Protein AF-A0A538DGT1-F1 (afdb_monomer)

Radius of gyration: 29.78 Å; Cα contacts (8 Å, |Δi|>4): 1020; chains: 1; bounding box: 68×43×92 Å

Structure (mmCIF, N/CA/C/O backbone):
data_AF-A0A538DGT1-F1
#
_entry.id   AF-A0A538DGT1-F1
#
loop_
_atom_site.group_PDB
_atom_site.id
_atom_site.type_symbol
_atom_site.label_atom_id
_atom_site.label_alt_id
_atom_site.label_comp_id
_atom_site.label_asym_id
_atom_site.label_entity_id
_atom_site.label_seq_id
_atom_site.pdbx_PDB_ins_code
_atom_site.Cartn_x
_atom_site.Cartn_y
_atom_site.Cartn_z
_atom_site.occupancy
_atom_site.B_iso_or_equiv
_atom_site.auth_seq_id
_atom_site.auth_comp_id
_atom_site.auth_asym_id
_atom_site.auth_atom_id
_atom_site.pdbx_PDB_model_num
ATOM 1 N N . MET A 1 1 ? -13.060 14.034 -18.751 1.00 43.31 1 MET A N 1
ATOM 2 C CA . MET A 1 1 ? -13.656 12.685 -18.772 1.00 43.31 1 MET A CA 1
ATOM 3 C C . MET A 1 1 ? -12.863 11.899 -17.756 1.00 43.31 1 MET A C 1
ATOM 5 O O . MET A 1 1 ? -11.666 11.778 -17.980 1.00 43.31 1 MET A O 1
ATOM 9 N N . ASP A 1 2 ? -13.470 11.508 -16.633 1.00 58.97 2 ASP A N 1
ATOM 10 C CA . ASP A 1 2 ? -12.784 10.666 -15.642 1.00 58.97 2 ASP A CA 1
ATOM 11 C C . ASP A 1 2 ? -12.317 9.388 -16.326 1.00 58.97 2 ASP A C 1
ATOM 13 O O . ASP A 1 2 ? -13.085 8.726 -17.035 1.00 58.97 2 ASP A O 1
ATOM 17 N N . VAL A 1 3 ? -11.033 9.080 -16.175 1.00 76.44 3 VAL A N 1
ATOM 18 C CA . VAL A 1 3 ? -10.448 7.878 -16.754 1.00 76.44 3 VAL A CA 1
ATOM 19 C C . VAL A 1 3 ? -10.839 6.716 -15.850 1.00 76.44 3 VAL A C 1
ATOM 21 O O . VAL A 1 3 ? -10.369 6.597 -14.722 1.00 76.44 3 VAL A O 1
ATOM 24 N N . SER A 1 4 ? -11.715 5.836 -16.333 1.00 91.38 4 SER A N 1
ATOM 25 C CA . SER A 1 4 ? -12.043 4.603 -15.616 1.00 91.38 4 SER A CA 1
ATOM 26 C C . SER A 1 4 ? -10.816 3.687 -15.568 1.00 91.38 4 SER A C 1
ATOM 28 O O . SER A 1 4 ? -10.462 3.081 -16.577 1.00 91.38 4 SER A O 1
ATOM 30 N N . LEU A 1 5 ? -10.206 3.544 -14.390 1.00 94.06 5 LEU A N 1
ATOM 31 C CA . LEU A 1 5 ? -9.077 2.645 -14.155 1.00 94.06 5 LEU A CA 1
ATOM 32 C C . LEU A 1 5 ? -9.527 1.211 -13.845 1.00 94.06 5 LEU A C 1
ATOM 34 O O . LEU A 1 5 ? -10.559 0.979 -13.204 1.00 94.06 5 LEU A O 1
ATOM 38 N N . ARG A 1 6 ? -8.695 0.237 -14.225 1.00 95.06 6 ARG A N 1
ATOM 39 C CA . ARG A 1 6 ? -8.823 -1.166 -13.811 1.00 95.06 6 ARG A CA 1
ATOM 40 C C . ARG A 1 6 ? -7.828 -1.468 -12.686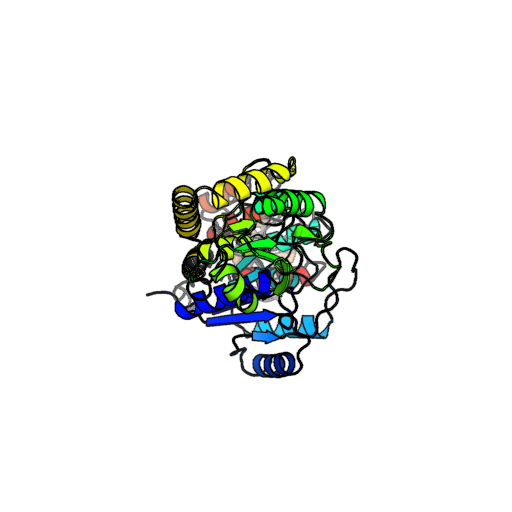 1.00 95.06 6 ARG A C 1
ATOM 42 O O . ARG A 1 6 ? -6.620 -1.566 -12.897 1.00 95.06 6 ARG A O 1
ATOM 49 N N . ILE A 1 7 ? -8.330 -1.598 -11.461 1.00 97.25 7 ILE A N 1
ATOM 50 C CA . ILE A 1 7 ? -7.549 -1.591 -10.218 1.00 97.25 7 ILE A CA 1
ATOM 51 C C . ILE A 1 7 ? -7.570 -2.975 -9.558 1.00 97.25 7 ILE A C 1
ATOM 53 O O . ILE A 1 7 ? -8.619 -3.585 -9.345 1.00 97.25 7 ILE A O 1
ATOM 57 N N . CYS A 1 8 ? -6.395 -3.455 -9.163 1.00 97.88 8 CYS A N 1
ATOM 58 C CA . CYS A 1 8 ? -6.210 -4.683 -8.403 1.00 97.88 8 CYS A CA 1
ATOM 59 C C . CYS A 1 8 ? -5.718 -4.369 -6.987 1.00 97.88 8 CYS A C 1
ATOM 61 O O . CYS A 1 8 ? -4.557 -4.010 -6.796 1.00 97.88 8 CYS A O 1
ATOM 63 N N . LEU A 1 9 ? -6.560 -4.568 -5.974 1.00 98.69 9 LEU A N 1
ATOM 64 C CA . LEU A 1 9 ? -6.157 -4.477 -4.568 1.00 98.69 9 LEU A CA 1
ATOM 65 C C . LEU A 1 9 ? -5.702 -5.850 -4.068 1.00 98.69 9 LEU A C 1
ATOM 67 O O . LEU A 1 9 ? -6.364 -6.853 -4.319 1.00 98.69 9 LEU A O 1
ATOM 71 N N . VAL A 1 10 ? -4.592 -5.921 -3.336 1.00 98.06 10 VAL A N 1
ATOM 72 C CA . VAL A 1 10 ? -4.022 -7.190 -2.862 1.00 98.06 10 VAL A CA 1
ATOM 73 C C . VAL A 1 10 ? -3.788 -7.146 -1.362 1.00 98.06 10 VAL A C 1
ATOM 75 O O . VAL A 1 10 ? -2.981 -6.358 -0.876 1.00 98.06 10 VAL A O 1
ATOM 78 N N . THR A 1 11 ? -4.458 -8.029 -0.624 1.00 95.69 11 THR A N 1
ATOM 79 C CA . THR A 1 11 ? -4.285 -8.158 0.829 1.00 95.69 11 THR A CA 1
ATOM 80 C C . THR A 1 11 ? -3.546 -9.447 1.194 1.00 95.69 11 THR A C 1
ATOM 82 O O . THR A 1 11 ? -3.770 -10.495 0.576 1.00 95.69 11 THR A O 1
ATOM 85 N N . PRO A 1 12 ? -2.685 -9.432 2.228 1.00 92.50 12 PRO A N 1
ATOM 86 C CA . PRO A 1 12 ? -1.975 -10.620 2.666 1.00 92.50 12 PRO A CA 1
ATOM 87 C C . PRO A 1 12 ? -2.791 -11.443 3.672 1.00 92.50 12 PRO A C 1
ATOM 89 O O . PRO A 1 12 ? -2.392 -12.554 4.025 1.00 92.50 12 PRO A O 1
ATOM 92 N N . PHE A 1 13 ? -3.919 -10.916 4.158 1.00 92.19 13 PHE A N 1
ATOM 93 C CA . PHE A 1 13 ? -4.686 -11.505 5.251 1.00 92.19 13 PHE A CA 1
ATOM 94 C C . PHE A 1 13 ? -5.867 -12.328 4.747 1.00 92.19 13 PHE A C 1
ATOM 96 O O . PHE A 1 13 ? -6.536 -11.971 3.782 1.00 92.19 13 PHE A O 1
ATOM 103 N N . LEU A 1 14 ? -6.168 -13.425 5.449 1.00 91.44 14 LEU A N 1
ATOM 104 C CA . LEU A 1 14 ? -7.293 -14.309 5.135 1.00 91.44 14 LEU A CA 1
ATOM 105 C C . LEU A 1 14 ? -8.615 -13.542 5.045 1.00 91.44 14 LEU A C 1
ATOM 107 O O . LEU A 1 14 ? -9.162 -13.159 6.075 1.00 91.44 14 LEU A O 1
ATOM 111 N N . TRP A 1 15 ? -9.191 -13.443 3.847 1.00 94.12 15 TRP A N 1
ATOM 112 C CA . TRP A 1 15 ? -10.488 -12.794 3.624 1.00 94.12 15 TRP A CA 1
ATOM 113 C C . TRP A 1 15 ? -11.617 -13.459 4.419 1.00 94.12 15 TRP A C 1
ATOM 115 O O . TRP A 1 15 ? -12.537 -12.823 4.924 1.00 94.12 15 TRP A O 1
ATOM 125 N N . SER A 1 16 ? -11.501 -14.774 4.610 1.00 90.62 16 SER A N 1
ATOM 126 C CA . SER A 1 16 ? -12.432 -15.564 5.420 1.00 90.62 16 SER A CA 1
ATOM 127 C C . SER A 1 16 ? -12.497 -15.204 6.913 1.00 90.62 16 SER A C 1
ATOM 129 O O . SER A 1 16 ? -13.401 -15.692 7.601 1.00 90.62 16 SER A O 1
ATOM 131 N N . GLN A 1 17 ? -11.559 -14.408 7.440 1.00 90.25 17 GLN A N 1
ATOM 132 C CA . GLN A 1 17 ? -11.501 -14.019 8.852 1.00 90.25 17 GLN A CA 1
ATOM 133 C C . GLN A 1 17 ? -11.524 -12.489 8.995 1.00 90.25 17 GLN A C 1
ATOM 135 O O . GLN A 1 17 ? -10.899 -11.804 8.189 1.00 90.25 17 GLN A O 1
ATOM 140 N N . PRO A 1 18 ? -12.187 -11.945 10.036 1.00 90.69 18 PRO A N 1
ATOM 141 C CA . PRO A 1 18 ? -12.122 -10.517 10.326 1.00 90.69 18 PRO A CA 1
ATOM 142 C C . PRO A 1 18 ? -10.682 -10.056 10.553 1.00 90.69 18 PRO A C 1
ATOM 144 O O . PRO A 1 18 ? -9.942 -10.686 11.320 1.00 90.69 18 PRO A O 1
ATOM 147 N N . HIS A 1 19 ? -10.307 -8.973 9.880 1.00 92.19 19 HIS A N 1
ATOM 148 C CA . HIS A 1 19 ? -8.996 -8.350 9.966 1.00 92.19 19 HIS A CA 1
ATOM 149 C C . HIS A 1 19 ? -9.130 -6.871 9.587 1.00 92.19 19 HIS A C 1
ATOM 151 O O . HIS A 1 19 ? -9.742 -6.565 8.568 1.00 92.19 19 HIS A O 1
ATOM 157 N N . ASP A 1 20 ? -8.531 -5.978 10.367 1.00 91.81 20 ASP A N 1
ATOM 158 C CA . ASP A 1 20 ? -8.597 -4.518 10.198 1.00 91.81 20 ASP A CA 1
ATOM 159 C C . ASP A 1 20 ? -8.202 -4.058 8.785 1.00 91.81 20 ASP A C 1
ATOM 161 O O . ASP A 1 20 ? -8.940 -3.321 8.139 1.00 91.81 20 ASP A O 1
ATOM 165 N N . VAL A 1 21 ? -7.093 -4.578 8.255 1.00 94.69 21 VAL A N 1
ATOM 166 C CA . VAL A 1 21 ? -6.652 -4.273 6.882 1.00 94.69 21 VAL A CA 1
ATOM 167 C C . VAL A 1 21 ? -7.637 -4.795 5.829 1.00 94.69 21 VAL A C 1
ATOM 169 O O . VAL A 1 21 ? -7.829 -4.139 4.814 1.00 94.69 21 VAL A O 1
ATOM 172 N N . ASN A 1 22 ? -8.313 -5.929 6.053 1.00 95.88 22 ASN A N 1
ATOM 173 C CA . ASN A 1 22 ? -9.323 -6.413 5.101 1.00 95.88 22 ASN A CA 1
ATOM 174 C C . ASN A 1 22 ? -10.575 -5.532 5.115 1.00 95.88 22 ASN A C 1
ATOM 176 O O . ASN A 1 22 ? -11.169 -5.323 4.063 1.00 95.88 22 ASN A O 1
ATOM 180 N N . GLU A 1 23 ? -10.960 -5.002 6.279 1.00 96.06 23 GLU A N 1
ATOM 181 C CA . GLU A 1 23 ? -12.048 -4.022 6.380 1.00 96.06 23 GLU A CA 1
ATOM 182 C C . GLU A 1 23 ? -11.698 -2.736 5.621 1.00 96.06 23 GLU A C 1
ATOM 184 O O . GLU A 1 23 ? -12.528 -2.224 4.875 1.00 96.06 23 GLU A O 1
ATOM 189 N N . HIS A 1 24 ? -10.452 -2.265 5.740 1.00 97.62 24 HIS A N 1
ATOM 190 C CA . HIS A 1 24 ? -9.967 -1.127 4.965 1.00 97.62 24 HIS A CA 1
ATOM 191 C C . HIS A 1 24 ? -9.991 -1.399 3.453 1.00 97.62 24 HIS A C 1
ATOM 193 O O . HIS A 1 24 ? -10.546 -0.613 2.695 1.00 97.62 24 HIS A O 1
ATOM 199 N N . VAL A 1 25 ? -9.423 -2.528 3.017 1.00 98.38 25 VAL A N 1
ATOM 200 C CA . VAL A 1 25 ? -9.375 -2.920 1.598 1.00 98.38 25 VAL A CA 1
ATOM 201 C C . VAL A 1 25 ? -10.778 -3.054 1.011 1.00 98.38 25 VAL A C 1
ATOM 203 O O . VAL A 1 25 ? -10.996 -2.627 -0.117 1.00 98.38 25 VAL A O 1
ATOM 206 N N . ALA A 1 26 ? -11.728 -3.622 1.759 1.00 97.94 26 ALA A N 1
ATOM 207 C CA . ALA A 1 26 ? -13.115 -3.727 1.319 1.00 97.94 26 ALA A CA 1
ATOM 208 C C . ALA A 1 26 ? -13.752 -2.344 1.121 1.00 97.94 26 ALA A C 1
ATOM 210 O O . ALA A 1 26 ? -14.277 -2.079 0.045 1.00 97.94 26 ALA A O 1
ATOM 211 N N . GLY A 1 27 ? -13.639 -1.449 2.108 1.00 97.81 27 GLY A N 1
ATOM 212 C CA . GLY A 1 27 ? -14.226 -0.112 2.002 1.00 97.81 27 GLY A CA 1
ATOM 213 C C . GLY A 1 27 ? -13.582 0.752 0.913 1.00 97.81 27 GLY A C 1
ATOM 214 O O . GLY A 1 27 ? -14.288 1.449 0.196 1.00 97.81 27 GLY A O 1
ATOM 215 N N . VAL A 1 28 ? -12.262 0.652 0.716 1.00 98.31 28 VAL A N 1
ATOM 216 C CA . VAL A 1 28 ? -11.573 1.304 -0.412 1.00 98.31 28 VAL A CA 1
ATOM 217 C C . VAL A 1 28 ? -12.035 0.732 -1.752 1.00 98.31 28 VAL A C 1
ATOM 219 O O . VAL A 1 28 ? -12.249 1.489 -2.694 1.00 98.31 28 VAL A O 1
ATOM 222 N N . ALA A 1 29 ? -12.201 -0.591 -1.854 1.00 98.50 29 ALA A N 1
ATOM 223 C CA . ALA A 1 29 ? -12.682 -1.213 -3.083 1.00 98.50 29 ALA A CA 1
ATOM 224 C C . ALA A 1 29 ? -14.080 -0.717 -3.459 1.00 98.50 29 ALA A C 1
ATOM 226 O O . ALA A 1 29 ? -14.329 -0.447 -4.630 1.00 98.50 29 ALA A O 1
ATOM 227 N N . ASP A 1 30 ? -14.974 -0.603 -2.478 1.00 98.06 30 ASP A N 1
ATOM 228 C CA . ASP A 1 30 ? -16.339 -0.133 -2.698 1.00 98.06 30 ASP A CA 1
ATOM 229 C C . ASP A 1 30 ? -16.355 1.358 -3.066 1.00 98.06 30 ASP A C 1
ATOM 231 O O . ASP A 1 30 ? -16.943 1.712 -4.085 1.00 98.06 30 ASP A O 1
ATOM 235 N N . ALA A 1 31 ? -15.596 2.201 -2.358 1.00 98.00 31 ALA A N 1
ATOM 236 C CA . ALA A 1 31 ? -15.478 3.623 -2.683 1.00 98.00 31 ALA A CA 1
ATOM 237 C C . ALA A 1 31 ? -14.932 3.869 -4.100 1.00 98.00 31 ALA A C 1
ATOM 239 O O . ALA A 1 31 ? -15.475 4.679 -4.842 1.00 98.00 31 ALA A O 1
ATOM 240 N N . LEU A 1 32 ? -13.890 3.147 -4.523 1.00 98.06 32 LEU A N 1
ATOM 241 C CA . LEU A 1 32 ? -13.343 3.275 -5.881 1.00 98.06 32 LEU A CA 1
ATOM 242 C C . LEU A 1 32 ? -14.328 2.780 -6.960 1.00 98.06 32 LEU A C 1
ATOM 244 O O . LEU A 1 32 ? -14.366 3.337 -8.055 1.00 98.06 32 LEU A O 1
ATOM 248 N N . ARG A 1 33 ? -15.152 1.762 -6.667 1.00 97.25 33 ARG A N 1
ATOM 249 C CA . ARG A 1 33 ? -16.219 1.309 -7.583 1.00 97.25 33 ARG A CA 1
ATOM 250 C C . ARG A 1 33 ? -17.335 2.337 -7.715 1.00 97.25 33 ARG A C 1
ATOM 252 O O . ARG A 1 33 ? -17.825 2.549 -8.818 1.00 97.25 33 ARG A O 1
ATOM 259 N N . GLU A 1 34 ? -17.723 2.983 -6.618 1.00 96.62 34 GLU A N 1
ATOM 260 C CA . GLU A 1 34 ? -18.712 4.071 -6.626 1.00 96.62 34 GLU A CA 1
ATOM 261 C C . GLU A 1 34 ? -18.249 5.266 -7.470 1.00 96.62 34 GLU A C 1
ATOM 263 O O . GLU A 1 34 ? -19.076 5.962 -8.057 1.00 96.62 34 GLU A O 1
ATOM 268 N N . ARG A 1 35 ? -16.931 5.453 -7.603 1.00 95.56 35 ARG A N 1
ATOM 269 C CA . ARG A 1 35 ? -16.307 6.443 -8.497 1.00 95.56 35 ARG A CA 1
ATOM 270 C C . ARG A 1 35 ? -16.189 5.987 -9.957 1.00 95.56 35 ARG A C 1
ATOM 272 O O . ARG A 1 35 ? -15.685 6.719 -10.797 1.00 95.56 35 ARG A O 1
ATOM 279 N N . GLY A 1 36 ? -16.689 4.797 -10.291 1.00 96.00 36 GLY A N 1
ATOM 280 C CA . GLY A 1 36 ? -16.755 4.295 -11.665 1.00 96.00 36 GLY A CA 1
ATOM 281 C C . GLY A 1 36 ? -15.557 3.455 -12.108 1.00 96.00 36 GLY A C 1
ATOM 282 O O . GLY A 1 36 ? -15.483 3.089 -13.279 1.00 96.00 36 GLY A O 1
ATOM 283 N N . HIS A 1 37 ? -14.635 3.108 -11.208 1.00 96.19 37 HIS A N 1
ATOM 284 C CA . HIS A 1 37 ? -13.513 2.228 -11.535 1.00 96.19 37 HIS A CA 1
ATOM 285 C C . HIS A 1 37 ? -13.880 0.742 -11.458 1.00 96.19 37 HIS A C 1
ATOM 287 O O . HIS A 1 37 ? -14.714 0.305 -10.661 1.00 96.19 37 HIS A O 1
ATOM 293 N N . SER A 1 38 ? -13.172 -0.079 -12.232 1.00 95.75 38 SER A N 1
ATOM 294 C CA . SER A 1 38 ? -13.260 -1.536 -12.129 1.00 95.75 38 SER A CA 1
ATOM 295 C C . SER A 1 38 ? -12.269 -2.036 -11.082 1.00 95.75 38 SER A C 1
ATOM 297 O O . SER A 1 38 ? -11.061 -1.933 -11.279 1.00 95.75 38 SER A O 1
ATOM 299 N N . VAL A 1 39 ? -12.753 -2.580 -9.961 1.00 97.19 39 VAL A N 1
ATOM 300 C CA . VAL A 1 39 ? -11.889 -2.989 -8.838 1.00 97.19 39 VAL A CA 1
ATOM 301 C C . VAL A 1 39 ? -12.023 -4.474 -8.527 1.00 97.19 39 VAL A C 1
ATOM 303 O O . VAL A 1 39 ? -13.112 -4.955 -8.200 1.00 97.19 39 VAL A O 1
ATOM 306 N N . SER A 1 40 ? -10.895 -5.182 -8.530 1.00 96.88 40 SER A N 1
ATOM 307 C CA . SER A 1 40 ? -10.773 -6.584 -8.113 1.00 96.88 40 SER A CA 1
ATOM 308 C C . SER A 1 40 ? -9.905 -6.709 -6.863 1.00 96.88 40 SER A C 1
ATOM 310 O O . SER A 1 40 ? -8.838 -6.104 -6.784 1.00 96.88 40 SER A O 1
ATOM 312 N N . VAL A 1 41 ? -10.324 -7.528 -5.894 1.00 98.12 41 VAL A N 1
ATOM 313 C CA . VAL A 1 41 ? -9.524 -7.823 -4.695 1.00 98.12 41 VAL A CA 1
ATOM 314 C C . VAL A 1 41 ? -8.914 -9.219 -4.794 1.00 98.12 41 VAL A C 1
ATOM 316 O O . VAL A 1 41 ? -9.636 -10.215 -4.839 1.00 98.12 41 VAL A O 1
ATOM 319 N N . LEU A 1 42 ? -7.586 -9.314 -4.767 1.00 97.25 42 LEU A N 1
ATOM 320 C CA . LEU A 1 42 ? -6.858 -10.574 -4.641 1.00 97.25 42 LEU A CA 1
ATOM 321 C C . LEU A 1 42 ? -6.542 -10.840 -3.169 1.00 97.25 42 LEU A C 1
ATOM 323 O O . LEU A 1 42 ? -5.894 -10.037 -2.494 1.00 97.25 42 LEU A O 1
ATOM 327 N N . ALA A 1 43 ? -6.976 -11.992 -2.666 1.00 95.50 43 ALA A N 1
ATOM 328 C CA . ALA A 1 43 ? -6.792 -12.342 -1.262 1.00 95.50 43 ALA A CA 1
ATOM 329 C C . ALA A 1 43 ? -6.617 -13.854 -1.066 1.00 95.50 43 ALA A C 1
ATOM 331 O O . ALA A 1 43 ? -7.079 -14.656 -1.885 1.00 95.50 43 ALA A O 1
ATOM 332 N N . PRO A 1 44 ? -6.001 -14.290 0.043 1.00 93.50 44 PRO A N 1
ATOM 333 C CA . PRO A 1 44 ? -6.101 -15.673 0.468 1.00 93.50 44 PRO A CA 1
ATOM 334 C C . PRO A 1 44 ? -7.443 -15.911 1.181 1.00 93.50 44 PRO A C 1
ATOM 336 O O . PRO A 1 44 ? -7.954 -15.042 1.889 1.00 93.50 44 PRO A O 1
ATOM 339 N N . SER A 1 45 ? -8.016 -17.109 1.063 1.00 92.56 45 SER A N 1
ATOM 340 C CA . SER A 1 45 ? -9.224 -17.493 1.809 1.00 92.56 45 SER A CA 1
ATOM 341 C C . SER A 1 45 ? -9.268 -18.993 2.082 1.00 92.56 45 SER A C 1
ATOM 343 O O . SER A 1 45 ? -8.828 -19.795 1.267 1.00 92.56 45 SER A O 1
ATOM 345 N N . ASN A 1 46 ? -9.848 -19.379 3.221 1.00 90.62 46 ASN A N 1
ATOM 346 C CA . ASN A 1 46 ? -10.102 -20.781 3.562 1.00 90.62 46 ASN A CA 1
ATOM 347 C C . ASN A 1 46 ? -11.586 -21.166 3.407 1.00 90.62 46 ASN A C 1
ATOM 349 O O . ASN A 1 46 ? -11.958 -22.298 3.710 1.00 90.62 46 ASN A O 1
ATOM 353 N N . ARG A 1 47 ? -12.458 -20.247 2.964 1.00 92.50 47 ARG A N 1
ATOM 354 C CA . ARG A 1 47 ? -13.866 -20.565 2.679 1.00 92.50 47 ARG A CA 1
ATOM 355 C C . ARG A 1 47 ? -13.964 -21.245 1.317 1.00 92.50 47 ARG A C 1
ATOM 357 O O . ARG A 1 47 ? -13.509 -20.703 0.313 1.00 92.50 47 ARG A O 1
ATOM 364 N N . ALA A 1 48 ? -14.600 -22.416 1.273 1.00 92.38 48 ALA A N 1
ATOM 365 C CA . ALA A 1 48 ? -14.756 -23.187 0.039 1.00 92.38 48 ALA A CA 1
ATOM 366 C C . ALA A 1 48 ? -15.498 -22.405 -1.062 1.00 92.38 48 ALA A C 1
ATOM 368 O O . ALA A 1 48 ? -15.121 -22.499 -2.229 1.00 92.38 48 ALA A O 1
ATOM 369 N N . ALA A 1 49 ? -16.503 -21.604 -0.684 1.00 93.56 49 ALA A N 1
ATOM 370 C 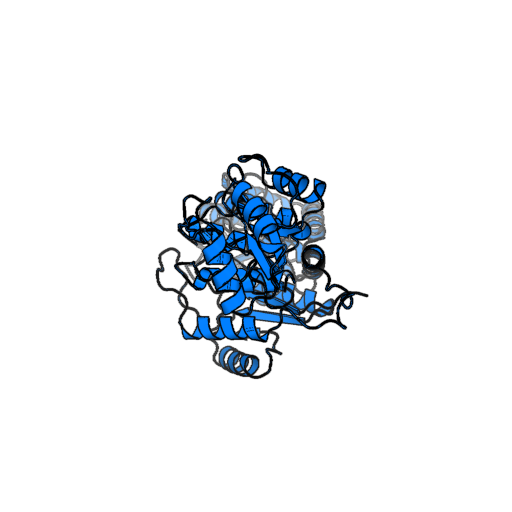CA . ALA A 1 49 ? -17.245 -20.744 -1.604 1.00 93.56 49 ALA A CA 1
ATOM 371 C C . ALA A 1 49 ? -16.338 -19.691 -2.264 1.00 93.56 49 ALA A C 1
ATOM 373 O O . ALA A 1 49 ? -16.307 -19.615 -3.491 1.00 93.56 49 ALA A O 1
ATOM 374 N N . ASP A 1 50 ? -15.541 -18.962 -1.472 1.00 93.88 50 ASP A N 1
ATOM 375 C CA . ASP A 1 50 ? -14.583 -17.967 -1.973 1.00 93.88 50 ASP A CA 1
ATOM 376 C C . ASP A 1 50 ? -13.585 -18.612 -2.945 1.00 93.88 50 ASP A C 1
ATOM 378 O O . ASP A 1 50 ? -13.345 -18.096 -4.032 1.00 93.88 50 ASP A O 1
ATOM 382 N N . LEU A 1 51 ? -13.036 -19.779 -2.587 1.00 92.88 51 LEU A N 1
ATOM 383 C CA . LEU A 1 51 ? -12.078 -20.509 -3.424 1.00 92.88 51 LEU A CA 1
ATOM 384 C C . LEU A 1 51 ? -12.696 -21.002 -4.738 1.00 92.88 51 LEU A C 1
ATOM 386 O O . LEU A 1 51 ? -12.038 -20.989 -5.777 1.00 92.88 51 LEU A O 1
ATOM 390 N N . ALA A 1 52 ? -13.948 -21.460 -4.707 1.00 92.25 52 ALA A N 1
ATOM 391 C CA . ALA A 1 52 ? -14.664 -21.869 -5.910 1.00 92.25 52 ALA A CA 1
ATOM 392 C C . ALA A 1 52 ? -14.968 -20.670 -6.820 1.00 92.25 52 ALA A C 1
ATOM 394 O O . ALA A 1 52 ? -14.782 -20.776 -8.031 1.00 92.25 52 ALA A O 1
ATOM 395 N N . ALA A 1 53 ? -15.384 -19.538 -6.243 1.00 92.56 53 ALA A N 1
ATOM 396 C CA . ALA A 1 53 ? -15.609 -18.294 -6.974 1.00 92.56 53 ALA A CA 1
ATOM 397 C C . ALA A 1 53 ? -14.311 -17.756 -7.593 1.00 92.56 53 ALA A C 1
ATOM 399 O O . ALA A 1 53 ? -14.289 -17.472 -8.785 1.00 92.56 53 ALA A O 1
ATOM 400 N N . GLY A 1 54 ? -13.210 -17.730 -6.834 1.00 93.31 54 GLY A N 1
ATOM 401 C CA . GLY A 1 54 ? -11.900 -17.301 -7.328 1.00 93.31 54 GLY A CA 1
ATOM 402 C C . GLY A 1 54 ? -11.397 -18.147 -8.500 1.00 93.31 54 GLY A C 1
ATOM 403 O O . GLY A 1 54 ? -10.921 -17.603 -9.491 1.00 93.31 54 GLY A O 1
ATOM 404 N N . ARG A 1 55 ? -11.572 -19.477 -8.450 1.00 92.00 55 ARG A N 1
ATOM 405 C CA . ARG A 1 55 ? -11.221 -20.359 -9.581 1.00 92.00 55 ARG A CA 1
ATOM 406 C C . ARG A 1 55 ? -12.044 -20.093 -10.841 1.00 92.00 55 ARG A C 1
ATOM 408 O O . ARG A 1 55 ? -11.501 -20.267 -11.927 1.00 92.00 55 ARG A O 1
ATOM 415 N N . ARG A 1 56 ? -13.324 -19.727 -10.708 1.00 91.81 56 ARG A N 1
ATOM 416 C CA . ARG A 1 56 ? -14.162 -19.334 -11.853 1.00 91.81 56 ARG A CA 1
ATOM 417 C C . ARG A 1 56 ? -13.707 -17.993 -12.416 1.00 91.81 56 ARG A C 1
ATOM 419 O O . ARG A 1 56 ? -13.361 -17.932 -13.584 1.00 91.81 56 ARG A O 1
ATOM 426 N N . ALA A 1 57 ? -13.538 -16.985 -11.561 1.00 92.50 57 ALA A N 1
ATOM 427 C CA . ALA A 1 57 ? -13.063 -15.665 -11.974 1.00 92.50 57 ALA A CA 1
ATOM 428 C C . ALA A 1 57 ? -11.723 -15.723 -12.732 1.00 92.50 57 ALA A C 1
ATOM 430 O O . ALA A 1 57 ? -11.548 -15.046 -13.735 1.00 92.50 57 ALA A O 1
ATOM 431 N N . LEU A 1 58 ? -10.791 -16.587 -12.314 1.00 90.06 58 LEU A N 1
ATOM 432 C CA . LEU A 1 58 ? -9.517 -16.804 -13.015 1.00 90.06 58 LEU A CA 1
ATOM 433 C C . LEU A 1 58 ? -9.661 -17.351 -14.451 1.00 90.06 58 LEU A C 1
ATOM 435 O O . LEU A 1 58 ? -8.758 -17.172 -15.273 1.00 90.06 58 LEU A O 1
ATOM 439 N N . ARG A 1 59 ? -10.769 -18.036 -14.749 1.00 86.88 59 ARG A N 1
ATOM 440 C CA . ARG A 1 59 ? -11.110 -18.533 -16.090 1.00 86.88 59 ARG A CA 1
ATOM 441 C C . ARG A 1 59 ? -11.897 -17.495 -16.889 1.00 86.88 59 ARG A C 1
ATOM 443 O O . ARG A 1 59 ? -11.658 -17.377 -18.085 1.00 86.88 59 ARG A O 1
ATOM 450 N N . ASP A 1 60 ? -12.721 -16.708 -16.205 1.00 84.69 60 ASP A N 1
ATOM 451 C CA . ASP A 1 60 ? -13.711 -15.799 -16.788 1.00 84.69 60 ASP A CA 1
ATOM 452 C C . ASP A 1 60 ? -13.229 -14.331 -16.762 1.00 84.69 60 ASP A C 1
ATOM 454 O O . ASP A 1 60 ? -13.939 -13.431 -16.325 1.00 84.69 60 ASP A O 1
ATOM 458 N N . GLY A 1 61 ? -11.974 -14.073 -17.150 1.00 77.75 61 GLY A N 1
ATOM 459 C CA . GLY A 1 61 ? -11.469 -12.698 -17.335 1.00 77.75 61 GLY A CA 1
ATOM 460 C C . GLY A 1 61 ? -11.321 -11.838 -16.065 1.00 77.75 61 GLY A C 1
ATOM 461 O O . GLY A 1 61 ? -11.125 -10.629 -16.166 1.00 77.75 61 GLY A O 1
ATOM 462 N N . LEU A 1 62 ? -11.363 -12.447 -14.873 1.00 84.31 62 LEU A N 1
ATOM 463 C CA . LEU A 1 62 ? -11.265 -11.788 -13.560 1.00 84.31 62 LEU A CA 1
ATOM 464 C C . LEU A 1 62 ? -12.424 -10.836 -13.229 1.00 84.31 62 LEU A C 1
ATOM 466 O O . LEU A 1 62 ? -12.257 -9.926 -12.420 1.00 84.31 62 LEU A O 1
ATOM 470 N N . GLU A 1 63 ? -13.614 -11.064 -13.784 1.00 79.06 63 GLU A N 1
ATOM 471 C CA . GLU A 1 63 ? -14.812 -10.276 -13.466 1.00 79.06 63 GLU A CA 1
ATOM 472 C C . GLU A 1 63 ? -15.435 -10.689 -12.122 1.00 79.06 63 GLU A C 1
ATOM 474 O O . GLU A 1 63 ? -16.522 -11.261 -12.045 1.00 79.06 63 GLU A O 1
ATOM 479 N N . ALA A 1 64 ? -14.725 -10.439 -11.021 1.00 88.25 64 ALA A N 1
ATOM 480 C CA . ALA A 1 64 ? -15.254 -10.670 -9.683 1.00 88.25 64 ALA A CA 1
ATOM 481 C C . ALA A 1 64 ? -14.708 -9.657 -8.669 1.00 88.25 64 ALA A C 1
ATOM 483 O O . ALA A 1 64 ? -13.511 -9.366 -8.667 1.00 88.25 64 ALA A O 1
ATOM 484 N N . PRO A 1 65 ? -15.541 -9.189 -7.718 1.00 91.62 65 PRO A N 1
ATOM 485 C CA . PRO A 1 65 ? -15.095 -8.239 -6.702 1.00 91.62 65 PRO A CA 1
ATOM 486 C C . PRO A 1 65 ? -14.029 -8.828 -5.766 1.00 91.62 65 PRO A C 1
ATOM 488 O O . PRO A 1 65 ? -13.188 -8.092 -5.252 1.00 91.62 65 PRO A O 1
ATOM 491 N N . LEU A 1 66 ? -14.050 -10.150 -5.561 1.00 95.81 66 LEU A N 1
ATOM 492 C CA . LEU A 1 66 ? -13.076 -10.909 -4.780 1.00 95.81 66 LEU A CA 1
ATOM 493 C C . LEU A 1 66 ? -12.618 -12.137 -5.566 1.00 95.81 66 LEU A C 1
ATOM 495 O O . LEU A 1 66 ? -13.429 -12.970 -5.970 1.00 95.81 66 LEU A O 1
ATOM 499 N N . ILE A 1 67 ? -11.305 -12.306 -5.672 1.00 96.00 67 ILE A N 1
ATOM 500 C CA . ILE A 1 67 ? -10.664 -13.442 -6.325 1.00 96.00 67 ILE A CA 1
ATOM 501 C C . ILE A 1 67 ? -9.761 -14.115 -5.294 1.00 96.00 67 ILE A C 1
ATOM 503 O O . ILE A 1 67 ? -8.628 -13.701 -5.033 1.00 96.00 67 ILE A O 1
ATOM 507 N N . ALA A 1 68 ? -10.283 -15.171 -4.670 1.00 95.12 68 ALA A N 1
ATOM 508 C CA . ALA A 1 68 ? -9.514 -15.948 -3.711 1.00 95.12 68 ALA A CA 1
ATOM 509 C C . ALA A 1 68 ? -8.499 -16.843 -4.436 1.00 95.12 68 ALA A C 1
ATOM 511 O O . ALA A 1 68 ? -8.873 -17.780 -5.144 1.00 95.12 68 ALA A O 1
ATOM 512 N N . LEU A 1 69 ? -7.207 -16.581 -4.232 1.00 92.44 69 LEU A N 1
ATOM 513 C CA . LEU A 1 69 ? -6.127 -17.256 -4.969 1.00 92.44 69 LEU A CA 1
ATOM 514 C C . LEU A 1 69 ? -5.711 -18.602 -4.361 1.00 92.44 69 LEU A C 1
ATOM 516 O O . LEU A 1 69 ? -4.991 -19.381 -4.989 1.00 92.44 69 LEU A O 1
ATOM 520 N N . GLY A 1 70 ? -6.172 -18.891 -3.146 1.00 86.75 70 GLY A N 1
ATOM 521 C CA . GLY A 1 70 ? -5.940 -20.149 -2.450 1.00 86.75 70 GLY A CA 1
ATOM 522 C C . GLY A 1 70 ? -5.976 -19.998 -0.929 1.00 86.75 70 GLY A C 1
ATOM 523 O O . GLY A 1 70 ? -6.227 -18.899 -0.420 1.00 86.75 70 GLY A O 1
ATOM 524 N N . PRO A 1 71 ? -5.746 -21.100 -0.196 1.00 77.25 71 PRO A N 1
ATOM 525 C CA . PRO A 1 71 ? -5.688 -21.071 1.259 1.00 77.25 71 PRO A CA 1
ATOM 526 C C . PRO A 1 71 ? -4.488 -20.249 1.735 1.00 77.25 71 PRO A C 1
ATOM 528 O O . PRO A 1 71 ? -3.438 -20.229 1.087 1.00 77.25 71 PRO A O 1
ATOM 531 N N . ALA A 1 72 ? -4.616 -19.591 2.890 1.00 65.00 72 ALA A N 1
ATOM 532 C CA . ALA A 1 72 ? -3.447 -18.954 3.492 1.00 65.00 72 ALA A CA 1
ATOM 533 C C . ALA A 1 72 ? -2.527 -19.999 4.117 1.00 65.00 72 ALA A C 1
ATOM 535 O O . ALA A 1 72 ? -2.971 -20.878 4.859 1.00 65.00 72 ALA A O 1
ATOM 536 N N . VAL A 1 73 ? -1.228 -19.820 3.906 1.00 59.72 73 VAL A N 1
ATOM 537 C CA . VAL A 1 73 ? -0.203 -20.404 4.774 1.00 59.72 73 VAL A CA 1
ATOM 538 C C . VAL A 1 73 ? -0.036 -19.468 5.974 1.00 59.72 73 VAL A C 1
ATOM 540 O O . VAL A 1 73 ? -0.077 -18.251 5.784 1.00 59.72 73 VAL A O 1
ATOM 543 N N . PRO A 1 74 ? 0.126 -19.976 7.210 1.00 54.69 74 PRO A N 1
ATOM 544 C CA . PRO A 1 74 ? 0.369 -19.129 8.372 1.00 54.69 74 PRO A CA 1
ATOM 545 C C . PRO A 1 74 ? 1.582 -18.214 8.147 1.00 54.69 74 PRO A C 1
ATOM 547 O O . PRO A 1 74 ? 2.729 -18.662 8.132 1.00 54.69 74 PRO A O 1
ATOM 550 N N . ILE A 1 75 ? 1.323 -16.917 7.980 1.00 56.56 75 ILE A N 1
ATOM 551 C CA . ILE A 1 75 ? 2.360 -15.892 7.887 1.00 56.56 75 ILE A CA 1
ATOM 552 C C . ILE A 1 75 ? 2.836 -15.630 9.316 1.00 56.56 75 ILE A C 1
ATOM 554 O O . ILE A 1 75 ? 2.148 -14.986 10.105 1.00 56.56 75 ILE A O 1
ATOM 558 N N . SER A 1 76 ? 3.998 -16.165 9.684 1.00 53.91 76 SER A N 1
ATOM 559 C CA . SER A 1 76 ? 4.675 -15.793 10.929 1.00 53.91 76 SER A CA 1
ATOM 560 C C . SER A 1 76 ? 5.980 -15.078 10.602 1.00 53.91 76 SER A C 1
ATOM 562 O O . SER A 1 76 ? 6.617 -15.389 9.597 1.00 53.91 76 SER A O 1
ATOM 564 N N . ARG A 1 77 ? 6.426 -14.166 11.481 1.00 48.12 77 ARG A N 1
ATOM 565 C CA . ARG A 1 77 ? 7.744 -13.502 11.367 1.00 48.12 77 ARG A CA 1
ATOM 566 C C . ARG A 1 77 ? 8.915 -14.505 11.304 1.00 48.12 77 ARG A C 1
ATOM 568 O O . ARG A 1 77 ? 10.011 -14.130 10.913 1.00 48.12 77 ARG A O 1
ATOM 575 N N . ARG A 1 78 ? 8.689 -15.768 11.698 1.00 44.88 78 ARG A N 1
ATOM 576 C CA . ARG A 1 78 ? 9.667 -16.872 11.674 1.00 44.88 78 ARG A CA 1
ATOM 577 C C . ARG A 1 78 ? 9.436 -17.866 10.532 1.00 44.88 78 ARG A C 1
ATOM 579 O O . ARG A 1 78 ? 10.232 -18.788 10.368 1.00 44.88 78 ARG A O 1
ATOM 586 N N . SER A 1 79 ? 8.349 -17.728 9.773 1.00 49.28 79 SER A N 1
ATOM 587 C CA . SER A 1 79 ? 8.018 -18.663 8.705 1.00 49.28 79 SER A CA 1
ATOM 588 C C . SER A 1 79 ? 8.961 -18.439 7.531 1.00 49.28 79 SER A C 1
ATOM 590 O O . SER A 1 79 ? 8.984 -17.366 6.932 1.00 49.28 79 SER A O 1
ATOM 592 N N . ARG A 1 80 ? 9.742 -19.470 7.205 1.00 50.25 80 ARG A N 1
ATOM 593 C CA . ARG A 1 80 ? 10.522 -19.552 5.961 1.00 50.25 80 ARG A CA 1
ATOM 594 C C . ARG A 1 80 ? 9.712 -20.170 4.815 1.00 50.25 80 ARG A C 1
ATOM 596 O O . ARG A 1 80 ? 10.232 -20.316 3.715 1.00 50.25 80 ARG A O 1
ATOM 603 N N . ILE A 1 81 ? 8.461 -20.565 5.075 1.00 54.34 81 ILE A N 1
ATOM 604 C CA . ILE A 1 81 ? 7.602 -21.220 4.090 1.00 54.34 81 ILE A CA 1
ATOM 605 C C . ILE A 1 81 ? 7.005 -20.131 3.201 1.00 54.34 81 ILE A C 1
ATOM 607 O O . ILE A 1 81 ? 6.206 -19.312 3.655 1.00 54.34 81 ILE A O 1
ATOM 611 N N . GLY A 1 82 ? 7.438 -20.112 1.941 1.00 63.44 82 GLY A N 1
ATOM 612 C CA . GLY A 1 82 ? 6.873 -19.244 0.915 1.00 63.44 82 GLY A CA 1
ATOM 613 C C . GLY A 1 82 ? 5.424 -19.604 0.586 1.00 63.44 82 GLY A C 1
ATOM 614 O O . GLY A 1 82 ? 4.894 -20.632 1.010 1.00 63.44 82 GLY A O 1
ATOM 615 N N . LEU A 1 83 ? 4.772 -18.751 -0.202 1.00 75.62 83 LEU A N 1
ATOM 616 C CA . LEU A 1 83 ? 3.423 -19.033 -0.683 1.00 75.62 83 LEU A CA 1
ATOM 617 C C . LEU A 1 83 ? 3.381 -20.343 -1.493 1.00 75.62 83 LEU A C 1
ATOM 619 O O . LEU A 1 83 ? 4.315 -20.599 -2.262 1.00 75.62 83 LEU A O 1
ATOM 623 N N . PRO A 1 84 ? 2.305 -21.148 -1.376 1.00 82.88 84 PRO A N 1
ATOM 624 C CA . PRO A 1 84 ? 2.169 -22.391 -2.127 1.00 82.88 84 PRO A CA 1
ATOM 625 C C . PRO A 1 84 ? 2.297 -22.144 -3.630 1.00 82.88 84 PRO A C 1
ATOM 627 O O . PRO A 1 84 ? 1.810 -21.133 -4.138 1.00 82.88 84 PRO A O 1
ATOM 630 N N . VAL A 1 85 ? 2.896 -23.089 -4.359 1.00 83.88 85 VAL A N 1
ATOM 631 C CA . VAL A 1 85 ? 3.129 -22.958 -5.810 1.00 83.88 85 VAL A CA 1
ATOM 632 C C . VAL A 1 85 ? 1.829 -22.671 -6.565 1.00 83.88 85 VAL A C 1
ATOM 634 O O . VAL A 1 85 ? 1.799 -21.764 -7.389 1.00 83.88 85 VAL A O 1
ATOM 637 N N . GLY A 1 86 ? 0.733 -23.354 -6.219 1.00 85.50 86 GLY A N 1
ATOM 638 C CA . GLY A 1 86 ? -0.579 -23.097 -6.825 1.00 85.50 86 GLY A CA 1
ATOM 639 C C . GLY A 1 86 ? -1.101 -21.676 -6.581 1.00 85.50 86 GLY A C 1
ATOM 640 O O . GLY A 1 86 ? -1.661 -21.066 -7.484 1.00 85.50 86 GLY A O 1
ATOM 641 N N . VAL A 1 87 ? -0.851 -21.103 -5.397 1.00 88.62 87 VAL A N 1
ATOM 642 C CA . VAL A 1 87 ? -1.218 -19.710 -5.085 1.00 88.62 87 VAL A CA 1
ATOM 643 C C . VAL A 1 87 ? -0.388 -18.735 -5.919 1.00 88.62 87 VAL A C 1
ATOM 645 O O . VAL A 1 87 ? -0.927 -17.770 -6.453 1.00 88.62 87 VAL A O 1
ATOM 648 N N . ARG A 1 88 ? 0.914 -19.005 -6.079 1.00 89.19 88 ARG A N 1
ATOM 649 C CA . ARG A 1 88 ? 1.803 -18.205 -6.935 1.00 89.19 88 ARG A CA 1
ATOM 650 C C . ARG A 1 88 ? 1.393 -18.270 -8.407 1.00 89.19 88 ARG A C 1
ATOM 652 O O . ARG A 1 88 ? 1.383 -17.239 -9.069 1.00 89.19 88 ARG A O 1
ATOM 659 N N . ALA A 1 89 ? 1.029 -19.453 -8.900 1.00 89.00 89 ALA A N 1
ATOM 660 C CA . ALA A 1 89 ? 0.551 -19.640 -10.267 1.00 89.00 89 ALA A CA 1
ATOM 661 C C . ALA A 1 89 ? -0.760 -18.876 -10.509 1.00 89.00 89 ALA A C 1
ATOM 663 O O . ALA A 1 89 ? -0.872 -18.138 -11.484 1.00 89.00 89 ALA A O 1
ATOM 664 N N . ASN A 1 90 ? -1.714 -18.971 -9.576 1.00 93.00 90 ASN A N 1
ATOM 665 C CA . ASN A 1 90 ? -2.965 -18.218 -9.642 1.00 93.00 90 ASN A CA 1
ATOM 666 C C . ASN A 1 90 ? -2.729 -16.703 -9.606 1.00 93.00 90 ASN A C 1
ATOM 668 O O . ASN A 1 90 ? -3.357 -15.981 -10.373 1.00 93.00 90 ASN A O 1
ATOM 672 N N . LEU A 1 91 ? -1.808 -16.220 -8.763 1.00 93.69 91 LEU A N 1
ATOM 673 C CA . LEU A 1 91 ? -1.426 -14.806 -8.730 1.00 93.69 91 LEU A CA 1
ATOM 674 C C . LEU A 1 91 ? -0.833 -14.356 -10.069 1.00 93.69 91 LEU A C 1
ATOM 676 O O . LEU A 1 91 ? -1.254 -13.342 -10.612 1.00 93.69 91 LEU A O 1
ATOM 680 N N . SER A 1 92 ? 0.117 -15.115 -10.617 1.00 91.12 92 SER A N 1
ATOM 681 C CA . SER A 1 92 ? 0.740 -14.795 -11.904 1.00 91.12 92 SER A CA 1
ATOM 682 C C . SER A 1 92 ? -0.285 -14.769 -13.040 1.00 91.12 92 SER A C 1
ATOM 684 O O . SER A 1 92 ? -0.262 -13.851 -13.857 1.00 91.12 92 SER A O 1
ATOM 686 N N . MET A 1 93 ? -1.227 -15.716 -13.054 1.00 90.69 93 MET A N 1
ATOM 687 C CA . MET A 1 93 ? -2.328 -15.739 -14.016 1.00 90.69 93 MET A CA 1
ATOM 688 C C . MET A 1 93 ? -3.268 -14.539 -13.843 1.00 90.69 93 MET A C 1
ATOM 690 O O . MET A 1 93 ? -3.633 -13.922 -14.839 1.00 90.69 93 MET A O 1
ATOM 694 N N . ALA A 1 94 ? -3.621 -14.177 -12.60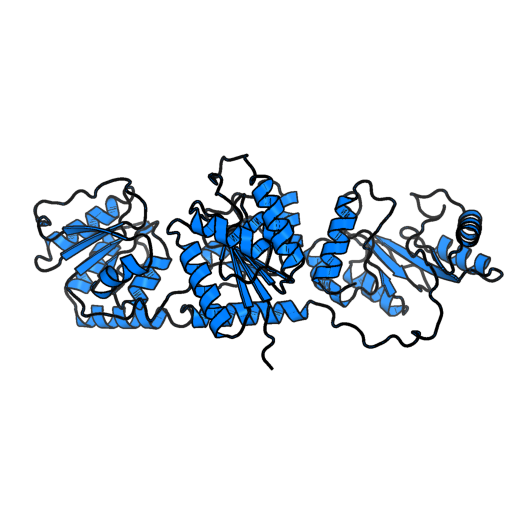5 1.00 93.69 94 ALA A N 1
ATOM 695 C CA . ALA A 1 94 ? -4.454 -13.009 -12.324 1.00 93.69 94 ALA A CA 1
ATOM 696 C C . ALA A 1 94 ? -3.778 -11.712 -12.796 1.00 93.69 94 ALA A C 1
ATOM 698 O O . ALA A 1 94 ? -4.371 -10.931 -13.528 1.00 93.69 94 ALA A O 1
ATOM 699 N N . LEU A 1 95 ? -2.509 -11.497 -12.449 1.00 92.56 95 LEU A N 1
ATOM 700 C CA . LEU A 1 95 ? -1.776 -10.298 -12.870 1.00 92.56 95 LEU A CA 1
ATOM 701 C C . LEU A 1 95 ? -1.526 -10.261 -14.382 1.00 92.56 95 LEU A C 1
ATOM 703 O O . LEU A 1 95 ? -1.498 -9.186 -14.970 1.00 92.56 95 LEU A O 1
ATOM 707 N N . GLY A 1 96 ? -1.329 -11.423 -15.010 1.00 88.12 96 GLY A N 1
ATOM 708 C CA . GLY A 1 96 ? -1.072 -11.529 -16.444 1.00 88.12 96 GLY A CA 1
ATOM 709 C C . GLY A 1 96 ? -2.312 -11.322 -17.314 1.00 88.12 96 GLY A C 1
ATOM 710 O O . GLY A 1 96 ? -2.180 -10.763 -18.395 1.00 88.12 96 GLY A O 1
ATOM 711 N N . ARG A 1 97 ? -3.490 -11.766 -16.856 1.00 87.56 97 ARG A N 1
ATOM 712 C CA . ARG A 1 97 ? -4.765 -11.655 -17.593 1.00 87.56 97 ARG A CA 1
ATOM 713 C C . ARG A 1 97 ? -5.602 -10.444 -17.204 1.00 87.56 97 ARG A C 1
ATOM 715 O O . ARG A 1 97 ? -6.558 -10.128 -17.893 1.00 87.56 97 ARG A O 1
ATOM 722 N N . GLY A 1 98 ? -5.305 -9.829 -16.064 1.00 86.69 98 GLY A N 1
ATOM 723 C CA . GLY A 1 98 ? -6.172 -8.808 -15.494 1.00 86.69 98 GLY A CA 1
ATOM 724 C C . GLY A 1 98 ? -6.083 -7.442 -16.139 1.00 86.69 98 GLY A C 1
ATOM 725 O O . GLY A 1 98 ? -6.966 -6.641 -15.855 1.00 86.69 98 GLY A O 1
ATOM 726 N N . GLU A 1 99 ? -5.061 -7.191 -16.967 1.00 88.56 99 GLU A N 1
ATOM 727 C CA . GLU A 1 99 ? -4.851 -5.913 -17.671 1.00 88.56 99 GLU A CA 1
ATOM 728 C C . GLU A 1 99 ? -5.043 -4.706 -16.742 1.00 88.56 99 GLU A C 1
ATOM 730 O O . GLU A 1 99 ? -5.721 -3.736 -17.057 1.00 88.56 99 GLU A O 1
ATOM 735 N N . PHE A 1 100 ? -4.495 -4.814 -15.530 1.00 93.31 100 PHE A N 1
ATOM 736 C CA . PHE A 1 100 ? -4.665 -3.792 -14.509 1.00 93.31 100 PHE A CA 1
ATOM 737 C C . PHE A 1 100 ? -3.838 -2.548 -14.844 1.00 93.31 100 PHE A C 1
ATOM 739 O O . PHE A 1 100 ? -2.661 -2.643 -15.203 1.00 93.31 100 PHE A O 1
ATOM 746 N N . ASP A 1 101 ? -4.425 -1.377 -14.626 1.00 93.88 101 ASP A N 1
ATOM 747 C CA . ASP A 1 101 ? -3.712 -0.103 -14.627 1.00 93.88 101 ASP A CA 1
ATOM 748 C C . ASP A 1 101 ? -2.889 0.060 -13.357 1.00 93.88 101 ASP A C 1
ATOM 750 O O . ASP A 1 101 ? -1.734 0.490 -13.410 1.00 93.88 101 ASP A O 1
ATOM 754 N N . VAL A 1 102 ? -3.471 -0.360 -12.227 1.00 96.56 102 VAL A N 1
ATOM 755 C CA . VAL A 1 102 ? -2.868 -0.256 -10.899 1.00 96.56 102 VAL A CA 1
ATOM 756 C C . VAL A 1 102 ? -2.968 -1.576 -10.136 1.00 96.56 102 VAL A C 1
ATOM 758 O O . VAL A 1 102 ? -4.033 -2.184 -10.048 1.00 96.56 102 VAL A O 1
ATOM 761 N N . VAL A 1 103 ? -1.863 -1.993 -9.515 1.00 98.06 103 VAL A N 1
ATOM 762 C CA . VAL A 1 103 ? -1.806 -3.066 -8.513 1.00 98.06 103 VAL A CA 1
ATOM 763 C C . VAL A 1 103 ? -1.397 -2.470 -7.166 1.00 98.06 103 VAL A C 1
ATOM 765 O O . VAL A 1 103 ? -0.254 -2.067 -6.966 1.00 98.06 103 VAL A O 1
ATOM 768 N N . HIS A 1 104 ? -2.322 -2.440 -6.214 1.00 98.69 104 HIS A N 1
ATOM 769 C CA . HIS A 1 104 ? -2.108 -1.886 -4.882 1.00 98.69 104 HIS A CA 1
ATOM 770 C C . HIS A 1 104 ? -1.962 -3.005 -3.844 1.00 98.69 104 HIS A C 1
ATOM 772 O O . HIS A 1 104 ? -2.927 -3.684 -3.491 1.00 98.69 104 HIS A O 1
ATOM 778 N N . GLY A 1 105 ? -0.744 -3.206 -3.345 1.00 98.25 105 GLY A N 1
ATOM 779 C CA . GLY A 1 105 ? -0.419 -4.189 -2.317 1.00 98.25 105 GLY A CA 1
ATOM 780 C C . GLY A 1 105 ? -0.464 -3.600 -0.908 1.00 98.25 105 GLY A C 1
ATOM 781 O O . GLY A 1 105 ? 0.229 -2.633 -0.602 1.00 98.25 105 GLY A O 1
ATOM 782 N N . PHE A 1 106 ? -1.224 -4.235 -0.021 1.00 98.06 106 PHE A N 1
ATOM 783 C CA . PHE A 1 106 ? -1.352 -3.845 1.383 1.00 98.06 106 PHE A CA 1
ATOM 784 C C . PHE A 1 106 ? -0.406 -4.690 2.241 1.00 98.06 106 PHE A C 1
ATOM 786 O O . PHE A 1 106 ? -0.346 -5.905 2.078 1.00 98.06 106 PHE A O 1
ATOM 793 N N . GLU A 1 107 ? 0.331 -4.081 3.167 1.00 95.06 107 GLU A N 1
ATOM 794 C CA . GLU A 1 107 ? 1.258 -4.762 4.084 1.00 95.06 107 GLU A CA 1
ATOM 795 C C . GLU A 1 107 ? 2.312 -5.661 3.382 1.00 95.06 107 GLU A C 1
ATOM 797 O O . GLU A 1 107 ? 2.490 -6.831 3.748 1.00 95.06 107 GLU A O 1
ATOM 802 N N . PRO A 1 108 ? 3.065 -5.150 2.379 1.00 94.94 108 PRO A N 1
ATOM 803 C CA . PRO A 1 108 ? 4.101 -5.932 1.695 1.00 94.94 108 PRO A CA 1
ATOM 804 C C . PRO A 1 108 ? 5.350 -6.177 2.559 1.00 94.94 108 PRO A C 1
ATOM 806 O O . PRO A 1 108 ? 6.230 -6.939 2.162 1.00 94.94 108 PRO A O 1
ATOM 809 N N . GLY A 1 109 ? 5.391 -5.602 3.769 1.00 92.00 109 GLY A N 1
ATOM 810 C CA . GLY A 1 109 ? 6.370 -5.880 4.823 1.00 92.00 109 GLY A CA 1
ATOM 811 C C . GLY A 1 109 ? 6.305 -7.306 5.407 1.00 92.00 109 GLY A C 1
ATOM 812 O O . GLY A 1 109 ? 7.043 -7.650 6.339 1.00 92.00 109 GLY A O 1
ATOM 813 N N . LEU A 1 110 ? 5.421 -8.151 4.863 1.00 89.44 110 LEU A N 1
ATOM 814 C CA . LEU A 1 110 ? 5.194 -9.549 5.219 1.00 89.44 110 LEU A CA 1
ATOM 815 C C . LEU A 1 110 ? 5.492 -10.487 4.031 1.00 89.44 110 LEU A C 1
ATOM 817 O O . LEU A 1 110 ? 5.194 -10.126 2.889 1.00 89.44 110 LEU A O 1
ATOM 821 N N . PRO A 1 111 ? 5.976 -11.727 4.269 1.00 86.31 111 PRO A N 1
ATOM 822 C CA . PRO A 1 111 ? 6.158 -12.733 3.218 1.00 86.31 111 PRO A CA 1
ATOM 823 C C . PRO A 1 111 ? 4.793 -13.222 2.718 1.00 86.31 111 PRO A C 1
ATOM 825 O O . PRO A 1 111 ? 4.224 -14.176 3.247 1.00 86.31 111 PRO A O 1
ATOM 828 N N . SER A 1 112 ? 4.227 -12.517 1.742 1.00 87.56 112 SER A N 1
ATOM 829 C CA . SER A 1 112 ? 2.788 -12.556 1.482 1.00 87.56 112 SER A CA 1
ATOM 830 C C . SER A 1 112 ? 2.410 -12.351 0.014 1.00 87.56 112 SER A C 1
ATOM 832 O O . SER A 1 112 ? 3.268 -12.130 -0.844 1.00 87.56 112 SER A O 1
ATOM 834 N N . LEU A 1 113 ? 1.101 -12.433 -0.268 1.00 91.19 113 LEU A N 1
ATOM 835 C CA . LEU A 1 113 ? 0.538 -12.188 -1.598 1.00 91.19 113 LEU A CA 1
ATOM 836 C C . LEU A 1 113 ? 0.832 -10.767 -2.071 1.00 91.19 113 LEU A C 1
ATOM 838 O O . LEU A 1 113 ? 1.239 -10.604 -3.213 1.00 91.19 113 LEU A O 1
ATOM 842 N N . SER A 1 114 ? 0.718 -9.773 -1.190 1.00 94.19 114 SER A N 1
ATOM 843 C CA . SER A 1 114 ? 0.996 -8.372 -1.512 1.00 94.19 114 SER A CA 1
ATOM 844 C C . SER A 1 114 ? 2.438 -8.160 -1.958 1.00 94.19 114 SER A C 1
ATOM 846 O O . SER A 1 114 ? 2.673 -7.524 -2.979 1.00 94.19 114 SER A O 1
ATOM 848 N N . TYR A 1 115 ? 3.406 -8.753 -1.249 1.00 93.25 115 TYR A N 1
ATOM 849 C CA . TYR A 1 115 ? 4.815 -8.682 -1.646 1.00 93.25 115 TYR A CA 1
ATOM 850 C C . TYR A 1 115 ? 5.045 -9.259 -3.050 1.00 93.25 115 TYR A C 1
ATOM 852 O O . TYR A 1 115 ? 5.675 -8.615 -3.889 1.00 93.25 115 TYR A O 1
ATOM 860 N N . LEU A 1 116 ? 4.535 -10.470 -3.314 1.00 91.88 116 LEU A N 1
ATOM 861 C CA . LEU A 1 116 ? 4.701 -11.097 -4.627 1.00 91.88 116 LEU A CA 1
ATOM 862 C C . LEU A 1 116 ? 3.963 -10.328 -5.720 1.00 91.88 116 LEU A C 1
ATOM 864 O O . LEU A 1 116 ? 4.489 -10.207 -6.821 1.00 91.88 116 LEU A O 1
ATOM 868 N N . ALA A 1 117 ? 2.781 -9.793 -5.417 1.00 94.88 117 ALA A N 1
ATOM 869 C CA . ALA A 1 117 ? 1.992 -9.050 -6.381 1.00 94.88 117 ALA A CA 1
ATOM 870 C C . ALA A 1 117 ? 2.717 -7.789 -6.838 1.00 94.88 117 ALA A C 1
ATOM 872 O O . ALA A 1 117 ? 2.826 -7.572 -8.035 1.00 94.88 117 ALA A O 1
ATOM 873 N N . LEU A 1 118 ? 3.285 -7.015 -5.911 1.00 95.00 118 LEU A N 1
ATOM 874 C CA . LEU A 1 118 ? 4.060 -5.820 -6.251 1.00 95.00 118 LEU A CA 1
ATOM 875 C C . LEU A 1 118 ? 5.338 -6.153 -7.020 1.00 95.00 118 LEU A C 1
ATOM 877 O O . LEU A 1 118 ? 5.685 -5.479 -7.984 1.00 95.00 118 LEU A O 1
ATOM 881 N N . ARG A 1 119 ? 6.025 -7.230 -6.630 1.00 89.06 119 ARG A N 1
ATOM 882 C CA . ARG A 1 119 ? 7.235 -7.674 -7.328 1.00 89.06 119 ARG A CA 1
ATOM 883 C C . ARG A 1 119 ? 6.943 -8.103 -8.771 1.00 89.06 119 ARG A C 1
ATOM 885 O O . ARG A 1 119 ? 7.741 -7.813 -9.659 1.00 89.06 119 ARG A O 1
ATOM 892 N N . ASP A 1 120 ? 5.826 -8.795 -8.990 1.00 89.00 120 ASP A N 1
ATOM 893 C CA . ASP A 1 120 ? 5.504 -9.448 -10.264 1.00 89.00 120 ASP A CA 1
ATOM 894 C C . ASP A 1 120 ? 4.518 -8.628 -11.132 1.00 89.00 120 ASP A C 1
ATOM 896 O O . ASP A 1 120 ? 4.268 -8.994 -12.283 1.00 89.00 120 ASP A O 1
ATOM 900 N N . ALA A 1 121 ? 3.979 -7.515 -10.617 1.00 90.62 121 ALA A N 1
ATOM 901 C CA . ALA A 1 121 ? 3.038 -6.642 -11.317 1.00 90.62 121 ALA A CA 1
ATOM 902 C C . ALA A 1 121 ? 3.640 -6.048 -12.595 1.00 90.62 121 ALA A C 1
ATOM 904 O O . ALA A 1 121 ? 4.779 -5.578 -12.607 1.00 90.62 121 ALA A O 1
ATOM 905 N N . ARG A 1 122 ? 2.836 -6.031 -13.663 1.00 87.44 122 ARG A N 1
ATOM 906 C CA . ARG A 1 122 ? 3.099 -5.292 -14.913 1.00 87.44 122 ARG A CA 1
ATOM 907 C C . ARG A 1 122 ? 2.404 -3.926 -14.943 1.00 87.44 122 ARG A C 1
ATOM 909 O O . ARG A 1 122 ? 2.674 -3.134 -15.827 1.00 87.44 122 ARG A O 1
ATOM 916 N N . ALA A 1 123 ? 1.511 -3.680 -13.993 1.00 92.06 123 ALA A N 1
ATOM 917 C CA . ALA A 1 123 ? 0.787 -2.431 -13.800 1.00 92.06 123 ALA A CA 1
ATOM 918 C C . ALA A 1 123 ? 1.621 -1.425 -12.993 1.00 92.06 123 ALA A C 1
ATOM 920 O O . ALA A 1 123 ? 2.604 -1.825 -12.359 1.00 92.06 123 ALA A O 1
ATOM 921 N N . LEU A 1 124 ? 1.190 -0.159 -12.939 1.00 94.62 124 LEU A N 1
ATOM 922 C CA . LEU A 1 124 ? 1.672 0.771 -11.911 1.00 94.62 124 LEU A CA 1
ATOM 923 C C . LEU A 1 124 ? 1.355 0.177 -10.537 1.00 94.62 124 LEU A C 1
ATOM 925 O O . LEU A 1 124 ? 0.338 -0.496 -10.373 1.00 94.62 124 LEU A O 1
ATOM 929 N N . SER A 1 125 ? 2.227 0.354 -9.552 1.00 96.38 125 SER A N 1
ATOM 930 C CA . SER A 1 125 ? 2.079 -0.344 -8.282 1.00 96.38 125 SER A CA 1
ATOM 931 C C . SER A 1 125 ? 2.265 0.539 -7.061 1.00 96.38 125 SER A C 1
ATOM 933 O O . SER A 1 125 ? 3.129 1.413 -7.011 1.00 96.38 125 SER A O 1
ATOM 935 N N . VAL A 1 126 ? 1.424 0.293 -6.061 1.00 98.44 126 VAL A N 1
ATOM 936 C CA . VAL A 1 126 ? 1.351 1.083 -4.830 1.00 98.44 126 VAL A CA 1
ATOM 937 C C . VAL A 1 126 ? 1.494 0.151 -3.639 1.00 98.44 126 VAL A C 1
ATOM 939 O O . VAL A 1 126 ? 0.881 -0.915 -3.611 1.00 98.44 126 VAL A O 1
ATOM 942 N N . ALA A 1 127 ? 2.294 0.537 -2.651 1.00 98.31 127 ALA A N 1
ATOM 943 C CA . ALA A 1 127 ? 2.512 -0.228 -1.430 1.00 98.31 127 ALA A CA 1
ATOM 944 C C . ALA A 1 127 ? 1.987 0.541 -0.215 1.00 98.31 127 ALA A C 1
ATOM 946 O O . ALA A 1 127 ? 2.545 1.582 0.118 1.00 98.31 127 ALA A O 1
ATOM 947 N N . SER A 1 128 ? 0.976 0.008 0.478 1.00 98.38 128 SER A N 1
ATOM 948 C CA . SER A 1 128 ? 0.455 0.608 1.717 1.00 98.38 128 SER A CA 1
ATOM 949 C C . SER A 1 128 ? 0.902 -0.133 2.974 1.00 98.38 128 SER A C 1
ATOM 951 O O . SER A 1 128 ? 0.779 -1.357 3.057 1.00 98.38 128 SER A O 1
ATOM 953 N N . PHE A 1 129 ? 1.342 0.605 3.992 1.00 97.69 129 PHE A N 1
ATOM 954 C CA . PHE A 1 129 ? 1.746 0.086 5.303 1.00 97.69 129 PHE A CA 1
ATOM 955 C C . PHE A 1 129 ? 0.811 0.603 6.406 1.00 97.69 129 PHE A C 1
ATOM 957 O O . PHE A 1 129 ? 0.540 1.799 6.470 1.00 97.69 129 PHE A O 1
ATOM 964 N N . PHE A 1 130 ? 0.341 -0.284 7.293 1.00 95.25 130 PHE A N 1
ATOM 965 C CA . PHE A 1 130 ? -0.611 0.042 8.371 1.00 95.25 130 PHE A CA 1
ATOM 966 C C . PHE A 1 130 ? -0.052 -0.201 9.775 1.00 95.25 130 PHE A C 1
ATOM 968 O O . PHE A 1 130 ? -0.712 0.104 10.765 1.00 95.25 130 PHE A O 1
ATOM 975 N N . SER A 1 131 ? 1.125 -0.820 9.895 1.00 92.62 131 SER A N 1
ATOM 976 C CA . SER A 1 131 ? 1.700 -1.160 11.193 1.00 92.62 131 SER A CA 1
ATOM 977 C C . SER A 1 131 ? 3.215 -0.977 11.216 1.00 92.62 131 SER A C 1
ATOM 979 O O . SER A 1 131 ? 3.908 -1.583 10.391 1.00 92.62 131 SER A O 1
ATOM 981 N N . PRO A 1 132 ? 3.758 -0.265 12.225 1.00 92.56 132 PRO A N 1
ATOM 982 C CA . PRO A 1 132 ? 5.202 -0.128 12.405 1.00 92.56 132 PRO A CA 1
ATOM 983 C C . PRO A 1 132 ? 5.877 -1.462 12.759 1.00 92.56 132 PRO A C 1
ATOM 985 O O . PRO A 1 132 ? 7.092 -1.599 12.660 1.00 92.56 132 PRO A O 1
ATOM 988 N N . GLU A 1 133 ? 5.113 -2.489 13.143 1.00 89.69 133 GLU A N 1
ATOM 989 C CA . GLU A 1 133 ? 5.681 -3.779 13.525 1.00 89.69 133 GLU A CA 1
ATOM 990 C C . GLU A 1 133 ? 5.680 -4.835 12.405 1.00 89.69 133 GLU A C 1
ATOM 992 O O . GLU A 1 133 ? 6.260 -5.919 12.560 1.00 89.69 133 GLU A O 1
ATOM 997 N N . ARG A 1 134 ? 4.977 -4.595 11.293 1.00 90.50 134 ARG A N 1
ATOM 998 C CA . ARG A 1 134 ? 4.799 -5.572 10.198 1.00 90.50 134 ARG A CA 1
ATOM 999 C C . ARG A 1 134 ? 5.744 -5.303 9.025 1.00 90.50 134 ARG A C 1
ATOM 1001 O O . ARG A 1 134 ? 5.381 -5.470 7.872 1.00 90.50 134 ARG A O 1
ATOM 1008 N N . LEU A 1 135 ? 6.990 -4.942 9.336 1.00 92.31 135 LEU A N 1
ATOM 1009 C CA . LEU A 1 135 ? 7.986 -4.486 8.355 1.00 92.31 135 LEU A CA 1
ATOM 1010 C C . LEU A 1 135 ? 9.145 -5.473 8.131 1.00 92.31 135 LEU A C 1
ATOM 1012 O O . LEU A 1 135 ? 10.073 -5.200 7.378 1.00 92.31 135 LEU A O 1
ATOM 1016 N N . GLY A 1 136 ? 9.141 -6.633 8.794 1.00 86.06 136 GLY A N 1
ATOM 1017 C CA . GLY A 1 136 ? 10.301 -7.536 8.844 1.00 86.06 136 GLY A CA 1
ATOM 1018 C C . GLY A 1 136 ? 10.743 -8.138 7.500 1.00 86.06 136 GLY A C 1
ATOM 1019 O O . GLY A 1 136 ? 11.898 -8.550 7.369 1.00 86.06 136 GLY A O 1
ATOM 1020 N N . TYR A 1 137 ? 9.880 -8.173 6.487 1.00 86.50 137 TYR A N 1
ATOM 1021 C CA . TYR A 1 137 ? 10.122 -8.833 5.203 1.00 86.50 137 TYR A CA 1
ATOM 1022 C C . TYR A 1 137 ? 10.082 -7.835 4.034 1.00 86.50 137 TYR A C 1
ATOM 1024 O O . TYR A 1 137 ? 9.264 -6.937 4.092 1.00 86.50 137 TYR A O 1
ATOM 1032 N N . PRO A 1 138 ? 10.882 -7.996 2.963 1.00 87.44 138 PRO A N 1
ATOM 1033 C CA . PRO A 1 138 ? 11.886 -9.036 2.786 1.00 87.44 138 PRO A CA 1
ATOM 1034 C C . PRO A 1 138 ? 13.151 -8.807 3.632 1.00 87.44 138 PRO A C 1
ATOM 1036 O O . PRO A 1 138 ? 13.573 -7.665 3.848 1.00 87.44 138 PRO A O 1
ATOM 1039 N N . PRO A 1 139 ? 13.769 -9.889 4.149 1.00 85.81 139 PRO A N 1
ATOM 1040 C CA . PRO A 1 139 ? 14.890 -9.803 5.077 1.00 85.81 139 PRO A CA 1
ATOM 1041 C C . PRO A 1 139 ? 16.164 -9.265 4.421 1.00 85.81 139 PRO A C 1
ATOM 1043 O O . PRO A 1 139 ? 16.890 -8.506 5.066 1.00 85.81 139 PRO A O 1
ATOM 1046 N N . SER A 1 140 ? 16.427 -9.592 3.150 1.00 88.19 140 SER A N 1
ATOM 1047 C CA . SER A 1 140 ? 17.648 -9.164 2.460 1.00 88.19 140 SER A CA 1
ATOM 1048 C C . SER A 1 140 ? 17.512 -7.766 1.854 1.00 88.19 140 SER A C 1
ATOM 1050 O O . SER A 1 140 ? 16.432 -7.367 1.416 1.00 88.19 140 SER A O 1
ATOM 1052 N N . LYS A 1 141 ? 18.618 -7.008 1.838 1.00 86.06 141 LYS A N 1
ATOM 1053 C CA . LYS A 1 141 ? 18.670 -5.661 1.243 1.00 86.06 141 LYS A CA 1
ATOM 1054 C C . LYS A 1 141 ? 18.319 -5.702 -0.247 1.00 86.06 141 LYS A C 1
ATOM 1056 O O . LYS A 1 141 ? 17.395 -5.011 -0.652 1.00 86.06 141 LYS A O 1
ATOM 1061 N N . ALA A 1 142 ? 18.927 -6.623 -0.993 1.00 83.75 142 ALA A N 1
ATOM 1062 C CA . ALA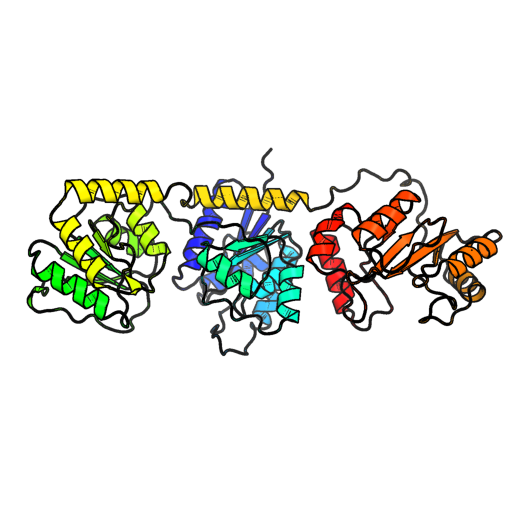 A 1 142 ? 18.663 -6.819 -2.419 1.00 83.75 142 ALA A CA 1
ATOM 1063 C C . ALA A 1 142 ? 17.180 -7.103 -2.735 1.00 83.75 142 ALA A C 1
ATOM 1065 O O . ALA A 1 142 ? 16.635 -6.599 -3.712 1.00 83.75 142 ALA A O 1
ATOM 1066 N N . GLN A 1 143 ? 16.479 -7.879 -1.897 1.00 87.06 143 GLN A N 1
ATOM 1067 C CA . GLN A 1 143 ? 15.044 -8.119 -2.093 1.00 87.06 143 GLN A CA 1
ATOM 1068 C C . GLN A 1 143 ? 14.194 -6.874 -1.809 1.00 87.06 143 GLN A C 1
ATOM 1070 O O . GLN A 1 143 ? 13.150 -6.712 -2.442 1.00 87.06 143 GLN A O 1
ATOM 1075 N N . ARG A 1 144 ? 14.607 -6.020 -0.862 1.00 89.25 144 ARG A N 1
ATOM 1076 C CA . ARG A 1 144 ? 13.931 -4.741 -0.587 1.00 89.25 144 ARG A CA 1
ATOM 1077 C C . ARG A 1 144 ? 14.145 -3.759 -1.725 1.00 89.25 144 ARG A C 1
ATOM 1079 O O . ARG A 1 144 ? 13.177 -3.176 -2.189 1.00 89.25 144 ARG A O 1
ATOM 1086 N N . GLU A 1 145 ? 15.374 -3.645 -2.215 1.00 85.25 145 GLU A N 1
ATOM 1087 C CA . GLU A 1 145 ? 15.704 -2.831 -3.388 1.00 85.25 145 GLU A CA 1
ATOM 1088 C C . GLU A 1 145 ? 14.913 -3.299 -4.611 1.00 85.25 145 GLU A C 1
ATOM 1090 O O . GLU A 1 145 ? 14.331 -2.472 -5.301 1.00 85.25 145 GLU A O 1
ATOM 1095 N N . LYS A 1 146 ? 14.769 -4.617 -4.821 1.00 83.94 146 LYS A N 1
ATOM 1096 C CA . LYS A 1 146 ? 13.918 -5.155 -5.892 1.00 83.94 146 LYS A CA 1
ATOM 1097 C C . LYS A 1 146 ? 12.444 -4.785 -5.727 1.00 83.94 146 LYS A C 1
ATOM 1099 O O . LYS A 1 146 ? 11.790 -4.472 -6.711 1.00 83.94 146 LYS A O 1
ATOM 1104 N N . LEU A 1 147 ? 11.902 -4.829 -4.510 1.00 89.38 147 LEU A N 1
ATOM 1105 C CA . LEU A 1 147 ? 10.521 -4.400 -4.269 1.00 89.38 147 LEU A CA 1
ATOM 1106 C C . LEU A 1 147 ? 10.348 -2.903 -4.557 1.00 89.38 147 LEU A C 1
ATOM 1108 O O . LEU A 1 147 ? 9.415 -2.525 -5.260 1.00 89.38 147 LEU A O 1
ATOM 1112 N N . LEU A 1 148 ? 11.260 -2.071 -4.049 1.00 89.56 148 LEU A N 1
ATOM 1113 C CA . LEU A 1 148 ? 11.251 -0.622 -4.260 1.00 89.56 148 LEU A CA 1
ATOM 1114 C C . LEU A 1 148 ? 11.393 -0.274 -5.741 1.00 89.56 148 LEU A C 1
ATOM 1116 O O . LEU A 1 148 ? 10.653 0.565 -6.232 1.00 89.56 148 LEU A O 1
ATOM 1120 N N . ALA A 1 149 ? 12.242 -0.995 -6.476 1.00 84.31 149 ALA A N 1
ATOM 1121 C CA . ALA A 1 149 ? 12.398 -0.832 -7.919 1.00 84.31 149 ALA A CA 1
ATOM 1122 C C . ALA A 1 149 ? 11.111 -1.054 -8.713 1.00 84.31 149 ALA A C 1
ATOM 1124 O O . ALA A 1 149 ? 10.961 -0.537 -9.815 1.00 84.31 149 ALA A O 1
ATOM 1125 N N . ARG A 1 150 ? 10.190 -1.847 -8.165 1.00 86.81 150 ARG A N 1
ATOM 1126 C CA . ARG A 1 150 ? 8.905 -2.140 -8.794 1.00 86.81 150 ARG A CA 1
ATOM 1127 C C . ARG A 1 150 ? 7.785 -1.243 -8.285 1.00 86.81 150 ARG A C 1
ATOM 1129 O O . ARG A 1 150 ? 6.762 -1.192 -8.959 1.00 86.81 150 ARG A O 1
ATOM 1136 N N . THR A 1 151 ? 7.963 -0.556 -7.158 1.00 92.31 151 THR A N 1
ATOM 1137 C CA . THR A 1 151 ? 6.917 0.215 -6.472 1.00 92.31 151 THR A CA 1
ATOM 1138 C C . THR A 1 151 ? 6.938 1.675 -6.914 1.00 92.31 151 THR A C 1
ATOM 1140 O O . THR A 1 151 ? 7.957 2.338 -6.781 1.00 92.31 151 THR A O 1
ATOM 1143 N N . ASP A 1 152 ? 5.810 2.194 -7.403 1.00 93.88 152 ASP A N 1
ATOM 1144 C CA . ASP A 1 152 ? 5.705 3.576 -7.893 1.00 93.88 152 ASP A CA 1
ATOM 1145 C C . ASP A 1 152 ? 5.360 4.583 -6.799 1.00 93.88 152 ASP A C 1
ATOM 1147 O O . ASP A 1 152 ? 5.756 5.749 -6.893 1.00 93.88 152 ASP A O 1
ATOM 1151 N N . ALA A 1 153 ? 4.618 4.144 -5.782 1.00 96.31 153 ALA A N 1
ATOM 1152 C CA . ALA A 1 153 ? 4.240 4.961 -4.638 1.00 96.31 153 ALA A CA 1
ATOM 1153 C C . ALA A 1 153 ? 4.237 4.154 -3.338 1.00 96.31 153 ALA A C 1
ATOM 1155 O O . ALA A 1 153 ? 3.769 3.012 -3.286 1.00 96.31 153 ALA A O 1
ATOM 1156 N N . LEU A 1 154 ? 4.731 4.791 -2.279 1.00 98.06 154 LEU A N 1
ATOM 1157 C CA . LEU A 1 154 ? 4.684 4.291 -0.913 1.00 98.06 154 LEU A CA 1
ATOM 1158 C C . LEU A 1 154 ? 3.616 5.073 -0.146 1.00 98.06 154 LEU A C 1
ATOM 1160 O O . LEU A 1 154 ? 3.578 6.303 -0.177 1.00 98.06 154 LEU A O 1
ATOM 1164 N N . VAL A 1 155 ? 2.747 4.348 0.543 1.00 98.56 155 VAL A N 1
ATOM 1165 C CA . VAL A 1 155 ? 1.640 4.894 1.326 1.00 98.56 155 VAL A CA 1
ATOM 1166 C C . VAL A 1 155 ? 1.740 4.368 2.751 1.00 98.56 155 VAL A C 1
ATOM 1168 O O . VAL A 1 155 ? 2.065 3.202 2.981 1.00 98.56 155 VAL A O 1
ATOM 1171 N N . ALA A 1 156 ? 1.461 5.217 3.732 1.00 98.19 156 ALA A N 1
ATOM 1172 C CA . ALA A 1 156 ? 1.386 4.816 5.130 1.00 98.19 156 ALA A CA 1
ATOM 1173 C C . ALA A 1 156 ? 0.107 5.340 5.781 1.00 98.19 156 ALA A C 1
ATOM 1175 O O . ALA A 1 156 ? -0.329 6.453 5.496 1.00 98.19 156 ALA A O 1
ATOM 1176 N N . SER A 1 157 ? -0.456 4.552 6.697 1.00 95.94 157 SER A N 1
ATOM 1177 C CA . SER A 1 157 ? -1.692 4.907 7.404 1.00 95.94 157 SER A CA 1
ATOM 1178 C C . SER A 1 157 ? -1.535 6.056 8.404 1.00 95.94 157 SER A C 1
ATOM 1180 O O . SER A 1 157 ? -2.526 6.644 8.838 1.00 95.94 157 SER A O 1
ATOM 1182 N N . SER A 1 158 ? -0.298 6.346 8.818 1.00 95.12 158 SER A N 1
ATOM 1183 C CA . SER A 1 158 ? 0.031 7.396 9.778 1.00 95.12 158 SER A CA 1
ATOM 1184 C C . SER A 1 158 ? 1.494 7.845 9.648 1.00 95.12 158 SER A C 1
ATOM 1186 O O . SER A 1 158 ? 2.319 7.081 9.126 1.00 95.12 158 SER A O 1
ATOM 1188 N N . PRO A 1 159 ? 1.856 9.039 10.158 1.00 96.31 159 PRO A N 1
ATOM 1189 C CA . PRO A 1 159 ? 3.245 9.502 10.199 1.00 96.31 159 PRO A CA 1
ATOM 1190 C C . PRO A 1 159 ? 4.187 8.551 10.949 1.00 96.31 159 PRO A C 1
ATOM 1192 O O . PRO A 1 159 ? 5.319 8.333 10.521 1.00 96.31 159 PRO A O 1
ATOM 1195 N N . GLU A 1 160 ? 3.725 7.926 12.033 1.00 94.38 160 GLU A N 1
ATOM 1196 C CA . GLU A 1 160 ? 4.512 6.963 12.813 1.00 94.38 160 GLU A CA 1
ATOM 1197 C C . GLU A 1 160 ? 4.802 5.701 11.995 1.00 94.38 160 GLU A C 1
ATOM 1199 O O . GLU A 1 160 ? 5.923 5.185 11.997 1.00 94.38 160 GLU A O 1
ATOM 1204 N N . THR A 1 161 ? 3.802 5.222 11.248 1.00 96.19 161 THR A N 1
ATOM 1205 C CA . THR A 1 161 ? 3.960 4.070 10.356 1.00 96.19 161 THR A CA 1
ATOM 1206 C C . THR A 1 161 ? 4.892 4.404 9.196 1.00 96.19 161 THR A C 1
ATOM 1208 O O . THR A 1 161 ? 5.749 3.586 8.866 1.00 96.19 161 THR A O 1
ATOM 1211 N N . ALA A 1 162 ? 4.784 5.606 8.620 1.00 97.75 162 ALA A N 1
ATOM 1212 C CA . ALA A 1 162 ? 5.697 6.086 7.585 1.00 97.75 162 ALA A CA 1
ATOM 1213 C C . ALA A 1 162 ? 7.138 6.142 8.095 1.00 97.75 162 ALA A C 1
ATOM 1215 O O . ALA A 1 162 ? 8.038 5.622 7.442 1.00 97.75 162 ALA A O 1
ATOM 1216 N N . HIS A 1 163 ? 7.354 6.705 9.287 1.00 97.19 163 HIS A N 1
ATOM 1217 C CA . HIS A 1 163 ? 8.676 6.785 9.898 1.00 97.19 163 HIS A CA 1
ATOM 1218 C C . HIS A 1 163 ? 9.290 5.393 10.100 1.00 97.19 163 HIS A C 1
ATOM 1220 O O . HIS A 1 163 ? 10.425 5.151 9.692 1.00 97.19 163 HIS A O 1
ATOM 1226 N N . ALA A 1 164 ? 8.532 4.452 10.670 1.00 96.56 164 ALA A N 1
ATOM 1227 C CA . ALA A 1 164 ? 8.996 3.079 10.856 1.00 96.56 164 ALA A CA 1
ATOM 1228 C C . ALA A 1 164 ? 9.260 2.364 9.517 1.00 96.56 164 ALA A C 1
ATOM 1230 O O . ALA A 1 164 ? 10.268 1.671 9.369 1.00 96.56 164 ALA A O 1
ATOM 1231 N N . ALA A 1 165 ? 8.379 2.542 8.525 1.00 96.75 165 ALA A N 1
ATOM 1232 C CA . ALA A 1 165 ? 8.520 1.943 7.201 1.00 96.75 165 ALA A CA 1
ATOM 1233 C C . ALA A 1 165 ? 9.737 2.498 6.450 1.00 96.75 165 ALA A C 1
ATOM 1235 O O . ALA A 1 165 ? 10.518 1.710 5.914 1.00 96.75 165 ALA A O 1
ATOM 1236 N N . ALA A 1 166 ? 9.969 3.813 6.491 1.00 96.12 166 ALA A N 1
ATOM 1237 C CA . ALA A 1 166 ? 11.076 4.494 5.821 1.00 96.12 166 ALA A CA 1
ATOM 1238 C C . ALA A 1 166 ? 12.460 4.014 6.287 1.00 96.12 166 ALA A C 1
ATOM 1240 O O . ALA A 1 166 ? 13.384 3.936 5.479 1.00 96.12 166 ALA A O 1
ATOM 1241 N N . GLN A 1 167 ? 12.599 3.599 7.554 1.00 94.50 167 GLN A N 1
ATOM 1242 C CA . GLN A 1 167 ? 13.841 2.994 8.064 1.00 94.50 167 GLN A CA 1
ATOM 1243 C C . GLN A 1 167 ? 14.220 1.704 7.321 1.00 94.50 167 GLN A C 1
ATOM 1245 O O . GLN A 1 167 ? 15.387 1.310 7.287 1.00 94.50 167 GLN A O 1
ATOM 1250 N N . ARG A 1 168 ? 13.234 1.011 6.742 1.00 91.69 168 ARG A N 1
ATOM 1251 C CA . ARG A 1 168 ? 13.425 -0.280 6.077 1.00 91.69 168 ARG A CA 1
ATOM 1252 C C . ARG A 1 168 ? 13.241 -0.222 4.568 1.00 91.69 168 ARG A C 1
ATOM 1254 O O . ARG A 1 168 ? 13.940 -0.939 3.849 1.00 91.69 168 ARG A O 1
ATOM 1261 N N . PHE A 1 169 ? 12.325 0.618 4.117 1.00 93.44 169 PHE A N 1
ATOM 1262 C CA . PHE A 1 169 ? 11.953 0.865 2.734 1.00 93.44 169 PHE A CA 1
ATOM 1263 C C . PHE A 1 169 ? 12.107 2.366 2.470 1.00 93.44 169 PHE A C 1
ATOM 1265 O O . PHE A 1 169 ? 11.126 3.105 2.596 1.00 93.44 169 PHE A O 1
ATOM 1272 N N . PRO A 1 170 ? 13.335 2.833 2.178 1.00 91.56 170 PRO A N 1
ATOM 1273 C CA . PRO A 1 170 ? 13.586 4.248 1.945 1.00 91.56 170 PRO A CA 1
ATOM 1274 C C . PRO A 1 170 ? 12.763 4.768 0.765 1.00 91.56 170 PRO A C 1
ATOM 1276 O O . PRO A 1 170 ? 12.676 4.107 -0.270 1.00 91.56 170 PRO A O 1
ATOM 1279 N N . GLY A 1 171 ? 12.183 5.952 0.927 1.00 90.00 171 GLY A N 1
ATOM 1280 C CA . GLY A 1 171 ? 11.391 6.623 -0.095 1.00 90.00 171 GLY A CA 1
ATOM 1281 C C . GLY A 1 171 ? 10.456 7.662 0.512 1.00 90.00 171 GLY A C 1
ATOM 1282 O O . GLY A 1 171 ? 10.375 7.804 1.733 1.00 90.00 171 GLY A O 1
ATOM 1283 N N . GLU A 1 172 ? 9.761 8.390 -0.353 1.00 93.38 172 GLU A N 1
ATOM 1284 C CA . GLU A 1 172 ? 8.750 9.367 0.046 1.00 93.38 172 GLU A CA 1
ATOM 1285 C C . GLU A 1 172 ? 7.405 8.672 0.261 1.00 93.38 172 GLU A C 1
ATOM 1287 O O . GLU A 1 172 ? 6.957 7.894 -0.583 1.00 93.38 172 GLU A O 1
ATOM 1292 N N . TYR A 1 173 ? 6.771 8.946 1.404 1.00 97.31 173 TYR A N 1
ATOM 1293 C CA . TYR A 1 173 ? 5.498 8.343 1.789 1.00 97.31 173 TYR A CA 1
ATOM 1294 C C . TYR A 1 173 ? 4.374 9.366 1.707 1.00 97.31 173 TYR A C 1
ATOM 1296 O O . TYR A 1 173 ? 4.445 10.420 2.340 1.00 97.31 173 TYR A O 1
ATOM 1304 N N . ARG A 1 174 ? 3.293 9.006 1.012 1.00 97.88 174 ARG A N 1
ATOM 1305 C CA . ARG A 1 174 ? 2.008 9.698 1.145 1.00 97.88 174 ARG A CA 1
ATOM 1306 C C . ARG A 1 174 ? 1.279 9.156 2.374 1.00 97.88 174 ARG A C 1
ATOM 1308 O O . ARG A 1 174 ? 1.177 7.940 2.551 1.00 97.88 174 ARG A O 1
ATOM 1315 N N . ILE A 1 175 ? 0.788 10.045 3.232 1.00 97.88 175 ILE A N 1
ATOM 1316 C CA . ILE A 1 175 ? -0.014 9.652 4.394 1.00 97.88 175 ILE A CA 1
ATOM 1317 C C . ILE A 1 175 ? -1.474 9.593 3.969 1.00 97.88 175 ILE A C 1
ATOM 1319 O O . ILE A 1 175 ? -2.071 10.637 3.746 1.00 97.88 175 ILE A O 1
ATOM 1323 N N . VAL A 1 176 ? -2.031 8.386 3.897 1.00 96.88 176 VAL A N 1
ATOM 1324 C CA . VAL A 1 176 ? -3.451 8.154 3.597 1.00 96.88 176 VAL A CA 1
ATOM 1325 C C . VAL A 1 176 ? -4.067 7.496 4.818 1.00 96.88 176 VAL A C 1
ATOM 1327 O O . VAL A 1 176 ? -3.657 6.402 5.205 1.00 96.88 176 VAL A O 1
ATOM 1330 N N . ALA A 1 177 ? -5.031 8.155 5.454 1.00 94.19 177 ALA A N 1
ATOM 1331 C CA . ALA A 1 177 ? -5.613 7.655 6.693 1.00 94.19 177 ALA A CA 1
ATOM 1332 C C . ALA A 1 177 ? -6.345 6.314 6.504 1.00 94.19 177 ALA A C 1
ATOM 1334 O O . ALA A 1 177 ? -6.828 5.957 5.428 1.00 94.19 177 ALA A O 1
ATOM 1335 N N . GLU A 1 178 ? -6.499 5.568 7.597 1.00 94.88 178 GLU A N 1
ATOM 1336 C CA . GLU A 1 178 ? -7.442 4.457 7.604 1.00 94.88 178 GLU A CA 1
ATOM 1337 C C . GLU A 1 178 ? -8.871 4.957 7.343 1.00 94.88 178 GLU A C 1
ATOM 1339 O O . GLU A 1 178 ? -9.363 5.815 8.064 1.00 94.88 178 GLU A O 1
ATOM 1344 N N . GLY A 1 179 ? -9.554 4.373 6.355 1.00 96.12 179 GLY A N 1
ATOM 1345 C CA . GLY A 1 179 ? -10.957 4.683 6.073 1.00 96.12 179 GLY A CA 1
ATOM 1346 C C . GLY A 1 179 ? -11.938 4.160 7.131 1.00 96.12 179 GLY A C 1
ATOM 1347 O O . GLY A 1 179 ? -11.738 3.060 7.664 1.00 96.12 179 GLY A O 1
ATOM 1348 N N . VAL A 1 180 ? -13.009 4.916 7.391 1.00 97.12 180 VAL A N 1
ATOM 1349 C CA . VAL A 1 180 ? -14.179 4.529 8.204 1.00 97.12 180 VAL A CA 1
ATOM 1350 C C . VAL A 1 180 ? -15.483 4.648 7.414 1.00 97.12 180 VAL A C 1
ATOM 1352 O O . VAL A 1 180 ? -15.656 5.545 6.590 1.00 97.12 180 VAL A O 1
ATOM 1355 N N . ASP A 1 181 ? -16.419 3.743 7.690 1.00 97.31 181 ASP A N 1
ATOM 1356 C CA . ASP A 1 181 ? -17.785 3.795 7.169 1.00 97.31 181 ASP A CA 1
ATOM 1357 C C . ASP A 1 181 ? -18.642 4.702 8.070 1.00 97.31 181 ASP A C 1
ATOM 1359 O O . ASP A 1 181 ? -19.075 4.309 9.157 1.00 97.31 181 ASP A O 1
ATOM 1363 N N . ALA A 1 182 ? -18.836 5.951 7.644 1.00 94.06 182 ALA A N 1
ATOM 1364 C CA . ALA A 1 182 ? -19.560 6.953 8.424 1.00 94.06 182 ALA A CA 1
ATOM 1365 C C . ALA A 1 182 ? -21.055 6.625 8.592 1.00 94.06 182 ALA A C 1
ATOM 1367 O O . ALA A 1 182 ? -21.653 7.038 9.588 1.00 94.06 182 ALA A O 1
ATOM 1368 N N . GLU A 1 183 ? -21.642 5.863 7.666 1.00 95.25 183 GLU A N 1
ATOM 1369 C CA . GLU A 1 183 ? -23.049 5.464 7.722 1.00 95.25 183 GLU A CA 1
ATOM 1370 C C . GLU A 1 183 ? -23.252 4.296 8.687 1.00 95.25 183 GLU A C 1
ATOM 1372 O O . GLU A 1 183 ? -24.137 4.338 9.548 1.00 95.25 183 GLU A O 1
ATOM 1377 N N . LEU A 1 184 ? -22.387 3.278 8.620 1.00 97.12 184 LEU A N 1
ATOM 1378 C CA . LEU A 1 184 ? -22.411 2.154 9.555 1.00 97.12 184 LEU A CA 1
ATOM 1379 C C . LEU A 1 184 ? -22.195 2.614 11.001 1.00 97.12 184 LEU A C 1
ATOM 1381 O O . LEU A 1 184 ? -22.849 2.109 11.916 1.00 97.12 184 LEU A O 1
ATOM 1385 N N . PHE A 1 185 ? -21.287 3.569 11.205 1.00 97.19 185 PHE A N 1
ATOM 1386 C CA . PHE A 1 185 ? -20.977 4.142 12.512 1.00 97.19 185 PHE A CA 1
ATOM 1387 C C . PHE A 1 185 ? -21.683 5.475 12.751 1.00 97.19 185 PHE A C 1
ATOM 1389 O O . PHE A 1 185 ? -21.183 6.302 13.503 1.00 97.19 185 PHE A O 1
ATOM 1396 N N . ARG A 1 186 ? -22.859 5.711 12.165 1.00 94.12 186 ARG A N 1
ATOM 1397 C CA . ARG A 1 186 ? -23.656 6.890 12.522 1.00 94.12 186 ARG A CA 1
ATOM 1398 C C . ARG A 1 186 ? -24.016 6.871 14.023 1.00 94.12 186 ARG A C 1
ATOM 1400 O O . ARG A 1 186 ? -24.323 5.800 14.557 1.00 94.12 186 ARG A O 1
ATOM 1407 N N . PRO A 1 187 ? -24.014 8.015 14.732 1.00 93.25 187 PRO A N 1
ATOM 1408 C CA . PRO A 1 187 ? -24.344 8.031 16.153 1.00 93.25 187 PRO A CA 1
ATOM 1409 C C . PRO A 1 187 ? -25.753 7.524 16.444 1.00 93.25 187 PRO A C 1
ATOM 1411 O O . PRO A 1 187 ? -26.709 7.873 15.751 1.00 93.25 187 PRO A O 1
ATOM 1414 N N . ALA A 1 188 ? -25.865 6.735 17.509 1.00 94.44 188 ALA A N 1
ATOM 1415 C CA . ALA A 1 188 ? -27.130 6.312 18.090 1.00 94.44 188 ALA A CA 1
ATOM 1416 C C . ALA A 1 188 ? -27.384 7.048 19.416 1.00 94.44 188 ALA A C 1
ATOM 1418 O O . ALA A 1 188 ? -26.564 7.855 19.868 1.00 94.44 188 ALA A O 1
ATOM 1419 N N . GLU A 1 189 ? -28.524 6.762 20.046 1.00 95.25 189 GLU A N 1
ATOM 1420 C CA . GLU A 1 189 ? -28.836 7.271 21.379 1.00 95.25 189 GLU A CA 1
ATOM 1421 C C . GLU A 1 189 ? -27.761 6.833 22.386 1.00 95.25 189 GLU A C 1
ATOM 1423 O O . GLU A 1 189 ? -27.463 5.646 22.547 1.00 95.25 189 GLU A O 1
ATOM 1428 N N . LYS A 1 190 ? -27.142 7.818 23.044 1.00 96.00 190 LYS A N 1
ATOM 1429 C CA . LYS A 1 190 ? -26.024 7.584 23.956 1.00 96.00 190 LYS A CA 1
ATOM 1430 C C . LYS A 1 190 ? -26.523 7.137 25.316 1.00 96.00 190 LYS A C 1
ATOM 1432 O O . LYS A 1 190 ? -27.258 7.855 25.986 1.00 96.00 190 LYS A O 1
ATOM 1437 N N . ARG A 1 191 ? -26.039 5.982 25.763 1.00 97.12 191 ARG A N 1
ATOM 1438 C CA . ARG A 1 191 ? -26.230 5.486 27.128 1.00 97.12 191 ARG A CA 1
ATOM 1439 C C . ARG A 1 191 ? -25.067 5.940 27.999 1.00 97.12 191 ARG A C 1
ATOM 1441 O O . ARG A 1 191 ? -23.991 6.252 27.491 1.00 97.12 191 ARG A O 1
ATOM 1448 N N . GLN A 1 192 ? -25.240 5.908 29.319 1.00 98.00 192 GLN A N 1
ATOM 1449 C CA . GLN A 1 192 ? -24.141 6.041 30.286 1.00 98.00 192 GLN A CA 1
ATOM 1450 C C . GLN A 1 192 ? -23.246 4.790 30.247 1.00 98.00 192 GLN A C 1
ATOM 1452 O O . GLN A 1 192 ? -23.142 4.019 31.194 1.00 98.00 192 GLN A O 1
ATOM 1457 N N . LEU A 1 193 ? -22.634 4.546 29.094 1.00 98.44 193 LEU A N 1
ATOM 1458 C CA . LEU A 1 193 ? -21.873 3.360 28.760 1.00 98.44 193 LEU A CA 1
ATOM 1459 C C . LEU A 1 193 ? -20.443 3.769 28.424 1.00 98.44 193 LEU A C 1
ATOM 1461 O O . LEU A 1 193 ? -20.200 4.555 27.503 1.00 98.44 193 LEU A O 1
ATOM 1465 N N . VAL A 1 194 ? -19.505 3.174 29.154 1.00 98.69 194 VAL A N 1
ATOM 1466 C CA . VAL A 1 194 ? -18.084 3.175 28.824 1.00 98.69 194 VAL A CA 1
ATOM 1467 C C . VAL A 1 194 ? -17.762 1.912 28.038 1.00 98.69 194 VAL A C 1
ATOM 1469 O O . VAL A 1 194 ? -18.014 0.796 28.497 1.00 98.69 194 VAL A O 1
ATOM 1472 N N . VAL A 1 195 ? -17.129 2.071 26.882 1.00 98.69 195 VAL A N 1
ATOM 1473 C CA . VAL A 1 195 ? -16.514 0.964 26.148 1.00 98.69 195 VAL A CA 1
ATOM 1474 C C . VAL A 1 195 ? -15.003 1.065 26.301 1.00 98.69 195 VAL A C 1
ATOM 1476 O O . VAL A 1 195 ? -14.404 2.049 25.890 1.00 98.69 195 VAL A O 1
ATOM 1479 N N . LEU A 1 196 ? -14.383 0.043 26.883 1.00 98.12 196 LEU A N 1
ATOM 1480 C CA . LEU A 1 196 ? -12.930 -0.097 26.957 1.00 98.12 196 LEU A CA 1
ATOM 1481 C C . LEU A 1 196 ? -12.490 -1.135 25.927 1.00 98.12 196 LEU A C 1
ATOM 1483 O O . LEU A 1 196 ? -12.870 -2.306 26.059 1.00 98.12 196 LEU A O 1
ATOM 1487 N N . GLU A 1 197 ? -11.671 -0.752 24.944 1.00 97.38 197 GLU A N 1
ATOM 1488 C CA . GLU A 1 197 ? -10.949 -1.758 24.163 1.00 97.38 197 GLU A CA 1
ATOM 1489 C C . GLU A 1 197 ? -10.006 -2.504 25.111 1.00 97.38 197 GLU A C 1
ATOM 1491 O O . GLU A 1 197 ? -9.155 -1.931 25.782 1.00 97.38 197 GLU A O 1
ATOM 1496 N N . TRP A 1 198 ? -10.213 -3.812 25.232 1.00 95.56 198 TRP A N 1
ATOM 1497 C CA . TRP A 1 198 ? -9.556 -4.616 26.245 1.00 95.56 198 TRP A CA 1
ATOM 1498 C C . TRP A 1 198 ? -8.473 -5.506 25.644 1.00 95.56 198 TRP A C 1
ATOM 1500 O O . TRP A 1 198 ? -8.717 -6.313 24.734 1.00 95.56 198 TRP A O 1
ATOM 1510 N N . ARG A 1 199 ? -7.285 -5.438 26.248 1.00 92.06 199 ARG A N 1
ATOM 1511 C CA . ARG A 1 199 ? -6.153 -6.329 25.993 1.00 92.06 199 ARG A CA 1
ATOM 1512 C C . ARG A 1 199 ? -5.779 -7.092 27.272 1.00 92.06 199 ARG A C 1
ATOM 1514 O O . ARG A 1 199 ? -5.721 -6.493 28.344 1.00 92.06 199 ARG A O 1
ATOM 1521 N N . PRO A 1 200 ? -5.478 -8.405 27.196 1.00 90.12 200 PRO A N 1
ATOM 1522 C CA . PRO A 1 200 ? -5.068 -9.185 28.369 1.00 90.12 200 PRO A CA 1
ATOM 1523 C C . PRO A 1 200 ? -3.811 -8.659 29.079 1.00 90.12 200 PRO A C 1
ATOM 1525 O O . PRO A 1 200 ? -3.677 -8.837 30.293 1.00 90.12 200 PRO A O 1
ATOM 1528 N N . ILE A 1 201 ? -2.897 -8.051 28.316 1.00 89.94 201 ILE A N 1
ATOM 1529 C CA . ILE A 1 201 ? -1.601 -7.553 28.797 1.00 89.94 201 ILE A CA 1
ATOM 1530 C C . ILE A 1 201 ? -1.710 -6.168 29.458 1.00 89.94 201 ILE A C 1
ATOM 1532 O O . ILE A 1 201 ? -0.949 -5.866 30.371 1.00 89.94 201 ILE A O 1
ATOM 1536 N N . GLU A 1 202 ? -2.733 -5.378 29.123 1.00 92.12 202 GLU A N 1
ATOM 1537 C CA . GLU A 1 202 ? -2.922 -3.997 29.600 1.00 92.12 202 GLU A CA 1
ATOM 1538 C C . GLU A 1 202 ? -3.710 -3.936 30.919 1.00 92.12 202 GLU A C 1
ATOM 1540 O O . GLU A 1 202 ? -4.709 -3.229 31.084 1.00 92.12 202 GLU A O 1
ATOM 1545 N N . ARG A 1 203 ? -3.268 -4.721 31.907 1.00 92.50 203 ARG A N 1
ATOM 1546 C CA . ARG A 1 203 ? -3.901 -4.753 33.236 1.00 92.50 203 ARG A CA 1
ATOM 1547 C C . ARG A 1 203 ? -3.914 -3.388 33.942 1.00 92.50 203 ARG A C 1
ATOM 1549 O O . ARG A 1 203 ? -4.921 -3.128 34.603 1.00 92.50 203 ARG A O 1
ATOM 1556 N N . PRO A 1 204 ? -2.864 -2.541 33.860 1.00 94.94 204 PRO A N 1
ATOM 1557 C CA . PRO A 1 204 ? -2.873 -1.220 34.490 1.00 94.94 204 PRO A CA 1
ATOM 1558 C C . PRO A 1 204 ? -4.024 -0.334 33.997 1.00 94.94 204 PRO A C 1
ATOM 1560 O O . PRO A 1 204 ? -4.825 0.111 34.819 1.00 94.94 204 PRO A O 1
ATOM 1563 N N . LEU A 1 205 ? -4.197 -0.197 32.676 1.00 96.56 205 LEU A N 1
ATOM 1564 C CA . LEU A 1 205 ? -5.286 0.580 32.073 1.00 96.56 205 LEU A CA 1
ATOM 1565 C C . LEU A 1 205 ? -6.662 0.056 32.504 1.00 96.56 205 LEU A C 1
ATOM 1567 O O . LEU A 1 205 ? -7.499 0.807 33.009 1.00 96.56 205 LEU A O 1
ATOM 1571 N N . ALA A 1 206 ? -6.881 -1.259 32.399 1.00 95.69 206 ALA A N 1
ATOM 1572 C CA . ALA A 1 206 ? -8.145 -1.863 32.814 1.00 95.69 206 ALA A CA 1
ATOM 1573 C C . ALA A 1 206 ? -8.447 -1.617 34.304 1.00 95.69 206 ALA A C 1
ATOM 1575 O O . ALA A 1 206 ? -9.591 -1.342 34.667 1.00 95.69 206 ALA A O 1
ATOM 1576 N N . ARG A 1 207 ? -7.435 -1.686 35.181 1.00 95.88 207 ARG A N 1
ATOM 1577 C CA . ARG A 1 207 ? -7.583 -1.400 36.618 1.00 95.88 207 ARG A CA 1
ATOM 1578 C C . ARG A 1 207 ? -7.885 0.073 36.884 1.00 95.88 207 ARG A C 1
ATOM 1580 O O . ARG A 1 207 ? -8.704 0.350 37.761 1.00 95.88 207 ARG A O 1
ATOM 1587 N N . ALA A 1 208 ? -7.258 0.990 36.151 1.00 96.88 208 ALA A N 1
ATOM 1588 C CA . ALA A 1 208 ? -7.501 2.423 36.273 1.00 96.88 208 ALA A CA 1
ATOM 1589 C C . ALA A 1 208 ? -8.957 2.764 35.912 1.00 96.88 208 ALA A C 1
ATOM 1591 O O . ALA A 1 208 ? -9.677 3.331 36.735 1.00 96.88 208 ALA A O 1
ATOM 1592 N N . VAL A 1 209 ? -9.437 2.296 34.754 1.00 97.56 209 VAL A N 1
ATOM 1593 C CA . VAL A 1 209 ? -10.835 2.463 34.312 1.00 97.56 209 VAL A CA 1
ATOM 1594 C C . VAL A 1 209 ? -11.818 1.862 35.320 1.00 97.56 209 VAL A C 1
ATOM 1596 O O . VAL A 1 209 ? -12.796 2.498 35.713 1.00 97.56 209 VAL A O 1
ATOM 1599 N N . GLN A 1 210 ? -11.537 0.652 35.813 1.00 96.88 210 GLN A N 1
ATOM 1600 C CA . GLN A 1 210 ? -12.353 0.021 36.852 1.00 96.88 210 GLN A CA 1
ATOM 1601 C C . GLN A 1 210 ? -12.402 0.837 38.145 1.00 96.88 210 GLN A C 1
ATOM 1603 O O . GLN A 1 210 ? -13.426 0.819 38.824 1.00 96.88 210 GLN A O 1
ATOM 1608 N N . ARG A 1 211 ? -11.300 1.484 38.542 1.00 95.94 211 ARG A N 1
ATOM 1609 C CA . ARG A 1 211 ? -11.238 2.294 39.764 1.00 95.94 211 ARG A CA 1
ATOM 1610 C C . ARG A 1 211 ? -12.126 3.529 39.636 1.00 95.94 211 ARG A C 1
ATOM 1612 O O . ARG A 1 211 ? -12.890 3.776 40.563 1.00 95.94 211 ARG A O 1
ATOM 1619 N N . ALA A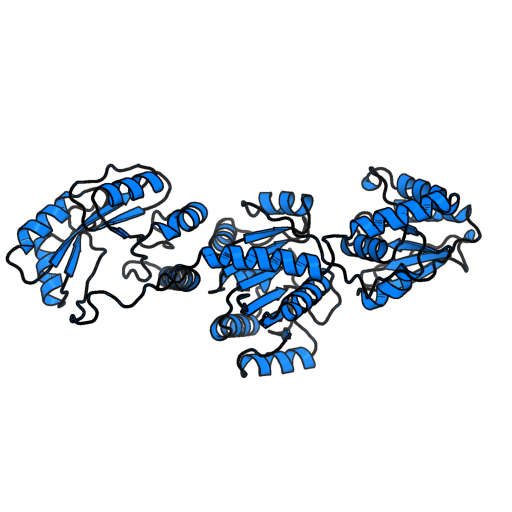 1 212 ? -12.079 4.221 38.497 1.00 96.69 212 ALA A N 1
ATOM 1620 C CA . ALA A 1 212 ? -12.950 5.362 38.221 1.00 96.69 212 ALA A CA 1
ATOM 1621 C C . ALA A 1 212 ? -14.432 4.952 38.220 1.00 96.69 212 ALA A C 1
ATOM 1623 O O . ALA A 1 212 ? -15.237 5.509 38.959 1.00 96.69 212 ALA A O 1
ATOM 1624 N N . LEU A 1 213 ? -14.784 3.877 37.507 1.00 96.75 213 LEU A N 1
ATOM 1625 C CA . LEU A 1 213 ? -16.173 3.415 37.419 1.00 96.75 213 LEU A CA 1
ATOM 1626 C C . LEU A 1 213 ? -16.779 2.949 38.747 1.00 96.75 213 LEU A C 1
ATOM 1628 O O . LEU A 1 213 ? -17.998 2.957 38.898 1.00 96.75 213 LEU A O 1
ATOM 1632 N N . ARG A 1 214 ? -15.973 2.564 39.746 1.00 95.38 214 ARG A N 1
ATOM 1633 C CA . ARG A 1 214 ? -16.497 2.265 41.094 1.00 95.38 214 ARG A CA 1
ATOM 1634 C C . ARG A 1 214 ? -17.137 3.479 41.767 1.00 95.38 214 ARG A C 1
ATOM 1636 O O . ARG A 1 214 ? -17.941 3.256 42.666 1.00 95.38 214 ARG A O 1
ATOM 1643 N N . GLN A 1 215 ? -16.771 4.692 41.353 1.00 95.06 215 GLN A N 1
ATOM 1644 C CA . GLN A 1 215 ? -17.327 5.953 41.852 1.00 95.06 215 GLN A CA 1
ATOM 1645 C C . GLN A 1 215 ? -18.493 6.472 40.993 1.00 95.06 215 GLN A C 1
ATOM 1647 O O . GLN A 1 215 ? -19.120 7.457 41.352 1.00 95.06 215 GLN A O 1
ATOM 1652 N N . LEU A 1 216 ? -18.812 5.790 39.887 1.00 95.56 216 LEU A N 1
ATOM 1653 C CA . LEU A 1 216 ? -19.863 6.160 38.937 1.00 95.56 216 LEU A CA 1
ATOM 1654 C C . LEU A 1 216 ? -20.910 5.031 38.885 1.00 95.56 216 LEU A C 1
ATOM 1656 O O . LEU A 1 216 ? -20.771 4.130 38.053 1.00 95.56 216 LEU A O 1
ATOM 1660 N N . PRO A 1 217 ? -21.887 4.978 39.811 1.00 92.75 217 PRO A N 1
ATOM 1661 C CA . PRO A 1 217 ? -22.779 3.825 39.974 1.00 92.75 217 PRO A CA 1
ATOM 1662 C C . PRO A 1 217 ? -23.717 3.592 38.783 1.00 92.75 217 PRO A C 1
ATOM 1664 O O . PRO A 1 217 ? -23.952 2.433 38.443 1.00 92.75 217 PRO A O 1
ATOM 1667 N N . ASP A 1 218 ? -24.157 4.662 38.119 1.00 94.56 218 ASP A N 1
ATOM 1668 C CA . ASP A 1 218 ? -25.123 4.608 37.010 1.00 94.56 218 ASP A CA 1
ATOM 1669 C C . ASP A 1 218 ? -24.484 4.234 35.663 1.00 94.56 218 ASP A C 1
ATOM 1671 O O . ASP A 1 218 ? -25.169 3.924 34.691 1.00 94.56 218 ASP A O 1
ATOM 1675 N N . TRP A 1 219 ? -23.149 4.205 35.610 1.00 97.81 219 TRP A N 1
ATOM 1676 C CA . TRP A 1 219 ? -22.413 3.920 34.385 1.00 97.81 219 TRP A CA 1
ATOM 1677 C C . TRP A 1 219 ? -22.177 2.421 34.175 1.00 97.81 219 TRP A C 1
ATOM 1679 O O . TRP A 1 219 ? -21.740 1.691 35.070 1.00 97.81 219 TRP A O 1
ATOM 1689 N N . GLU A 1 220 ? -22.398 1.950 32.954 1.00 98.25 220 GLU A N 1
ATOM 1690 C CA . GLU A 1 220 ? -22.088 0.591 32.516 1.00 98.25 220 GLU A CA 1
ATOM 1691 C C . GLU A 1 220 ? -20.691 0.504 31.885 1.00 98.25 220 GLU A C 1
ATOM 1693 O O . GLU A 1 220 ? -20.142 1.485 31.381 1.00 98.25 220 GLU A O 1
ATOM 1698 N N . LEU A 1 221 ? -20.117 -0.701 31.882 1.00 98.44 221 LEU A N 1
ATOM 1699 C CA . LEU A 1 221 ? -18.834 -0.993 31.245 1.00 98.44 221 LEU A CA 1
ATOM 1700 C C . LEU A 1 221 ? -18.950 -2.155 30.269 1.00 98.44 221 LEU A C 1
ATOM 1702 O O . LEU A 1 221 ? -19.352 -3.259 30.638 1.00 98.44 221 LEU A O 1
ATOM 1706 N N . VAL A 1 222 ? -18.472 -1.956 29.048 1.00 98.38 222 VAL A N 1
ATOM 1707 C CA . VAL A 1 222 ? -18.206 -3.036 28.102 1.00 98.38 222 VAL A CA 1
ATOM 1708 C C . VAL A 1 222 ? -16.703 -3.177 27.898 1.00 98.38 222 VAL A C 1
ATOM 1710 O O . VAL A 1 222 ? -16.036 -2.273 27.409 1.00 98.38 222 VAL A O 1
ATOM 1713 N N . TYR A 1 223 ? -16.174 -4.355 28.227 1.00 97.38 223 TYR A N 1
ATOM 1714 C CA . TYR A 1 223 ? -14.863 -4.792 27.756 1.00 97.38 223 TYR A CA 1
ATOM 1715 C C . TYR A 1 223 ? -15.003 -5.272 26.313 1.00 97.38 223 TYR A C 1
ATOM 1717 O O . TYR A 1 223 ? -15.505 -6.378 26.067 1.00 97.38 223 TYR A O 1
ATOM 1725 N N . LEU A 1 224 ? -14.571 -4.443 25.369 1.00 97.00 224 LEU A N 1
ATOM 1726 C CA . LEU A 1 224 ? -14.586 -4.738 23.946 1.00 97.00 224 LEU A CA 1
ATOM 1727 C C . LEU A 1 224 ? -13.336 -5.529 23.562 1.00 97.00 224 LEU A C 1
ATOM 1729 O O . LEU A 1 224 ? -12.211 -5.053 23.672 1.00 97.00 224 LEU A O 1
ATOM 1733 N N . ARG A 1 225 ? -13.527 -6.756 23.080 1.00 93.94 225 ARG A N 1
ATOM 1734 C CA . ARG A 1 225 ? -12.448 -7.599 22.560 1.00 93.94 225 ARG A CA 1
ATOM 1735 C C . ARG A 1 225 ? -12.494 -7.621 21.045 1.00 93.94 225 ARG A C 1
ATOM 1737 O O . ARG A 1 225 ? -13.413 -8.197 20.464 1.00 93.94 225 ARG A O 1
ATOM 1744 N N . THR A 1 226 ? -11.449 -7.081 20.439 1.00 91.56 226 THR A N 1
ATOM 1745 C CA . THR A 1 226 ? -11.278 -6.999 18.982 1.00 91.56 226 THR A CA 1
ATOM 1746 C C . THR A 1 226 ? -10.482 -8.175 18.406 1.00 91.56 226 THR A C 1
ATOM 1748 O O . THR A 1 226 ? -10.451 -8.389 17.200 1.00 91.56 226 THR A O 1
ATOM 1751 N N . LYS A 1 227 ? -9.894 -9.017 19.270 1.00 85.56 227 LYS A N 1
ATOM 1752 C CA . LYS A 1 227 ? -9.147 -10.237 18.907 1.00 85.56 227 LYS A CA 1
ATOM 1753 C C . LYS A 1 227 ? -9.839 -11.505 19.436 1.00 85.56 227 LYS A C 1
ATOM 1755 O O . LYS A 1 227 ? -10.797 -11.440 20.212 1.00 85.56 227 LYS A O 1
ATOM 1760 N N . LYS A 1 228 ? -9.372 -12.684 18.992 1.00 81.69 228 LYS A N 1
ATOM 1761 C CA . LYS A 1 228 ? -9.841 -13.995 19.496 1.00 81.69 228 LYS A CA 1
ATOM 1762 C C . LYS A 1 228 ? -9.651 -14.094 21.017 1.00 81.69 228 LYS A C 1
ATOM 1764 O O . LYS A 1 228 ? -8.840 -13.380 21.603 1.00 81.69 228 LYS A O 1
ATOM 1769 N N . LEU A 1 229 ? -10.422 -14.977 21.654 1.00 81.75 229 LEU A N 1
ATOM 1770 C CA . LEU A 1 229 ? -10.396 -15.169 23.102 1.00 81.75 229 LEU A CA 1
ATOM 1771 C C . LEU A 1 229 ? -8.986 -15.553 23.581 1.00 81.75 229 LEU A C 1
ATOM 1773 O O . LEU A 1 229 ? -8.549 -16.675 23.366 1.00 81.75 229 LEU A O 1
ATOM 1777 N N . ALA A 1 230 ? -8.316 -14.621 24.260 1.00 78.69 230 ALA A N 1
ATOM 1778 C CA . ALA A 1 230 ? -7.006 -14.826 24.888 1.00 78.69 230 ALA A CA 1
ATOM 1779 C C . ALA A 1 230 ? -7.058 -14.707 26.425 1.00 78.69 230 ALA A C 1
ATOM 1781 O O . ALA A 1 230 ? -6.044 -14.816 27.104 1.00 78.69 230 ALA A O 1
ATOM 1782 N N . GLY A 1 231 ? -8.244 -14.452 26.986 1.00 84.25 231 GLY A N 1
ATOM 1783 C CA . GLY A 1 231 ? -8.447 -14.305 28.422 1.00 84.25 231 GLY A CA 1
ATOM 1784 C C . GLY A 1 231 ? -9.792 -13.672 28.768 1.00 84.25 231 GLY A C 1
ATOM 1785 O O . GLY A 1 231 ? -10.587 -13.305 27.891 1.00 84.25 231 GLY A O 1
ATOM 1786 N N . ARG A 1 232 ? -10.045 -13.544 30.072 1.00 86.62 232 ARG A N 1
ATOM 1787 C CA . ARG A 1 232 ? -11.212 -12.848 30.622 1.00 86.62 232 ARG A CA 1
ATOM 1788 C C . ARG A 1 232 ? -10.742 -11.698 31.520 1.00 86.62 232 ARG A C 1
ATOM 1790 O O . ARG A 1 232 ? -9.833 -11.916 32.321 1.00 86.62 232 ARG A O 1
ATOM 1797 N N . PRO A 1 233 ? -11.334 -10.497 31.408 1.00 89.75 233 PRO A N 1
ATOM 1798 C CA . PRO A 1 233 ? -11.064 -9.423 32.352 1.00 89.75 233 PRO A CA 1
ATOM 1799 C C . PRO A 1 233 ? -11.532 -9.830 33.752 1.00 89.75 233 PRO A C 1
ATOM 1801 O O . PRO A 1 233 ? -12.590 -10.441 33.912 1.00 89.75 233 PRO A O 1
ATOM 1804 N N . ALA A 1 234 ? -10.761 -9.466 34.773 1.00 90.06 234 ALA A N 1
ATOM 1805 C CA . ALA A 1 234 ? -11.214 -9.577 36.153 1.00 90.06 234 ALA A CA 1
ATOM 1806 C C . ALA A 1 234 ? -12.255 -8.482 36.423 1.00 90.06 234 ALA A C 1
ATOM 1808 O O . ALA A 1 234 ? -11.942 -7.305 36.258 1.00 90.06 234 ALA A O 1
ATOM 1809 N N . VAL A 1 235 ? -13.468 -8.855 36.841 1.00 92.75 235 VAL A N 1
ATOM 1810 C CA . VAL A 1 235 ? -14.552 -7.906 37.148 1.00 92.75 235 VAL A CA 1
ATOM 1811 C C . VAL A 1 235 ? -14.668 -7.724 38.669 1.00 92.75 235 VAL A C 1
ATOM 1813 O O . VAL A 1 235 ? -15.021 -8.680 39.367 1.00 92.75 235 VAL A O 1
ATOM 1816 N N . PRO A 1 236 ? -14.381 -6.523 39.213 1.00 91.88 236 PRO A N 1
ATOM 1817 C CA . PRO A 1 236 ? -14.549 -6.223 40.634 1.00 91.88 236 PRO A CA 1
ATOM 1818 C C . PRO A 1 236 ? -15.995 -6.406 41.110 1.00 91.88 236 PRO A C 1
ATOM 1820 O O . PRO A 1 236 ? -16.930 -6.163 40.352 1.00 91.88 236 PRO A O 1
ATOM 1823 N N . ALA A 1 237 ? -16.187 -6.736 42.393 1.00 92.12 237 ALA A N 1
ATOM 1824 C CA . ALA A 1 237 ? -17.516 -6.956 42.979 1.00 92.12 237 ALA A CA 1
ATOM 1825 C C . ALA A 1 237 ? -18.488 -5.782 42.743 1.00 92.12 237 ALA A C 1
ATOM 1827 O O . ALA A 1 237 ? -19.611 -6.011 42.311 1.00 92.12 237 ALA A O 1
ATOM 1828 N N . LYS A 1 238 ? -18.024 -4.533 42.912 1.00 92.75 238 LYS A N 1
ATOM 1829 C CA . LYS A 1 238 ? -18.810 -3.301 42.679 1.00 92.75 238 LYS A CA 1
ATOM 1830 C C . LYS A 1 238 ? -19.235 -3.061 41.218 1.00 92.75 238 LYS A C 1
ATOM 1832 O O . LYS A 1 238 ? -20.046 -2.178 40.962 1.00 92.75 238 LYS A O 1
ATOM 1837 N N . LEU A 1 239 ? -18.656 -3.793 40.264 1.00 94.06 239 LEU A N 1
ATOM 1838 C CA . LEU A 1 239 ? -18.994 -3.710 38.838 1.00 94.06 239 LEU A CA 1
ATOM 1839 C C . LEU A 1 239 ? -19.789 -4.933 38.354 1.00 94.06 239 LEU A C 1
ATOM 1841 O O . LEU A 1 239 ? -20.166 -4.998 37.184 1.00 94.06 239 LEU A O 1
ATOM 1845 N N . ARG A 1 240 ? -20.058 -5.917 39.225 1.00 92.81 240 ARG A N 1
ATOM 1846 C CA . ARG A 1 240 ? -20.901 -7.067 38.870 1.00 92.81 240 ARG A CA 1
ATOM 1847 C C . ARG A 1 240 ? -22.309 -6.579 38.522 1.00 92.81 240 ARG A C 1
ATOM 1849 O O . ARG A 1 240 ? -22.824 -5.673 39.161 1.00 92.81 240 ARG A O 1
ATOM 1856 N N . GLY A 1 241 ? -22.903 -7.155 37.481 1.00 93.44 241 GLY A N 1
ATOM 1857 C CA . GLY A 1 241 ? -24.218 -6.751 36.965 1.00 93.44 241 GLY A CA 1
ATOM 1858 C C . GLY A 1 241 ? -24.185 -5.606 35.944 1.00 93.44 241 GLY A C 1
ATOM 1859 O O . GLY A 1 241 ? -25.016 -5.603 35.043 1.00 93.44 241 GLY A O 1
ATOM 1860 N N . ARG A 1 242 ? -23.186 -4.711 36.001 1.00 95.75 242 ARG A N 1
ATOM 1861 C CA . ARG A 1 242 ? -23.045 -3.557 35.083 1.00 95.75 242 ARG A CA 1
ATOM 1862 C C . ARG A 1 242 ? -21.780 -3.553 34.219 1.00 95.75 242 ARG A C 1
ATOM 1864 O O . ARG A 1 242 ? -21.591 -2.660 33.403 1.00 95.75 242 ARG A O 1
ATOM 1871 N N . ALA A 1 243 ? -20.919 -4.558 34.368 1.00 97.00 243 ALA A N 1
ATOM 1872 C CA . ALA A 1 243 ? -19.789 -4.802 33.477 1.00 97.00 243 ALA A CA 1
ATOM 1873 C C . ALA A 1 243 ? -20.019 -6.059 32.627 1.00 97.00 243 ALA A C 1
ATOM 1875 O O . ALA A 1 243 ? -20.293 -7.141 33.153 1.00 97.00 243 ALA A O 1
ATOM 1876 N N . ARG A 1 244 ? -19.871 -5.932 31.307 1.00 95.81 244 ARG A N 1
ATOM 1877 C CA . ARG A 1 244 ? -20.070 -7.005 30.325 1.00 95.81 244 ARG A CA 1
ATOM 1878 C C . ARG A 1 244 ? -18.832 -7.159 29.450 1.00 95.81 244 ARG A C 1
ATOM 1880 O O . ARG A 1 244 ? -18.084 -6.216 29.225 1.00 95.81 244 ARG A O 1
ATOM 1887 N N . VAL A 1 245 ? -18.617 -8.362 28.929 1.00 94.94 245 VAL A N 1
ATOM 1888 C CA . VAL A 1 245 ? -17.557 -8.627 27.947 1.00 94.94 245 VAL A CA 1
ATOM 1889 C C . VAL A 1 245 ? -18.212 -8.892 26.603 1.00 94.94 245 VAL A C 1
ATOM 1891 O O . VAL A 1 245 ? -19.077 -9.764 26.496 1.00 94.94 245 VAL A O 1
ATOM 1894 N N . ARG A 1 246 ? -17.797 -8.155 25.573 1.00 95.19 246 ARG A N 1
ATOM 1895 C CA . ARG A 1 246 ? -18.262 -8.339 24.196 1.00 95.19 246 ARG A CA 1
ATOM 1896 C C . ARG A 1 246 ? -17.072 -8.622 23.296 1.00 95.19 246 ARG A C 1
ATOM 1898 O O . ARG A 1 246 ? -16.017 -8.014 23.433 1.00 95.19 246 ARG A O 1
ATOM 1905 N N . THR A 1 247 ? -17.228 -9.585 22.397 1.00 93.94 247 THR A N 1
ATOM 1906 C CA . THR A 1 247 ? -16.247 -9.846 21.342 1.00 93.94 247 THR A CA 1
ATOM 1907 C C . THR A 1 247 ? -16.851 -9.385 20.033 1.00 93.94 247 THR A C 1
ATOM 1909 O O . THR A 1 247 ? -17.844 -9.960 19.602 1.00 93.94 247 THR A O 1
ATOM 1912 N N . ALA A 1 248 ? -16.238 -8.379 19.424 1.00 94.56 248 ALA A N 1
ATOM 1913 C CA . ALA A 1 248 ? -16.636 -7.826 18.140 1.00 94.56 248 ALA A CA 1
ATOM 1914 C C . ALA A 1 248 ? -15.361 -7.592 17.328 1.00 94.56 248 ALA A C 1
ATOM 1916 O O . ALA A 1 248 ? -14.504 -6.795 17.709 1.00 94.56 248 ALA A O 1
ATOM 1917 N N . ARG A 1 249 ? -15.181 -8.400 16.281 1.00 92.62 249 ARG A N 1
ATOM 1918 C CA . ARG A 1 249 ? -13.924 -8.499 15.516 1.00 92.62 249 ARG A CA 1
ATOM 1919 C C . ARG A 1 249 ? -13.999 -7.821 14.151 1.00 92.62 249 ARG A C 1
ATOM 1921 O O . ARG A 1 249 ? -12.961 -7.682 13.523 1.00 92.62 249 ARG A O 1
ATOM 1928 N N . ASP A 1 250 ? -15.191 -7.420 13.729 1.00 94.00 250 ASP A N 1
ATOM 1929 C CA . ASP A 1 250 ? -15.463 -6.677 12.497 1.00 94.00 250 ASP A CA 1
ATOM 1930 C C . ASP A 1 250 ? -16.303 -5.430 12.808 1.00 94.00 250 ASP A C 1
ATOM 1932 O O . ASP A 1 250 ? -16.926 -5.343 13.871 1.00 94.00 250 ASP A O 1
ATOM 1936 N N . GLY A 1 251 ? -16.317 -4.463 11.895 1.00 95.12 251 GLY A N 1
ATOM 1937 C CA . GLY A 1 251 ? -17.001 -3.191 12.090 1.00 95.12 251 GLY A CA 1
ATOM 1938 C C . GLY A 1 251 ? -18.498 -3.363 12.322 1.00 95.12 251 GLY A C 1
ATOM 1939 O O . GLY A 1 251 ? -19.051 -2.755 13.233 1.00 95.12 251 GLY A O 1
ATOM 1940 N N . LYS A 1 252 ? -19.143 -4.295 11.607 1.00 95.81 252 LYS A N 1
ATOM 1941 C CA . LYS A 1 252 ? -20.579 -4.595 11.760 1.00 95.81 252 LYS A CA 1
ATOM 1942 C C . LYS A 1 252 ? -20.942 -5.032 13.181 1.00 95.81 252 LYS A C 1
ATOM 1944 O O . LYS A 1 252 ? -21.979 -4.629 13.698 1.00 95.81 252 LYS A O 1
ATOM 1949 N N . SER A 1 253 ? -20.095 -5.830 13.834 1.00 96.25 253 SER A N 1
ATOM 1950 C CA . SER A 1 253 ? -20.304 -6.224 15.234 1.00 96.25 253 SER A CA 1
ATOM 1951 C C . SER A 1 253 ? -19.898 -5.143 16.242 1.00 96.25 253 SER A C 1
ATOM 1953 O O . SER A 1 253 ? -20.401 -5.157 17.368 1.00 96.25 253 SER A O 1
ATOM 1955 N N . ARG A 1 254 ? -19.006 -4.212 15.873 1.00 97.62 254 ARG A N 1
ATOM 1956 C CA . ARG A 1 254 ? -18.582 -3.086 16.726 1.00 97.62 254 ARG A CA 1
ATOM 1957 C C . ARG A 1 254 ? -19.581 -1.927 16.703 1.00 97.62 254 ARG A C 1
ATOM 1959 O O . ARG A 1 254 ? -19.829 -1.348 17.756 1.00 97.62 254 ARG A O 1
ATOM 1966 N N . ALA A 1 255 ? -20.192 -1.643 15.555 1.00 97.75 255 ALA A N 1
ATOM 1967 C CA . ALA A 1 255 ? -21.109 -0.526 15.331 1.00 97.75 255 ALA A CA 1
ATOM 1968 C C . ALA A 1 255 ? -22.214 -0.373 16.392 1.00 97.75 255 ALA A C 1
ATOM 1970 O O . ALA A 1 255 ? -22.272 0.692 17.001 1.00 97.75 255 ALA A O 1
ATOM 1971 N N . PRO A 1 256 ? -23.026 -1.398 16.729 1.00 97.25 256 PRO A N 1
ATOM 1972 C CA . PRO A 1 256 ? -24.058 -1.238 17.758 1.00 97.25 256 PRO A CA 1
ATOM 1973 C C . PRO A 1 256 ? -23.477 -0.963 19.156 1.00 97.25 256 PRO A C 1
ATOM 1975 O O . PRO A 1 256 ? -24.077 -0.244 19.946 1.00 97.25 256 PRO A O 1
ATOM 1978 N N . ILE A 1 257 ? -22.287 -1.492 19.467 1.00 97.75 257 ILE A N 1
ATOM 1979 C CA . ILE A 1 257 ? -21.630 -1.285 20.767 1.00 97.75 257 ILE A CA 1
ATOM 1980 C C . ILE A 1 257 ? -21.106 0.152 20.878 1.00 97.75 257 ILE A C 1
ATOM 1982 O O . ILE A 1 257 ? -21.280 0.792 21.912 1.00 97.75 257 ILE A O 1
ATOM 1986 N N . LEU A 1 258 ? -20.448 0.647 19.827 1.00 98.19 258 LEU A N 1
ATOM 1987 C CA . LEU A 1 258 ? -19.875 1.996 19.790 1.00 98.19 258 LEU A CA 1
ATOM 1988 C C . LEU A 1 258 ? -20.955 3.073 19.605 1.00 98.19 258 LEU A C 1
ATOM 1990 O O . LEU A 1 258 ? -20.846 4.156 20.179 1.00 98.19 258 LEU A O 1
ATOM 1994 N N . GLY A 1 259 ? -22.026 2.758 18.874 1.00 96.94 259 GLY A N 1
ATOM 1995 C CA . GLY A 1 259 ? -23.182 3.629 18.668 1.00 96.94 259 GLY A CA 1
ATOM 1996 C C . GLY A 1 259 ? -23.833 4.057 19.982 1.00 96.94 259 GLY A C 1
ATOM 1997 O O . GLY A 1 259 ? -24.086 5.244 20.166 1.00 96.94 259 GLY A O 1
ATOM 1998 N N . GLU A 1 260 ? -24.011 3.129 20.927 1.00 97.06 260 GLU A N 1
ATOM 1999 C CA . GLU A 1 260 ? -24.590 3.403 22.254 1.00 97.06 260 GLU A CA 1
ATOM 2000 C C . GLU A 1 260 ? -23.586 4.000 23.260 1.00 97.06 260 GLU A C 1
ATOM 2002 O O . GLU A 1 260 ? -23.984 4.541 24.294 1.00 97.06 260 GLU A O 1
ATOM 2007 N N . ALA A 1 261 ? -22.280 3.898 22.995 1.00 98.19 261 ALA A N 1
ATOM 2008 C CA . ALA A 1 261 ? -21.239 4.315 23.927 1.00 98.19 261 ALA A CA 1
ATOM 2009 C C . ALA A 1 261 ? -21.134 5.842 24.025 1.00 98.19 261 ALA A C 1
ATOM 2011 O O . ALA A 1 261 ? -20.923 6.525 23.019 1.00 98.19 261 ALA A O 1
ATOM 2012 N N . ALA A 1 262 ? -21.215 6.377 25.245 1.00 98.19 262 ALA A N 1
ATOM 2013 C CA . ALA A 1 262 ? -20.939 7.789 25.504 1.00 98.19 262 ALA A CA 1
ATOM 2014 C C . ALA A 1 262 ? -19.433 8.070 25.619 1.00 98.19 262 ALA A C 1
ATOM 2016 O O . ALA A 1 262 ? -18.983 9.147 25.231 1.00 98.19 262 ALA A O 1
ATOM 2017 N N . ILE A 1 263 ? -18.657 7.115 26.144 1.00 98.62 263 ILE A N 1
ATOM 2018 C CA . ILE A 1 263 ? -17.205 7.237 26.319 1.00 98.62 263 ILE A CA 1
ATOM 2019 C C . ILE A 1 263 ? -16.529 5.983 25.766 1.00 98.62 263 ILE A C 1
ATOM 2021 O O . ILE A 1 263 ? -16.907 4.861 26.113 1.00 98.62 263 ILE A O 1
ATOM 2025 N N . PHE A 1 264 ? -15.498 6.173 24.950 1.00 98.50 264 PHE A N 1
ATOM 2026 C CA . PHE A 1 264 ? -14.619 5.106 24.489 1.00 98.50 264 PHE A CA 1
ATOM 2027 C C . PHE A 1 264 ? -13.214 5.294 25.062 1.00 98.50 264 PHE A C 1
ATOM 2029 O O . PHE A 1 264 ? -12.640 6.378 24.987 1.00 98.50 264 PHE A O 1
ATOM 2036 N N . VAL A 1 265 ? -12.658 4.228 25.632 1.00 98.38 265 VAL A N 1
ATOM 2037 C CA . VAL A 1 265 ? -11.281 4.169 26.124 1.00 98.38 265 VAL A CA 1
ATOM 2038 C C . VAL A 1 265 ? -10.507 3.218 25.205 1.00 98.38 265 VAL A C 1
ATOM 2040 O O . VAL A 1 265 ? -10.776 2.009 25.243 1.00 98.38 265 VAL A O 1
ATOM 2043 N N . PRO A 1 266 ? -9.586 3.717 24.363 1.00 97.31 266 PRO A N 1
ATOM 2044 C CA . PRO A 1 266 ? -8.769 2.856 23.518 1.00 97.31 266 PRO A CA 1
ATOM 2045 C C . PRO A 1 266 ? -7.789 2.034 24.353 1.00 97.31 266 PRO A C 1
ATOM 2047 O O . PRO A 1 266 ? -7.388 2.433 25.446 1.00 97.31 266 PRO A O 1
ATOM 2050 N N . ALA A 1 267 ? -7.400 0.882 23.816 1.00 94.94 267 ALA A N 1
ATOM 2051 C CA . ALA A 1 267 ? -6.273 0.119 24.333 1.00 94.94 267 ALA A CA 1
ATOM 2052 C C . ALA A 1 267 ? -4.959 0.818 23.955 1.00 94.94 267 ALA A C 1
ATOM 2054 O O . ALA A 1 267 ? -4.892 1.488 22.924 1.00 94.94 267 ALA A O 1
ATOM 2055 N N . LEU A 1 268 ? -3.919 0.619 24.763 1.00 92.06 268 LEU A N 1
ATOM 2056 C CA . LEU A 1 268 ? -2.580 1.164 24.518 1.00 92.06 268 LEU A CA 1
ATOM 2057 C C . LEU A 1 268 ? -1.999 0.631 23.201 1.00 92.06 268 LEU A C 1
ATOM 2059 O O . LEU A 1 268 ? -1.580 1.410 22.353 1.00 92.06 268 LEU A O 1
ATOM 2063 N N . ASP A 1 269 ? -2.092 -0.685 22.998 1.00 87.19 269 ASP A N 1
ATOM 2064 C CA . ASP A 1 269 ? -1.757 -1.387 21.754 1.00 87.19 269 ASP A CA 1
ATOM 2065 C C . ASP A 1 269 ? -3.058 -1.845 21.058 1.00 87.19 269 ASP A C 1
ATOM 2067 O O . ASP A 1 269 ? -3.287 -3.017 20.685 1.00 87.19 269 ASP A O 1
ATOM 2071 N N . GLY A 1 270 ? -4.000 -0.903 20.996 1.00 86.31 270 GLY A N 1
ATOM 2072 C CA . GLY A 1 270 ? -5.301 -1.030 20.353 1.00 86.31 270 GLY A CA 1
ATOM 2073 C C . GLY A 1 270 ? -5.223 -1.094 18.834 1.00 86.31 270 GLY A C 1
ATOM 2074 O O . GLY A 1 270 ? -4.159 -1.006 18.229 1.00 86.31 270 GLY A O 1
ATOM 2075 N N . LEU A 1 271 ? -6.373 -1.310 18.200 1.00 88.81 271 LEU A N 1
ATOM 2076 C CA . LEU A 1 271 ? -6.477 -1.109 16.754 1.00 88.81 271 LEU A CA 1
ATOM 2077 C C . LEU A 1 271 ? -6.826 0.361 16.507 1.00 88.81 271 LEU A C 1
ATOM 2079 O O . LEU A 1 271 ? -7.894 0.798 16.936 1.00 88.81 271 LEU A O 1
ATOM 2083 N N . SER A 1 272 ? -5.984 1.097 15.778 1.00 88.75 272 SER A N 1
ATOM 2084 C CA . SER A 1 272 ? -6.211 2.516 15.451 1.00 88.75 272 SER A CA 1
ATOM 2085 C C . SER A 1 272 ? -7.597 2.763 14.841 1.00 88.75 272 SER A C 1
ATOM 2087 O O . SER A 1 272 ? -8.303 3.690 15.242 1.00 88.75 272 SER A O 1
ATOM 2089 N N . ARG A 1 273 ? -8.044 1.853 13.963 1.00 93.25 273 ARG A N 1
ATOM 2090 C CA . ARG A 1 273 ? -9.404 1.796 13.403 1.00 93.25 273 ARG A CA 1
ATOM 2091 C C . ARG A 1 273 ? -10.524 1.951 14.430 1.00 93.25 273 ARG A C 1
ATOM 2093 O O . ARG A 1 273 ? -11.501 2.632 14.159 1.00 93.25 273 ARG A O 1
ATOM 2100 N N . VAL A 1 274 ? -10.418 1.321 15.597 1.00 95.62 274 VAL A N 1
ATOM 2101 C CA . VAL A 1 274 ? -11.532 1.266 16.559 1.00 95.62 274 VAL A CA 1
ATOM 2102 C C . VAL A 1 274 ? -11.749 2.630 17.211 1.00 95.62 274 VAL A C 1
ATOM 2104 O O . VAL A 1 274 ? -12.889 3.011 17.463 1.00 95.62 274 VAL A O 1
ATOM 2107 N N . SER A 1 275 ? -10.680 3.404 17.416 1.00 95.44 275 SER A N 1
ATOM 2108 C CA . SER A 1 275 ? -10.783 4.803 17.845 1.00 95.44 275 SER A CA 1
ATOM 2109 C C . SER A 1 275 ? -11.474 5.666 16.790 1.00 95.44 275 SER A C 1
ATOM 2111 O O . SER A 1 275 ? -12.306 6.501 17.136 1.00 95.44 275 SER A O 1
ATOM 2113 N N . LEU A 1 276 ? -11.175 5.438 15.507 1.00 95.75 276 LEU A N 1
ATOM 2114 C CA . LEU A 1 276 ? -11.819 6.145 14.399 1.00 95.75 276 LEU A CA 1
ATOM 2115 C C . LEU A 1 276 ? -13.313 5.800 14.291 1.00 95.75 276 LEU A C 1
ATOM 2117 O O . LEU A 1 276 ? -14.146 6.685 14.132 1.00 95.75 276 LEU A O 1
ATOM 2121 N N . GLU A 1 277 ? -13.664 4.526 14.446 1.00 97.94 277 GLU A N 1
ATOM 2122 C CA . GLU A 1 277 ? -15.052 4.055 14.488 1.00 97.94 277 GLU A CA 1
ATOM 2123 C C . GLU A 1 277 ? -15.821 4.607 15.693 1.00 97.94 277 GLU A C 1
ATOM 2125 O O . GLU A 1 277 ? -16.977 5.004 15.566 1.00 97.94 277 GLU A O 1
ATOM 2130 N N . ALA A 1 278 ? -15.184 4.670 16.866 1.00 98.06 278 ALA A N 1
ATOM 2131 C CA . ALA A 1 278 ? -15.776 5.263 18.060 1.00 98.06 278 ALA A CA 1
ATOM 2132 C C . ALA A 1 278 ? -16.016 6.770 17.881 1.00 98.06 278 ALA A C 1
ATOM 2134 O O . ALA A 1 278 ? -17.059 7.278 18.294 1.00 98.06 278 ALA A O 1
ATOM 2135 N N . ALA A 1 279 ? -15.085 7.469 17.225 1.00 97.19 279 ALA A N 1
ATOM 2136 C CA . ALA A 1 279 ? -15.226 8.876 16.875 1.00 97.19 279 ALA A CA 1
ATOM 2137 C C . ALA A 1 279 ? -16.358 9.103 15.857 1.00 97.19 279 ALA A C 1
ATOM 2139 O O . ALA A 1 279 ? -17.192 9.983 16.064 1.00 97.19 279 ALA A O 1
ATOM 2140 N N . ALA A 1 280 ? -16.453 8.269 14.813 1.00 97.50 280 ALA A N 1
ATOM 2141 C CA . ALA A 1 280 ? -17.555 8.301 13.847 1.00 97.50 280 ALA A CA 1
ATOM 2142 C C . ALA A 1 280 ? -18.913 8.077 14.538 1.00 97.50 280 ALA A C 1
ATOM 2144 O O . ALA A 1 280 ? -19.852 8.849 14.328 1.00 97.50 280 ALA A O 1
ATOM 2145 N N . ALA A 1 281 ? -18.958 7.114 15.466 1.00 97.81 281 ALA A N 1
ATOM 2146 C CA . ALA A 1 281 ? -20.110 6.826 16.316 1.00 97.81 281 ALA A CA 1
ATOM 2147 C C . ALA A 1 281 ? -20.436 7.937 17.319 1.00 97.81 281 ALA A C 1
ATOM 2149 O O . ALA A 1 281 ? -21.469 7.857 17.981 1.00 97.81 281 ALA A O 1
ATOM 2150 N N . GLY A 1 282 ? -19.608 8.975 17.456 1.00 96.81 282 GLY A N 1
ATOM 2151 C CA . GLY A 1 282 ? -19.830 10.083 18.384 1.00 96.81 282 GLY A CA 1
ATOM 2152 C C . GLY A 1 282 ? -19.606 9.704 19.850 1.00 96.81 282 GLY A C 1
ATOM 2153 O O . GLY A 1 282 ? -20.291 10.223 20.733 1.00 96.81 282 GLY A O 1
ATOM 2154 N N . ALA A 1 283 ? -18.704 8.771 20.145 1.00 97.56 283 ALA A N 1
ATOM 2155 C CA . ALA A 1 283 ? -18.231 8.552 21.510 1.00 97.56 283 ALA A CA 1
ATOM 2156 C C . ALA A 1 283 ? -17.127 9.566 21.854 1.00 97.56 283 ALA A C 1
ATOM 2158 O O . ALA A 1 283 ? -16.271 9.864 21.023 1.00 97.56 283 ALA A O 1
ATOM 2159 N N . ALA A 1 284 ? -17.105 10.067 23.091 1.00 97.62 284 ALA A N 1
ATOM 2160 C CA . ALA A 1 284 ? -15.978 10.864 23.570 1.00 97.62 284 ALA A CA 1
ATOM 2161 C C . ALA A 1 284 ? -14.763 9.953 23.821 1.00 97.62 284 ALA A C 1
ATOM 2163 O O . ALA A 1 284 ? -14.869 8.962 24.550 1.00 97.62 284 ALA A O 1
ATOM 2164 N N . ILE A 1 285 ? -13.612 10.281 23.228 1.00 97.75 285 ILE A N 1
ATOM 2165 C CA . ILE A 1 285 ? -12.403 9.451 23.300 1.00 97.75 285 ILE A CA 1
ATOM 2166 C C . ILE A 1 285 ? -11.569 9.822 24.535 1.00 97.75 285 ILE A C 1
ATOM 2168 O O . ILE A 1 285 ? -10.998 10.907 24.622 1.00 97.75 285 ILE A O 1
ATOM 2172 N N . ALA A 1 286 ? -11.465 8.911 25.500 1.00 97.38 286 ALA A N 1
ATOM 2173 C CA . ALA A 1 286 ? -10.698 9.093 26.733 1.00 97.38 286 ALA A CA 1
ATOM 2174 C C . ALA A 1 286 ? -9.244 8.619 26.566 1.00 97.38 286 ALA A C 1
ATOM 2176 O O . ALA A 1 286 ? -8.830 7.619 27.152 1.00 97.38 286 ALA A O 1
ATOM 2177 N N . SER A 1 287 ? -8.476 9.351 25.754 1.00 95.88 287 SER A N 1
ATOM 2178 C CA . SER A 1 287 ? -7.059 9.073 25.473 1.00 95.88 287 SER A CA 1
ATOM 2179 C C . SER A 1 287 ? -6.208 10.350 25.467 1.00 95.88 287 SER A C 1
ATOM 2181 O O . SER A 1 287 ? -5.716 10.750 24.411 1.00 95.88 287 SER A O 1
ATOM 2183 N N . PRO A 1 288 ? -6.060 11.042 26.612 1.00 95.62 288 PRO A N 1
ATOM 2184 C CA . PRO A 1 288 ? -5.197 12.221 26.688 1.00 95.62 288 PRO A CA 1
ATOM 2185 C C . PRO A 1 288 ? -3.718 11.888 26.383 1.00 95.62 288 PRO A C 1
ATOM 2187 O O . PRO A 1 288 ? -3.315 10.725 26.467 1.00 95.62 288 PRO A O 1
ATOM 2190 N N . PRO A 1 289 ? -2.879 12.889 26.058 1.00 94.50 289 PRO A N 1
ATOM 2191 C CA . PRO A 1 289 ? -1.434 12.693 25.928 1.00 94.50 289 PRO A CA 1
ATOM 2192 C C . PRO A 1 289 ? -0.818 12.075 27.196 1.00 94.50 289 PRO A C 1
ATOM 2194 O O . PRO A 1 289 ? -1.233 12.408 28.305 1.00 94.50 289 PRO A O 1
ATOM 2197 N N . GLY A 1 290 ? 0.170 11.189 27.037 1.00 93.75 290 GLY A N 1
ATOM 2198 C CA . GLY A 1 290 ? 0.879 10.543 28.154 1.00 93.75 290 GLY A CA 1
ATOM 2199 C C . GLY A 1 290 ? 0.227 9.266 28.708 1.00 93.75 290 GLY A C 1
ATOM 2200 O O . GLY A 1 290 ? 0.677 8.726 29.716 1.00 93.75 290 GLY A O 1
ATOM 2201 N N . VAL A 1 291 ? -0.859 8.772 28.098 1.00 93.69 291 VAL A N 1
ATOM 2202 C CA . VAL A 1 291 ? -1.582 7.570 28.573 1.00 93.69 291 VAL A CA 1
ATOM 2203 C C . VAL A 1 291 ? -0.751 6.285 28.477 1.00 93.69 291 VAL A C 1
ATOM 2205 O O . VAL A 1 291 ? -0.993 5.355 29.248 1.00 93.69 291 VAL A O 1
ATOM 2208 N N . GLN A 1 292 ? 0.232 6.235 27.573 1.00 90.62 292 GLN A N 1
ATOM 2209 C CA . GLN A 1 292 ? 1.165 5.109 27.457 1.00 90.62 292 GLN A CA 1
ATOM 2210 C C . GLN A 1 292 ? 2.045 4.984 28.709 1.00 90.62 292 GLN A C 1
ATOM 2212 O O . GLN A 1 292 ? 2.233 3.891 29.240 1.00 90.62 292 GLN A O 1
ATOM 2217 N N . GLU A 1 293 ? 2.531 6.112 29.222 1.00 94.75 293 GLU A N 1
ATOM 2218 C CA . GLU A 1 293 ? 3.371 6.194 30.413 1.00 94.75 293 GLU A CA 1
ATOM 2219 C C . GLU A 1 293 ? 2.542 6.141 31.703 1.00 94.75 293 GLU A C 1
ATOM 2221 O O . GLU A 1 293 ? 2.947 5.512 32.682 1.00 94.75 293 GLU A O 1
ATOM 2226 N N . GLN A 1 294 ? 1.366 6.780 31.704 1.00 95.94 294 GLN A N 1
ATOM 2227 C CA . GLN A 1 294 ? 0.482 6.895 32.863 1.00 95.94 294 GLN A CA 1
ATOM 2228 C C . GLN A 1 294 ? -0.983 6.549 32.510 1.00 95.94 294 GLN A C 1
ATOM 2230 O O . GLN A 1 294 ? -1.808 7.438 32.266 1.00 95.94 294 GLN A O 1
ATOM 2235 N N . PRO A 1 295 ? -1.367 5.257 32.555 1.00 95.00 295 PRO A N 1
ATOM 2236 C CA . PRO A 1 295 ? -2.721 4.803 32.219 1.00 95.00 295 PRO A CA 1
ATOM 2237 C C . PRO A 1 295 ? -3.843 5.407 33.081 1.00 95.00 295 PRO A C 1
ATOM 2239 O O . PRO A 1 295 ? -5.007 5.429 32.675 1.00 95.00 295 PRO A O 1
ATOM 2242 N N . GLU A 1 296 ? -3.529 5.914 34.277 1.00 96.62 296 GLU A N 1
ATOM 2243 C CA . GLU A 1 296 ? -4.461 6.645 35.139 1.00 96.62 296 GLU A CA 1
ATOM 2244 C C . GLU A 1 296 ? -5.037 7.905 34.479 1.00 96.62 296 GLU A C 1
ATOM 2246 O O . GLU A 1 296 ? -6.160 8.291 34.811 1.00 96.62 296 GLU A O 1
ATOM 2251 N N . LEU A 1 297 ? -4.334 8.510 33.516 1.00 97.81 297 LEU A N 1
ATOM 2252 C CA . LEU A 1 297 ? -4.822 9.682 32.787 1.00 97.81 297 LEU A CA 1
ATOM 2253 C C . LEU A 1 297 ? -6.092 9.372 31.982 1.00 97.81 297 LEU A C 1
ATOM 2255 O O . LEU A 1 297 ? -7.019 10.181 31.962 1.00 97.81 297 LEU A O 1
ATOM 2259 N N . ALA A 1 298 ? -6.195 8.174 31.397 1.00 97.38 298 ALA A N 1
ATOM 2260 C CA . ALA A 1 298 ? -7.408 7.735 30.706 1.00 97.38 298 ALA A CA 1
ATOM 2261 C C . ALA A 1 298 ? -8.596 7.607 31.676 1.00 97.38 298 ALA A C 1
ATOM 2263 O O . ALA A 1 298 ? -9.724 7.976 31.351 1.00 97.38 298 ALA A O 1
ATOM 2264 N N . ALA A 1 299 ? -8.343 7.132 32.900 1.00 96.62 299 ALA A N 1
ATOM 2265 C CA . ALA A 1 299 ? -9.366 7.026 33.937 1.00 96.62 299 ALA A CA 1
ATOM 2266 C C . ALA A 1 299 ? -9.812 8.400 34.464 1.00 96.62 299 ALA A C 1
ATOM 2268 O O . ALA A 1 299 ? -11.001 8.593 34.716 1.00 96.62 299 ALA A O 1
ATOM 2269 N N . ALA A 1 300 ? -8.886 9.355 34.593 1.00 97.44 300 ALA A N 1
ATOM 2270 C CA . ALA A 1 300 ? -9.199 10.734 34.958 1.00 97.44 300 ALA A CA 1
ATOM 2271 C C . ALA A 1 300 ? -10.028 11.437 33.868 1.00 97.44 300 ALA A C 1
ATOM 2273 O O . ALA A 1 300 ? -11.031 12.079 34.180 1.00 97.44 300 ALA A O 1
ATOM 2274 N N . ALA A 1 301 ? -9.663 11.260 32.592 1.00 97.75 301 ALA A N 1
ATOM 2275 C CA . ALA A 1 301 ? -10.439 11.763 31.459 1.00 97.75 301 ALA A CA 1
ATOM 2276 C C . ALA A 1 301 ? -11.854 11.165 31.439 1.00 97.75 301 ALA A C 1
ATOM 2278 O O . ALA A 1 301 ? -12.833 11.902 31.368 1.00 97.75 301 ALA A O 1
ATOM 2279 N N . LEU A 1 302 ? -11.971 9.843 31.602 1.00 97.94 302 LEU A N 1
ATOM 2280 C CA . LEU A 1 302 ? -13.258 9.155 31.721 1.00 97.94 302 LEU A CA 1
ATOM 2281 C C . LEU A 1 302 ? -14.119 9.730 32.849 1.00 97.94 302 LEU A C 1
ATOM 2283 O O . LEU A 1 302 ? -15.292 10.009 32.615 1.00 97.94 302 LEU A O 1
ATOM 2287 N N . ALA A 1 303 ? -13.566 9.909 34.054 1.00 97.56 303 ALA A N 1
ATOM 2288 C CA . ALA A 1 303 ? -14.321 10.439 35.190 1.00 97.56 303 ALA A CA 1
ATOM 2289 C C . ALA A 1 303 ? -14.831 11.857 34.899 1.00 97.56 303 ALA A C 1
ATOM 2291 O O . ALA A 1 303 ? -16.021 12.134 35.039 1.00 97.56 303 ALA A O 1
ATOM 2292 N N . ARG A 1 304 ? -13.956 12.713 34.359 1.00 97.50 304 ARG A N 1
ATOM 2293 C CA . ARG A 1 304 ? -14.306 14.075 33.949 1.00 97.50 304 ARG A CA 1
ATOM 2294 C C . ARG A 1 304 ? -15.415 14.099 32.894 1.00 97.50 304 ARG A C 1
ATOM 2296 O O . ARG A 1 304 ? -16.314 14.931 32.976 1.00 97.50 304 ARG A O 1
ATOM 2303 N N . PHE A 1 305 ? -15.374 13.204 31.909 1.00 97.25 305 PHE A N 1
ATOM 2304 C CA . PHE A 1 305 ? -16.406 13.121 30.868 1.00 97.25 305 PHE A CA 1
ATOM 2305 C C . PHE A 1 305 ? -17.723 12.564 31.408 1.00 97.25 305 PHE A C 1
ATOM 2307 O O . PHE A 1 305 ? -18.792 12.930 30.920 1.00 97.25 305 PHE A O 1
ATOM 2314 N N . ALA A 1 306 ? -17.671 11.670 32.394 1.00 97.25 306 ALA A N 1
ATOM 2315 C CA . ALA A 1 306 ? -18.862 11.119 33.021 1.00 97.25 306 ALA A CA 1
ATOM 2316 C C . ALA A 1 306 ? -19.611 12.181 33.843 1.00 97.25 306 ALA A C 1
ATOM 2318 O O . ALA A 1 306 ? -20.834 12.267 33.743 1.00 97.25 306 ALA A O 1
ATOM 2319 N N . GLU A 1 307 ? -18.875 13.009 34.586 1.00 96.81 307 GLU A N 1
ATOM 2320 C CA . GLU A 1 307 ? -19.413 14.056 35.466 1.00 96.81 307 GLU A CA 1
ATOM 2321 C C . GLU A 1 307 ? -19.838 15.329 34.714 1.00 96.81 307 GLU A C 1
ATOM 2323 O O . GLU A 1 307 ? -20.785 15.997 35.122 1.00 96.81 307 GLU A O 1
ATOM 2328 N N . ASN A 1 308 ? -19.172 15.670 33.604 1.00 97.38 308 ASN A N 1
ATOM 2329 C CA . ASN A 1 308 ? -19.443 16.888 32.837 1.00 97.38 308 ASN A CA 1
ATOM 2330 C C . ASN A 1 308 ? -20.017 16.561 31.448 1.00 97.38 308 ASN A C 1
ATOM 2332 O O . ASN A 1 308 ? -19.286 16.392 30.468 1.00 97.38 308 ASN A O 1
ATOM 2336 N N . GLU A 1 309 ? -21.347 16.479 31.361 1.00 96.06 309 GLU A N 1
ATOM 2337 C CA . GLU A 1 309 ? -22.053 16.206 30.104 1.00 96.06 309 GLU A CA 1
ATOM 2338 C C . GLU A 1 309 ? -21.824 17.264 29.008 1.00 96.06 309 GLU A C 1
ATOM 2340 O O . GLU A 1 309 ? -21.555 16.846 27.878 1.00 96.06 309 GLU A O 1
ATOM 2345 N N . PRO A 1 310 ? -21.881 18.587 29.277 1.00 97.69 310 PRO A N 1
ATOM 2346 C CA . PRO A 1 310 ? -21.570 19.598 28.264 1.00 97.69 310 PRO A CA 1
ATOM 2347 C C . PRO A 1 310 ? -20.187 19.403 27.631 1.00 97.69 310 PRO A C 1
ATOM 2349 O O . PRO A 1 310 ? -20.069 19.371 26.407 1.00 97.69 310 PRO A O 1
ATOM 2352 N N . LEU A 1 311 ? -19.157 19.170 28.451 1.00 96.81 311 LEU A N 1
ATOM 2353 C CA . LEU A 1 311 ? -17.804 18.888 27.968 1.00 96.81 311 LEU A CA 1
ATOM 2354 C C . LEU A 1 311 ? -17.752 17.592 27.148 1.00 96.81 311 LEU A C 1
ATOM 2356 O O . LEU A 1 311 ? -17.117 17.547 26.098 1.00 96.81 311 LEU A O 1
ATOM 2360 N N . ARG A 1 312 ? -18.423 16.528 27.607 1.00 97.25 312 ARG A N 1
ATOM 2361 C CA . ARG A 1 312 ? -18.476 15.250 26.883 1.00 97.25 312 ARG A CA 1
ATOM 2362 C C . ARG A 1 312 ? -19.117 15.406 25.502 1.00 97.25 312 ARG A C 1
ATOM 2364 O O . ARG A 1 312 ? -18.615 14.815 24.549 1.00 97.25 312 ARG A O 1
ATOM 2371 N N . LYS A 1 313 ? -20.200 16.185 25.388 1.00 96.25 313 LYS A N 1
ATOM 2372 C CA . LYS A 1 313 ? -20.855 16.483 24.102 1.00 96.25 313 LYS A CA 1
ATOM 2373 C C . LYS A 1 313 ? -19.924 17.257 23.174 1.00 96.25 313 LYS A C 1
ATOM 2375 O O . LYS A 1 313 ? -19.721 16.817 22.048 1.00 96.25 3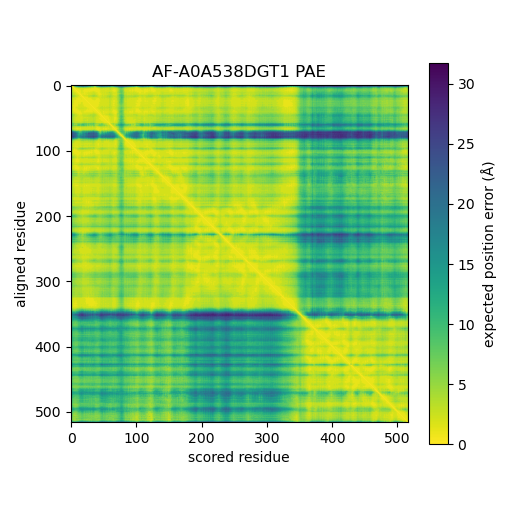13 LYS A O 1
ATOM 2380 N N . GLN A 1 314 ? -19.273 18.306 23.679 1.00 96.69 314 GLN A N 1
ATOM 2381 C CA . GLN A 1 314 ? -18.287 19.068 22.911 1.00 96.69 314 GLN A CA 1
ATOM 2382 C C . GLN A 1 314 ? -17.168 18.163 22.358 1.00 96.69 314 GLN A C 1
ATOM 2384 O O . GLN A 1 314 ? -16.883 18.181 21.163 1.00 96.69 314 GLN A O 1
ATOM 2389 N N . LEU A 1 315 ? -16.566 17.320 23.203 1.00 95.50 315 LEU A N 1
ATOM 2390 C CA . LEU A 1 315 ? -15.479 16.421 22.792 1.00 95.50 315 LEU A CA 1
ATOM 2391 C C . LEU A 1 315 ? -15.941 15.317 21.830 1.00 95.50 315 LEU A C 1
ATOM 2393 O O . LEU A 1 315 ? -15.177 14.892 20.964 1.00 95.50 315 LEU A O 1
ATOM 2397 N N . SER A 1 316 ? -17.180 14.840 21.967 1.00 95.56 316 SER A N 1
ATOM 2398 C CA . SER A 1 316 ? -17.807 13.911 21.018 1.00 95.56 316 SER A CA 1
ATOM 2399 C C . SER A 1 316 ? -17.963 14.554 19.634 1.00 95.56 316 SER A C 1
ATOM 2401 O O . SER A 1 316 ? -17.569 13.959 18.629 1.00 95.56 316 SER A O 1
ATOM 2403 N N . GLU A 1 317 ? -18.450 15.796 19.574 1.00 95.44 317 GLU A N 1
ATOM 2404 C CA . GLU A 1 317 ? -18.584 16.561 18.330 1.00 95.44 317 GLU A CA 1
ATOM 2405 C C . GLU A 1 317 ? -17.226 16.883 17.695 1.00 95.44 317 GLU A C 1
ATOM 2407 O O . GLU A 1 317 ? -17.074 16.800 16.477 1.00 95.44 317 GLU A O 1
ATOM 2412 N N . GLU A 1 318 ? -16.217 17.228 18.498 1.00 94.06 318 GLU A N 1
ATOM 2413 C CA . GLU A 1 318 ? -14.832 17.402 18.042 1.00 94.06 318 GLU A CA 1
ATOM 2414 C C . GLU A 1 318 ? -14.252 16.100 17.476 1.00 94.06 318 GLU A C 1
ATOM 2416 O O . GLU A 1 318 ? -13.715 16.101 16.368 1.00 94.06 318 GLU A O 1
ATOM 2421 N N . SER A 1 319 ? -14.426 14.979 18.183 1.00 91.62 319 SER A N 1
ATOM 2422 C CA . SER A 1 319 ? -13.966 13.659 17.727 1.00 91.62 319 SER A CA 1
ATOM 2423 C C . SER A 1 319 ? -14.611 13.288 16.392 1.00 91.62 319 SER A C 1
ATOM 2425 O O . SER A 1 319 ? -13.924 12.848 15.471 1.00 91.62 319 SER A O 1
ATOM 2427 N N . ARG A 1 320 ? -15.920 13.533 16.254 1.00 93.56 320 ARG A N 1
ATOM 2428 C CA . ARG A 1 320 ? -16.654 13.285 15.012 1.00 93.56 320 ARG A CA 1
ATOM 2429 C C . ARG A 1 320 ? -16.207 14.215 13.885 1.00 93.56 320 ARG A C 1
ATOM 2431 O O . ARG A 1 320 ? -16.002 13.755 12.773 1.00 93.56 320 ARG A O 1
ATOM 2438 N N . ARG A 1 321 ? -15.988 15.508 14.134 1.00 94.06 321 ARG A N 1
ATOM 2439 C CA . ARG A 1 321 ? -15.408 16.403 13.111 1.00 94.06 321 ARG A CA 1
ATOM 2440 C C . ARG A 1 321 ? -14.022 15.930 12.662 1.00 94.06 321 ARG A C 1
ATOM 2442 O O . ARG A 1 321 ? -13.692 16.055 11.489 1.00 94.06 321 ARG A O 1
ATOM 2449 N N . GLY A 1 322 ? -13.254 15.309 13.558 1.00 91.38 322 GLY A N 1
ATOM 2450 C CA . GLY A 1 322 ? -11.950 14.709 13.266 1.00 91.38 322 GLY A CA 1
ATOM 2451 C C . GLY A 1 322 ? -11.963 13.482 12.340 1.00 91.38 322 GLY A C 1
ATOM 2452 O O . GLY A 1 322 ? -10.876 12.996 11.999 1.00 91.38 322 GLY A O 1
ATOM 2453 N N . ILE A 1 323 ? -13.142 12.975 11.940 1.00 95.00 323 ILE A N 1
ATOM 2454 C CA . ILE A 1 323 ? -13.273 11.927 10.910 1.00 95.00 323 ILE A CA 1
ATOM 2455 C C . ILE A 1 323 ? -13.355 12.485 9.482 1.00 95.00 323 ILE A C 1
ATOM 2457 O O . ILE A 1 323 ? -13.264 11.707 8.536 1.00 95.00 323 ILE A O 1
ATOM 2461 N N . ALA A 1 324 ? -13.516 13.803 9.313 1.00 92.88 324 ALA A N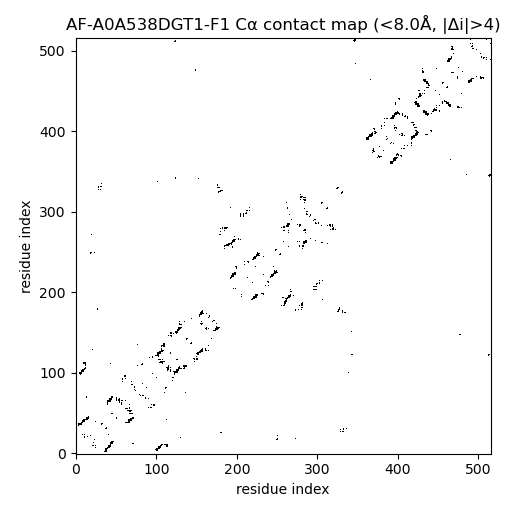 1
ATOM 2462 C CA . ALA A 1 324 ? -13.474 14.434 7.997 1.00 92.88 324 ALA A CA 1
ATOM 2463 C C . ALA A 1 324 ? -12.124 14.154 7.315 1.00 92.88 324 ALA A C 1
ATOM 2465 O O . ALA A 1 324 ? -11.074 14.249 7.957 1.00 92.88 324 ALA A O 1
ATOM 2466 N N . GLY A 1 325 ? -12.153 13.772 6.036 1.00 94.00 325 GLY A N 1
ATOM 2467 C CA . GLY A 1 325 ? -10.960 13.336 5.306 1.00 94.00 325 GLY A CA 1
ATOM 2468 C C . GLY A 1 325 ? -10.538 11.892 5.605 1.00 94.00 325 GLY A C 1
ATOM 2469 O O . GLY A 1 325 ? -9.473 11.468 5.172 1.00 94.00 325 GLY A O 1
ATOM 2470 N N . LYS A 1 326 ? -11.327 11.133 6.378 1.00 96.38 326 LYS A N 1
ATOM 2471 C CA . LYS A 1 326 ? -11.033 9.736 6.753 1.00 96.38 326 LYS A CA 1
ATOM 2472 C C . LYS A 1 326 ? -12.191 8.791 6.458 1.00 96.38 326 LYS A C 1
ATOM 2474 O O . LYS A 1 326 ? -12.140 7.625 6.848 1.00 96.38 326 LYS A O 1
ATOM 2479 N N . THR A 1 327 ? -13.258 9.255 5.813 1.00 97.50 327 THR A N 1
ATOM 2480 C CA . THR A 1 327 ? -14.306 8.342 5.342 1.00 97.50 327 THR A CA 1
ATOM 2481 C C . THR A 1 327 ? -13.781 7.508 4.175 1.00 97.50 327 THR A C 1
ATOM 2483 O O . THR A 1 327 ? -12.799 7.880 3.534 1.00 97.50 327 THR A O 1
ATOM 2486 N N . PHE A 1 328 ? -14.408 6.371 3.869 1.00 98.12 328 PHE A N 1
ATOM 2487 C CA . PHE A 1 328 ? -14.005 5.607 2.681 1.00 98.12 328 PHE A CA 1
ATOM 2488 C C . PHE A 1 328 ? -14.163 6.397 1.376 1.00 98.12 328 PHE A C 1
ATOM 2490 O O . PHE A 1 328 ? -13.348 6.207 0.480 1.00 98.12 328 PHE A O 1
ATOM 2497 N N . ALA A 1 329 ? -15.126 7.322 1.293 1.00 97.38 329 ALA A N 1
ATOM 2498 C CA . ALA A 1 329 ? -15.252 8.233 0.158 1.00 97.38 329 ALA A CA 1
ATOM 2499 C C . ALA A 1 329 ? -14.037 9.172 0.041 1.00 97.38 329 ALA A C 1
ATOM 2501 O O . ALA A 1 329 ? -13.469 9.296 -1.043 1.00 97.38 329 ALA A O 1
ATOM 2502 N N . ASP A 1 330 ? -13.596 9.766 1.158 1.00 97.50 330 ASP A N 1
ATOM 2503 C CA . ASP A 1 330 ? -12.413 10.640 1.192 1.00 97.50 330 ASP A CA 1
ATOM 2504 C C . ASP A 1 330 ? -11.139 9.870 0.815 1.00 97.50 330 ASP A C 1
ATOM 2506 O O . ASP A 1 330 ? -10.377 10.290 -0.052 1.00 97.50 330 ASP A O 1
ATOM 2510 N N . VAL A 1 331 ? -10.935 8.703 1.433 1.00 97.94 331 VAL A N 1
ATOM 2511 C CA . VAL A 1 331 ? -9.775 7.839 1.170 1.00 97.94 331 VAL A CA 1
ATOM 2512 C C . VAL A 1 331 ? -9.785 7.331 -0.274 1.00 97.94 331 VAL A C 1
ATOM 2514 O O . VAL A 1 331 ? -8.733 7.251 -0.904 1.00 97.9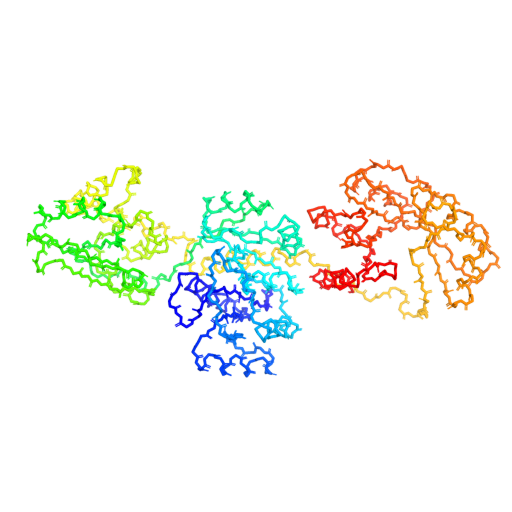4 331 VAL A O 1
ATOM 2517 N N . GLY A 1 332 ? -10.959 6.995 -0.814 1.00 97.88 332 GLY A N 1
ATOM 2518 C CA . GLY A 1 332 ? -11.123 6.599 -2.211 1.00 97.88 332 GLY A CA 1
ATOM 2519 C C . GLY A 1 332 ? -10.712 7.711 -3.175 1.00 97.88 332 GLY A C 1
ATOM 2520 O O . GLY A 1 332 ? -9.954 7.443 -4.102 1.00 97.88 332 GLY A O 1
ATOM 2521 N N . ALA A 1 333 ? -11.139 8.951 -2.919 1.00 97.38 333 ALA A N 1
ATOM 2522 C CA . ALA A 1 333 ? -10.745 10.115 -3.713 1.00 97.38 333 ALA A CA 1
ATOM 2523 C C . ALA A 1 333 ? -9.235 10.400 -3.619 1.00 97.38 333 ALA A C 1
ATOM 2525 O O . ALA A 1 333 ? -8.590 10.680 -4.626 1.00 97.38 333 ALA A O 1
ATOM 2526 N N . GLU A 1 334 ? -8.643 10.271 -2.428 1.00 97.69 334 GLU A N 1
ATOM 2527 C CA . GLU A 1 334 ? -7.202 10.468 -2.248 1.00 97.69 334 GLU A CA 1
ATOM 2528 C C . GLU A 1 334 ? -6.370 9.418 -3.008 1.00 97.69 334 GLU A C 1
ATOM 2530 O O . GLU A 1 334 ? -5.330 9.723 -3.603 1.00 97.69 334 GLU A O 1
ATOM 2535 N N . LEU A 1 335 ? -6.830 8.163 -3.005 1.00 97.94 335 LEU A N 1
ATOM 2536 C CA . LEU A 1 335 ? -6.187 7.082 -3.746 1.00 97.94 335 LEU A CA 1
ATOM 2537 C C . LEU A 1 335 ? -6.380 7.214 -5.259 1.00 97.94 335 LEU A C 1
ATOM 2539 O O . LEU A 1 335 ? -5.440 6.922 -5.993 1.00 97.94 335 LEU A O 1
ATOM 2543 N N . GLU A 1 336 ? -7.542 7.665 -5.727 1.00 97.12 336 GLU A N 1
ATOM 2544 C CA . GLU A 1 336 ? -7.773 7.979 -7.142 1.00 97.12 336 GLU A CA 1
ATOM 2545 C C . GLU A 1 336 ? -6.796 9.053 -7.631 1.00 97.12 336 GLU A C 1
ATOM 2547 O O . GLU A 1 336 ? -6.065 8.810 -8.589 1.00 97.12 336 GLU A O 1
ATOM 2552 N N . GLU A 1 337 ? -6.680 10.179 -6.918 1.00 96.50 337 GLU A N 1
ATOM 2553 C CA . GLU A 1 337 ? -5.729 11.244 -7.260 1.00 96.50 337 GLU A CA 1
ATOM 2554 C C . GLU A 1 337 ? -4.291 10.703 -7.333 1.00 96.50 337 GLU A C 1
ATOM 2556 O O . GLU A 1 337 ? -3.529 11.010 -8.257 1.00 96.50 337 GLU A O 1
ATOM 2561 N N . LEU A 1 338 ? -3.908 9.852 -6.371 1.00 96.88 338 LEU A N 1
ATOM 2562 C CA . LEU A 1 338 ? -2.623 9.164 -6.411 1.00 96.88 338 LEU A CA 1
ATOM 2563 C C . LEU A 1 338 ? -2.487 8.322 -7.688 1.00 96.88 338 LEU A C 1
ATOM 2565 O O . LEU A 1 338 ? -1.476 8.442 -8.376 1.00 96.88 338 LEU A O 1
ATOM 2569 N N . TYR A 1 339 ? -3.468 7.490 -8.028 1.00 96.62 339 TYR A N 1
ATOM 2570 C CA . TYR A 1 339 ? -3.404 6.609 -9.198 1.00 96.62 339 TYR A CA 1
ATOM 2571 C C . TYR A 1 339 ? -3.331 7.378 -10.514 1.00 96.62 339 TYR A C 1
ATOM 2573 O O . TYR A 1 339 ? -2.493 7.060 -11.360 1.00 96.62 339 TYR A O 1
ATOM 2581 N N . GLU A 1 340 ? -4.128 8.429 -10.668 1.00 93.56 340 GLU A N 1
ATOM 2582 C CA . GLU A 1 340 ? -4.089 9.300 -11.840 1.00 93.56 340 GLU A CA 1
ATOM 2583 C C . GLU A 1 340 ? -2.742 10.017 -11.970 1.00 93.56 340 GLU A C 1
ATOM 2585 O O . GLU A 1 340 ? -2.175 10.104 -13.064 1.00 93.56 340 GLU A O 1
ATOM 2590 N N . SER A 1 341 ? -2.172 10.477 -10.849 1.00 92.81 341 SER A N 1
ATOM 2591 C CA . SER A 1 341 ? -0.838 11.085 -10.842 1.00 92.81 341 SER A CA 1
ATOM 2592 C C . SER A 1 341 ? 0.246 10.111 -11.320 1.00 92.81 341 SER A C 1
ATOM 2594 O O . SER A 1 341 ? 1.168 10.519 -12.028 1.00 92.81 341 SER A O 1
ATOM 2596 N N . LEU A 1 342 ? 0.116 8.818 -10.996 1.00 91.00 342 LEU A N 1
ATOM 2597 C CA . LEU A 1 342 ? 1.031 7.776 -11.458 1.00 91.00 342 LEU A CA 1
ATOM 2598 C C . LEU A 1 342 ? 0.832 7.460 -12.940 1.00 91.00 342 LEU A C 1
ATOM 2600 O O . LEU A 1 342 ? 1.811 7.178 -13.628 1.00 91.00 342 LEU A O 1
ATOM 2604 N N . GLY A 1 343 ? -0.401 7.553 -13.445 1.00 86.00 343 GLY A N 1
ATOM 2605 C CA . GLY A 1 343 ? -0.720 7.395 -14.865 1.00 86.00 343 GLY A CA 1
ATOM 2606 C C . GLY A 1 343 ? 0.121 8.301 -15.768 1.00 86.00 343 GLY A C 1
ATOM 2607 O O . GLY A 1 343 ? 0.569 7.864 -16.824 1.00 86.00 343 GLY A O 1
ATOM 2608 N N . LYS A 1 344 ? 0.452 9.514 -15.299 1.00 83.06 344 LYS A N 1
ATOM 2609 C CA . LYS A 1 344 ? 1.327 10.475 -16.001 1.00 83.06 344 LYS A CA 1
ATOM 2610 C C . LYS A 1 344 ? 2.763 9.979 -16.212 1.00 83.06 344 LYS A C 1
ATOM 2612 O O . LYS A 1 344 ? 3.488 10.563 -17.008 1.00 83.06 344 LYS A O 1
ATOM 2617 N N . ARG A 1 345 ? 3.192 8.930 -15.498 1.00 80.88 345 ARG A N 1
ATOM 2618 C CA . ARG A 1 345 ? 4.516 8.307 -15.674 1.00 80.88 345 ARG A CA 1
ATOM 2619 C C . ARG A 1 345 ? 4.569 7.345 -16.859 1.00 80.88 345 ARG A C 1
ATOM 2621 O O . ARG A 1 345 ? 5.663 6.961 -17.260 1.00 80.88 345 ARG A O 1
ATOM 2628 N N . ARG A 1 346 ? 3.422 6.907 -17.389 1.00 81.38 346 ARG A N 1
ATOM 2629 C CA . ARG A 1 346 ? 3.384 6.095 -18.611 1.00 81.38 346 ARG A CA 1
ATOM 2630 C C . ARG A 1 346 ? 3.643 6.996 -19.814 1.00 81.38 346 ARG A C 1
ATOM 2632 O O . ARG A 1 346 ? 3.065 8.077 -19.909 1.00 81.38 346 ARG A O 1
ATOM 2639 N N . ARG A 1 347 ? 4.477 6.542 -20.750 1.00 73.19 347 ARG A N 1
ATOM 2640 C CA . ARG A 1 347 ? 4.688 7.241 -22.018 1.00 73.19 347 ARG A CA 1
ATOM 2641 C C . ARG A 1 347 ? 3.388 7.195 -22.822 1.00 73.19 347 ARG A C 1
ATOM 2643 O O . ARG A 1 347 ? 2.756 6.142 -22.952 1.00 73.19 347 ARG A O 1
ATOM 2650 N N . THR A 1 348 ? 2.968 8.342 -23.343 1.00 71.56 348 THR A N 1
ATOM 2651 C CA . THR A 1 348 ? 1.855 8.389 -24.293 1.00 71.56 348 THR A CA 1
ATOM 2652 C C . THR A 1 348 ? 2.293 7.679 -25.577 1.00 71.56 348 THR A C 1
ATOM 2654 O O . THR A 1 348 ? 3.382 7.990 -26.072 1.00 71.56 348 THR A O 1
ATOM 2657 N N . PRO A 1 349 ? 1.488 6.755 -26.133 1.00 65.19 349 PRO A N 1
ATOM 2658 C CA . PRO A 1 349 ? 1.778 6.150 -27.428 1.00 65.19 349 PRO A CA 1
ATOM 2659 C C . PRO A 1 349 ? 1.994 7.241 -28.483 1.00 65.19 349 PRO A C 1
ATOM 2661 O O . PRO A 1 349 ? 1.201 8.185 -28.565 1.00 65.19 349 PRO A O 1
ATOM 2664 N N . LYS A 1 350 ? 3.077 7.150 -29.263 1.00 62.06 350 LYS A N 1
ATOM 2665 C CA . LYS A 1 350 ? 3.328 8.108 -30.348 1.00 62.06 350 LYS A CA 1
ATOM 2666 C C . LYS A 1 350 ? 2.289 7.907 -31.473 1.00 62.06 350 LYS A C 1
ATOM 2668 O O . LYS A 1 350 ? 1.891 6.771 -31.726 1.00 62.06 350 LYS A O 1
ATOM 2673 N N . PRO A 1 351 ? 1.830 8.987 -32.139 1.00 58.53 351 PRO A N 1
ATOM 2674 C CA . PRO A 1 351 ? 1.037 8.888 -33.369 1.00 58.53 351 PRO A CA 1
ATOM 2675 C C . PRO A 1 351 ? 1.827 8.167 -34.486 1.00 58.53 351 PRO A C 1
ATOM 2677 O O . PRO A 1 351 ? 3.045 8.033 -34.351 1.00 58.53 351 PRO A O 1
ATOM 2680 N N . PRO A 1 352 ? 1.162 7.694 -35.564 1.00 61.34 352 PRO A N 1
ATOM 2681 C CA . PRO A 1 352 ? 1.779 6.843 -36.586 1.00 61.34 352 PRO A CA 1
ATOM 2682 C C . PRO A 1 352 ? 3.066 7.442 -37.159 1.00 61.34 352 PRO A C 1
ATOM 2684 O O . PRO A 1 352 ? 3.163 8.650 -37.388 1.00 61.34 352 PRO A O 1
ATOM 2687 N N . GLU A 1 353 ? 4.057 6.571 -37.342 1.00 72.81 353 GLU A N 1
ATOM 2688 C CA . GLU A 1 353 ? 5.444 6.950 -37.581 1.00 72.81 353 GLU A CA 1
ATOM 2689 C C . GLU A 1 353 ? 5.649 7.585 -38.969 1.00 72.81 353 GLU A C 1
ATOM 2691 O O . GLU A 1 353 ? 5.116 7.075 -39.956 1.00 72.81 353 GLU A O 1
ATOM 2696 N N . PRO A 1 354 ? 6.464 8.655 -39.083 1.00 67.62 354 PRO A N 1
ATOM 2697 C CA . PRO A 1 354 ? 6.733 9.353 -40.347 1.00 67.62 354 PRO A CA 1
ATOM 2698 C C . PRO A 1 354 ? 7.343 8.489 -41.463 1.00 67.62 354 PRO A C 1
ATOM 2700 O O . PRO A 1 354 ? 7.487 8.977 -42.576 1.00 67.62 354 PRO A O 1
ATOM 2703 N N . LEU A 1 355 ? 7.752 7.256 -41.148 1.00 78.81 355 LEU A N 1
ATOM 2704 C CA . LEU A 1 355 ? 8.456 6.324 -42.032 1.00 78.81 355 LEU A CA 1
ATOM 2705 C C . LEU A 1 355 ? 7.703 4.994 -42.197 1.00 78.81 355 LEU A C 1
ATOM 2707 O O . LEU A 1 355 ? 8.302 3.998 -42.589 1.00 78.81 355 LEU A O 1
ATOM 2711 N N . ALA A 1 356 ? 6.404 4.955 -41.875 1.00 78.38 356 ALA A N 1
ATOM 2712 C CA . ALA A 1 356 ? 5.594 3.735 -41.940 1.00 78.38 356 ALA A CA 1
ATOM 2713 C C . ALA A 1 356 ? 5.478 3.129 -43.356 1.00 78.38 356 ALA A C 1
ATOM 2715 O O . ALA A 1 356 ? 5.029 1.995 -43.502 1.00 78.38 356 ALA A O 1
ATOM 2716 N N . ASP A 1 357 ? 5.846 3.885 -44.391 1.00 84.19 357 ASP A N 1
ATOM 2717 C CA . ASP A 1 357 ? 5.895 3.480 -45.796 1.00 84.19 357 ASP A CA 1
ATOM 2718 C C . ASP A 1 357 ? 7.234 2.847 -46.217 1.00 84.19 357 ASP A C 1
ATOM 2720 O O . ASP A 1 357 ? 7.349 2.376 -47.349 1.00 84.19 357 ASP A O 1
ATOM 2724 N N . ARG A 1 358 ? 8.241 2.821 -45.335 1.00 83.75 358 ARG A N 1
ATOM 2725 C CA . ARG A 1 358 ? 9.548 2.207 -45.603 1.00 83.75 358 ARG A CA 1
ATOM 2726 C C . ARG A 1 358 ? 9.610 0.776 -45.077 1.00 83.75 358 ARG A C 1
ATOM 2728 O O . ARG A 1 358 ? 8.999 0.443 -44.063 1.00 83.75 358 ARG A O 1
ATOM 2735 N N . ASP A 1 359 ? 10.403 -0.055 -45.748 1.00 87.62 359 ASP A N 1
ATOM 2736 C CA . ASP A 1 359 ? 10.695 -1.405 -45.274 1.00 87.62 359 ASP A CA 1
ATOM 2737 C C . ASP A 1 359 ? 11.504 -1.370 -43.968 1.00 87.62 359 ASP A C 1
ATOM 2739 O O . ASP A 1 359 ? 12.381 -0.522 -43.773 1.00 87.62 359 ASP A O 1
ATOM 2743 N N . TRP A 1 360 ? 11.206 -2.313 -43.073 1.00 88.81 360 TRP A N 1
ATOM 2744 C CA . TRP A 1 360 ? 11.942 -2.483 -41.824 1.00 88.81 360 TRP A CA 1
ATOM 2745 C C . TRP A 1 360 ? 13.342 -3.030 -42.092 1.00 88.81 360 TRP A C 1
ATOM 2747 O O . TRP A 1 360 ? 13.505 -3.996 -42.837 1.00 88.81 360 TRP A O 1
ATOM 2757 N N . ILE A 1 361 ? 14.334 -2.463 -41.410 1.00 91.19 361 ILE A N 1
ATOM 2758 C CA . ILE A 1 361 ? 15.681 -3.029 -41.326 1.00 91.19 361 ILE A CA 1
ATOM 2759 C C . ILE A 1 361 ? 15.881 -3.690 -39.965 1.00 91.19 361 ILE A C 1
ATOM 2761 O O . ILE A 1 361 ? 15.338 -3.236 -38.955 1.00 91.19 361 ILE A O 1
ATOM 2765 N N . LEU A 1 362 ? 16.680 -4.754 -39.935 1.00 93.81 362 LEU A N 1
ATOM 2766 C CA . LEU A 1 362 ? 17.167 -5.323 -38.686 1.00 93.81 362 LEU A CA 1
ATOM 2767 C C . LEU A 1 362 ? 18.425 -4.564 -38.262 1.00 93.81 362 LEU A C 1
ATOM 2769 O O . LEU A 1 362 ? 19.334 -4.384 -39.074 1.00 93.81 362 LEU A O 1
ATOM 2773 N N . ALA A 1 363 ? 18.461 -4.122 -37.007 1.00 94.75 363 ALA A N 1
ATOM 2774 C CA . ALA A 1 363 ? 19.593 -3.403 -36.448 1.00 94.75 363 ALA A CA 1
ATOM 2775 C C . ALA A 1 363 ? 19.994 -3.970 -35.087 1.00 94.75 363 ALA A C 1
ATOM 2777 O O . ALA A 1 363 ? 19.123 -4.306 -34.282 1.00 94.75 363 ALA A O 1
ATOM 2778 N N . ASP A 1 364 ? 21.299 -4.025 -34.834 1.00 94.94 364 ASP A N 1
ATOM 2779 C CA . ASP A 1 364 ? 21.854 -4.260 -33.501 1.00 94.94 364 ASP A CA 1
ATOM 2780 C C . ASP A 1 364 ? 22.478 -2.958 -32.991 1.00 94.94 364 ASP A C 1
ATOM 2782 O O . ASP A 1 364 ? 23.329 -2.363 -33.647 1.00 94.94 364 ASP A O 1
ATOM 2786 N N . LEU A 1 365 ? 21.987 -2.464 -31.858 1.00 96.00 365 LEU A N 1
ATOM 2787 C CA . LEU A 1 365 ? 22.309 -1.129 -31.350 1.00 96.00 365 LEU A CA 1
ATOM 2788 C C . LEU A 1 365 ? 23.295 -1.153 -30.179 1.00 96.00 365 LEU A C 1
ATOM 2790 O O . LEU A 1 365 ? 23.529 -0.105 -29.578 1.00 96.00 365 LEU A O 1
ATOM 2794 N N . HIS A 1 366 ? 23.827 -2.323 -29.829 1.00 95.75 366 HIS A N 1
ATOM 2795 C CA . HIS A 1 366 ? 24.695 -2.479 -28.671 1.00 95.75 366 HIS A CA 1
ATOM 2796 C C . HIS A 1 366 ? 25.817 -3.479 -28.970 1.00 95.75 366 HIS A C 1
ATOM 2798 O O . HIS A 1 366 ? 25.786 -4.636 -28.544 1.00 95.75 366 HIS A O 1
ATOM 2804 N N . LEU A 1 367 ? 26.831 -3.009 -29.698 1.00 95.62 367 LEU A N 1
ATOM 2805 C CA . LEU A 1 367 ? 27.995 -3.798 -30.088 1.00 95.62 367 LEU A CA 1
ATOM 2806 C C . LEU A 1 367 ? 29.286 -3.142 -29.608 1.00 95.62 367 LEU A C 1
ATOM 2808 O O . LEU A 1 367 ? 29.440 -1.924 -29.647 1.00 95.62 367 LEU A O 1
ATOM 2812 N N . HIS A 1 368 ? 30.235 -3.985 -29.219 1.00 96.25 368 HIS A N 1
ATOM 2813 C CA . HIS A 1 368 ? 31.574 -3.595 -28.784 1.00 96.25 368 HIS A CA 1
ATOM 2814 C C . HIS A 1 368 ? 32.616 -4.159 -29.754 1.00 96.25 368 HIS A C 1
ATOM 2816 O O . HIS A 1 368 ? 32.405 -5.217 -30.352 1.00 96.25 368 HIS A O 1
ATOM 2822 N N . THR A 1 369 ? 33.752 -3.484 -29.871 1.00 97.31 369 THR A N 1
ATOM 2823 C CA . THR A 1 369 ? 34.911 -3.824 -30.707 1.00 97.31 369 THR A CA 1
ATOM 2824 C C . THR A 1 369 ? 36.164 -3.998 -29.841 1.00 97.31 369 THR A C 1
ATOM 2826 O O . THR A 1 369 ? 36.119 -3.840 -28.621 1.00 97.31 369 THR A O 1
ATOM 2829 N N . SER A 1 370 ? 37.307 -4.300 -30.456 1.00 96.25 370 SER A N 1
ATOM 2830 C CA . SER A 1 370 ? 38.624 -4.389 -29.808 1.00 96.25 370 SER A CA 1
ATOM 2831 C C . SER A 1 370 ? 39.060 -3.094 -29.098 1.00 96.25 370 SER A C 1
ATOM 2833 O O . SER A 1 370 ? 39.977 -3.126 -28.273 1.00 96.25 370 SER A O 1
ATOM 2835 N N . TRP A 1 371 ? 38.384 -1.966 -29.354 1.00 95.94 371 TRP A N 1
ATOM 2836 C CA . TRP A 1 371 ? 38.560 -0.711 -28.618 1.00 95.94 371 TRP A CA 1
ATOM 2837 C C . TRP A 1 371 ? 37.980 -0.749 -27.200 1.00 95.94 371 TRP A C 1
ATOM 2839 O O . TRP A 1 371 ? 38.442 -0.003 -26.330 1.00 95.94 371 TRP A O 1
ATOM 2849 N N . SER A 1 372 ? 37.004 -1.619 -26.940 1.00 92.62 372 SER A N 1
ATOM 2850 C CA . SER A 1 372 ? 36.470 -1.852 -25.602 1.00 92.62 372 SER A CA 1
ATOM 2851 C C . SER A 1 372 ? 37.240 -2.960 -24.882 1.00 92.62 372 SER A C 1
ATOM 2853 O O . SER A 1 372 ? 37.557 -4.007 -25.439 1.00 92.62 372 SER A O 1
ATOM 2855 N N . ALA A 1 373 ? 37.513 -2.769 -23.589 1.00 88.56 373 ALA A N 1
ATOM 2856 C CA . ALA A 1 373 ? 38.328 -3.696 -22.793 1.00 88.56 373 ALA A CA 1
ATOM 2857 C C . ALA A 1 373 ? 37.712 -5.098 -22.607 1.00 88.56 373 ALA A C 1
ATOM 2859 O O . ALA A 1 373 ? 38.364 -6.003 -22.081 1.00 88.56 373 ALA A O 1
ATOM 2860 N N . ASP A 1 374 ? 36.445 -5.267 -22.969 1.00 87.44 374 ASP A N 1
ATOM 2861 C CA . ASP A 1 374 ? 35.651 -6.469 -22.768 1.00 87.44 374 ASP A CA 1
ATOM 2862 C C . ASP A 1 374 ? 35.293 -7.196 -24.078 1.00 87.44 374 ASP A C 1
ATOM 2864 O O . ASP A 1 374 ? 34.570 -8.198 -24.034 1.00 87.44 374 ASP A O 1
ATOM 2868 N N . CYS A 1 375 ? 35.817 -6.727 -25.213 1.00 92.00 375 CYS A N 1
ATOM 2869 C CA . CYS A 1 375 ? 35.659 -7.331 -26.529 1.00 92.00 375 CYS A CA 1
ATOM 2870 C C . CYS A 1 375 ? 37.022 -7.445 -27.237 1.00 92.00 375 CYS A C 1
ATOM 2872 O O . CYS A 1 375 ? 37.982 -6.753 -26.918 1.00 92.00 375 CYS A O 1
ATOM 2874 N N . SER A 1 376 ? 37.133 -8.392 -28.166 1.00 93.62 376 SER A N 1
ATOM 2875 C CA . SER A 1 376 ? 38.360 -8.666 -28.927 1.00 93.62 376 SER A CA 1
ATOM 2876 C C . SER A 1 376 ? 38.086 -8.816 -30.424 1.00 93.62 376 SER A C 1
ATOM 2878 O O . SER A 1 376 ? 38.836 -9.501 -31.113 1.00 93.62 376 SER A O 1
ATOM 2880 N N . VAL A 1 377 ? 36.949 -8.299 -30.893 1.00 95.81 377 VAL A N 1
ATOM 2881 C CA . VAL A 1 377 ? 36.534 -8.361 -32.298 1.00 95.81 377 VAL A CA 1
ATOM 2882 C C . VAL A 1 377 ? 37.012 -7.086 -32.975 1.00 95.81 377 VAL A C 1
ATOM 2884 O O . VAL A 1 377 ? 36.638 -5.999 -32.541 1.00 95.81 377 VAL A O 1
ATOM 2887 N N . GLU A 1 378 ? 37.838 -7.214 -34.010 1.00 97.81 378 GLU A N 1
ATOM 2888 C CA . GLU A 1 378 ? 38.300 -6.057 -34.779 1.00 97.81 378 GLU A CA 1
ATOM 2889 C C . GLU A 1 378 ? 37.141 -5.413 -35.554 1.00 97.81 378 GLU A C 1
ATOM 2891 O O . GLU A 1 378 ? 36.129 -6.056 -35.850 1.00 97.81 378 GLU A O 1
ATOM 2896 N N . VAL A 1 379 ? 37.273 -4.124 -35.871 1.00 97.25 379 VAL A N 1
ATOM 2897 C CA . VAL A 1 379 ? 36.189 -3.345 -36.486 1.00 97.25 379 VAL A CA 1
ATOM 2898 C C . VAL A 1 379 ? 35.781 -3.930 -37.841 1.00 97.25 379 VAL A C 1
ATOM 2900 O O . VAL A 1 379 ? 34.590 -4.089 -38.108 1.00 97.25 379 VAL A O 1
ATOM 2903 N N . GLU A 1 380 ? 36.741 -4.302 -38.687 1.00 96.38 380 GLU A N 1
ATOM 2904 C CA . GLU A 1 380 ? 36.479 -4.910 -39.993 1.00 96.38 380 GLU A CA 1
ATOM 2905 C C . GLU A 1 380 ? 35.728 -6.240 -39.875 1.00 96.38 380 GLU A C 1
ATOM 2907 O O . GLU A 1 380 ? 34.745 -6.446 -40.590 1.00 96.38 380 GLU A O 1
ATOM 2912 N N . ASP A 1 381 ? 36.148 -7.107 -38.948 1.00 97.38 381 ASP A N 1
ATOM 2913 C CA . ASP A 1 381 ? 35.512 -8.407 -38.709 1.00 97.38 381 ASP A CA 1
ATOM 2914 C C . ASP A 1 381 ? 34.052 -8.227 -38.262 1.00 97.38 381 ASP A C 1
ATOM 2916 O O . ASP A 1 381 ? 33.163 -8.969 -38.692 1.00 97.38 381 ASP A O 1
ATOM 2920 N N . LEU A 1 382 ? 33.786 -7.216 -37.421 1.00 97.06 382 LEU A N 1
ATOM 2921 C CA . LEU A 1 382 ? 32.432 -6.872 -36.987 1.00 97.06 382 LEU A CA 1
ATOM 2922 C C . LEU A 1 382 ? 31.554 -6.438 -38.168 1.00 97.06 382 LEU A C 1
ATOM 2924 O O . LEU A 1 382 ? 30.422 -6.912 -38.289 1.00 97.06 382 LEU A O 1
ATOM 2928 N N . LEU A 1 383 ? 32.064 -5.554 -39.034 1.00 97.56 383 LEU A N 1
ATOM 2929 C CA . LEU A 1 383 ? 31.336 -5.059 -40.207 1.00 97.56 383 LEU A CA 1
ATOM 2930 C C . LEU A 1 383 ? 31.022 -6.190 -41.188 1.00 97.56 383 LEU A C 1
ATOM 2932 O O . LEU A 1 383 ? 29.877 -6.329 -41.619 1.00 97.56 383 LEU A O 1
ATOM 2936 N N . GLU A 1 384 ? 32.010 -7.034 -41.495 1.00 96.62 384 GLU A N 1
ATOM 2937 C CA . GLU A 1 384 ? 31.809 -8.192 -42.363 1.00 96.62 384 GLU A CA 1
ATOM 2938 C C . GLU A 1 384 ? 30.765 -9.142 -41.778 1.00 96.62 384 GLU A C 1
ATOM 2940 O O . GLU A 1 384 ? 29.856 -9.577 -42.488 1.00 96.62 384 GLU A O 1
ATOM 2945 N N . TYR A 1 385 ? 30.848 -9.455 -40.484 1.00 96.38 385 TYR A N 1
ATOM 2946 C CA . TYR A 1 385 ? 29.879 -10.338 -39.844 1.00 96.38 385 TYR A CA 1
ATOM 2947 C C . TYR A 1 385 ? 28.459 -9.754 -39.858 1.00 96.38 385 TYR A C 1
ATOM 2949 O O . TYR A 1 385 ? 27.504 -10.485 -40.130 1.00 96.38 385 TYR A O 1
ATOM 2957 N N . ALA A 1 386 ? 28.305 -8.450 -39.610 1.00 96.50 386 ALA A N 1
ATOM 2958 C CA . ALA A 1 386 ? 27.012 -7.770 -39.641 1.00 96.50 386 ALA A CA 1
ATOM 2959 C C . ALA A 1 386 ? 26.341 -7.858 -41.026 1.00 96.50 386 ALA A C 1
ATOM 2961 O O . ALA A 1 386 ? 25.153 -8.180 -41.110 1.00 96.50 386 ALA A O 1
ATOM 2962 N N . GLU A 1 387 ? 27.105 -7.661 -42.106 1.00 95.38 387 GLU A N 1
ATOM 2963 C CA . GLU A 1 387 ? 26.618 -7.824 -43.483 1.00 95.38 387 GLU A CA 1
ATOM 2964 C C . GLU A 1 387 ? 26.228 -9.280 -43.778 1.00 95.38 387 GLU A C 1
ATOM 2966 O O . GLU A 1 387 ? 25.142 -9.543 -44.298 1.00 95.38 387 GLU A O 1
ATOM 2971 N N . HIS A 1 388 ? 27.061 -10.251 -43.385 1.00 96.25 388 HIS A N 1
ATOM 2972 C CA . HIS A 1 388 ? 26.751 -11.678 -43.552 1.00 96.25 388 HIS A CA 1
ATOM 2973 C C . HIS A 1 388 ? 25.502 -12.109 -42.768 1.00 96.25 388 HIS A C 1
ATOM 2975 O O . HIS A 1 388 ? 24.761 -12.986 -43.217 1.00 96.25 388 HIS A O 1
ATOM 2981 N N . ALA A 1 389 ? 25.258 -11.500 -41.606 1.00 95.38 389 ALA A N 1
ATOM 2982 C CA . ALA A 1 389 ? 24.058 -11.713 -40.803 1.00 95.38 389 ALA A CA 1
ATOM 2983 C C . ALA A 1 389 ? 22.807 -11.026 -41.388 1.00 95.38 389 ALA A C 1
ATOM 2985 O O . ALA A 1 389 ? 21.697 -11.295 -40.925 1.00 95.38 389 ALA A O 1
ATOM 2986 N N . GLY A 1 390 ? 22.966 -10.173 -42.407 1.00 95.25 390 GLY A N 1
ATOM 2987 C CA . GLY A 1 390 ? 21.878 -9.439 -43.050 1.00 95.25 390 GLY A CA 1
ATOM 2988 C C . GLY A 1 390 ? 21.349 -8.268 -42.220 1.00 95.25 390 GLY A C 1
ATOM 2989 O O . GLY A 1 390 ? 20.171 -7.923 -42.337 1.00 95.25 390 GLY A O 1
ATOM 2990 N N . LEU A 1 391 ? 22.181 -7.681 -41.352 1.00 96.19 391 LEU A N 1
ATOM 2991 C CA . LEU A 1 391 ? 21.828 -6.458 -40.634 1.00 96.19 391 LEU A CA 1
ATOM 2992 C C . LEU A 1 391 ? 21.850 -5.272 -41.601 1.00 96.19 391 LEU A C 1
ATOM 2994 O O . LEU A 1 391 ? 22.778 -5.125 -42.387 1.00 96.19 391 LEU A O 1
ATOM 2998 N N . GLY A 1 392 ? 20.830 -4.415 -41.532 1.00 95.44 392 GLY A N 1
ATOM 2999 C CA . GLY A 1 392 ? 20.792 -3.170 -42.309 1.00 95.44 392 GLY A CA 1
ATOM 3000 C C . GLY A 1 392 ? 21.451 -1.996 -41.584 1.00 95.44 392 GLY A C 1
ATOM 3001 O O . GLY A 1 392 ? 21.810 -0.998 -42.210 1.00 95.44 392 GLY A O 1
ATOM 3002 N N . ALA A 1 393 ? 21.610 -2.100 -40.261 1.00 96.94 393 ALA A N 1
ATOM 3003 C CA . ALA A 1 393 ? 22.353 -1.134 -39.468 1.00 96.94 393 ALA A CA 1
ATOM 3004 C C . ALA A 1 393 ? 22.996 -1.770 -38.231 1.00 96.94 393 ALA A C 1
ATOM 3006 O O . ALA A 1 393 ? 22.489 -2.755 -37.693 1.00 96.94 393 ALA A O 1
ATOM 3007 N N . ILE A 1 394 ? 24.065 -1.152 -37.739 1.00 98.06 394 ILE A N 1
ATOM 3008 C CA . ILE A 1 394 ? 24.651 -1.444 -36.431 1.00 98.06 394 ILE A CA 1
ATOM 3009 C C . ILE A 1 394 ? 24.982 -0.158 -35.671 1.00 98.06 394 ILE A C 1
ATOM 3011 O O . ILE A 1 394 ? 25.209 0.878 -36.294 1.00 98.06 394 ILE A O 1
ATOM 3015 N N . ALA A 1 395 ? 25.058 -0.215 -34.342 1.00 98.19 395 ALA A N 1
ATOM 3016 C CA . ALA A 1 395 ? 25.712 0.814 -33.539 1.00 98.19 395 ALA A CA 1
ATOM 3017 C C . ALA A 1 395 ? 26.943 0.246 -32.831 1.00 98.19 395 ALA A C 1
ATOM 3019 O O . ALA A 1 395 ? 26.855 -0.783 -32.164 1.00 98.19 395 ALA A O 1
ATOM 3020 N N . VAL A 1 396 ? 28.073 0.941 -32.965 1.00 98.12 396 VAL A N 1
ATOM 3021 C CA . VAL A 1 396 ? 29.299 0.640 -32.216 1.00 98.12 396 VAL A CA 1
ATOM 3022 C C . VAL A 1 396 ? 29.304 1.518 -30.973 1.00 98.12 396 VAL A C 1
ATOM 3024 O O . VAL A 1 396 ? 29.211 2.739 -31.092 1.00 98.12 396 VAL A O 1
ATOM 3027 N N . THR A 1 397 ? 29.339 0.896 -29.797 1.00 97.25 397 THR A N 1
ATOM 3028 C CA . THR A 1 397 ? 29.083 1.528 -28.495 1.00 97.25 397 THR A CA 1
ATOM 3029 C C . THR A 1 397 ? 30.144 1.136 -27.468 1.00 97.25 397 THR A C 1
ATOM 3031 O O . THR A 1 397 ? 29.812 0.730 -26.359 1.00 97.25 397 THR A O 1
ATOM 3034 N N . ASP A 1 398 ? 31.421 1.247 -27.835 1.00 97.19 398 ASP A N 1
ATOM 3035 C CA . ASP A 1 398 ? 32.545 0.888 -26.965 1.00 97.19 398 ASP A CA 1
ATOM 3036 C C . ASP A 1 398 ? 32.534 1.652 -25.626 1.00 97.19 398 ASP A C 1
ATOM 3038 O O . ASP A 1 398 ? 32.047 2.785 -25.516 1.00 97.19 398 ASP A O 1
ATOM 3042 N N . HIS A 1 399 ? 33.081 1.031 -24.576 1.00 94.75 399 HIS A N 1
ATOM 3043 C CA . HIS A 1 399 ? 33.040 1.592 -23.227 1.00 94.75 399 HIS A CA 1
ATOM 3044 C C . HIS A 1 399 ? 33.958 2.811 -23.039 1.00 94.75 399 HIS A C 1
ATOM 3046 O O . HIS A 1 399 ? 35.167 2.667 -22.848 1.00 94.75 399 HIS A O 1
ATOM 3052 N N . ASN A 1 400 ? 33.359 3.999 -22.888 1.00 93.81 400 ASN A N 1
ATOM 3053 C CA . ASN A 1 400 ? 34.044 5.275 -22.605 1.00 93.81 400 ASN A CA 1
ATOM 3054 C C . ASN A 1 400 ? 35.138 5.646 -23.625 1.00 93.81 400 ASN A C 1
ATOM 3056 O O . ASN A 1 400 ? 36.137 6.270 -23.252 1.00 93.81 400 ASN A O 1
ATOM 3060 N N . VAL A 1 401 ? 35.004 5.168 -24.862 1.00 94.19 401 VAL A N 1
ATOM 3061 C CA . VAL A 1 401 ? 35.948 5.396 -25.957 1.00 94.19 401 VAL A CA 1
ATOM 3062 C C . VAL A 1 401 ? 35.147 5.528 -27.243 1.00 94.19 401 VAL A C 1
ATOM 3064 O O . VAL A 1 401 ? 34.343 4.658 -27.558 1.00 94.19 401 VAL A O 1
ATOM 3067 N N . PHE A 1 402 ? 35.395 6.585 -28.015 1.00 95.69 402 PHE A N 1
ATOM 3068 C CA . PHE A 1 402 ? 34.664 6.835 -29.265 1.00 95.69 402 PHE A CA 1
ATOM 3069 C C . PHE A 1 402 ? 35.432 6.420 -30.539 1.00 95.69 402 PHE A C 1
ATOM 3071 O O . PHE A 1 402 ? 34.891 6.448 -31.645 1.00 95.69 402 PHE A O 1
ATOM 3078 N N . GLY A 1 403 ? 36.703 6.022 -30.401 1.00 95.25 403 GLY A N 1
ATOM 3079 C CA . GLY A 1 403 ? 37.595 5.686 -31.520 1.00 95.25 403 GLY A CA 1
ATOM 3080 C C . GLY A 1 403 ? 37.067 4.578 -32.438 1.00 95.25 403 GLY A C 1
ATOM 3081 O O . GLY A 1 403 ? 37.022 4.777 -33.652 1.00 95.25 403 GLY A O 1
ATOM 3082 N N . GLY A 1 404 ? 36.596 3.463 -31.867 1.00 95.38 404 GLY A N 1
ATOM 3083 C CA . GLY A 1 404 ? 36.061 2.333 -32.637 1.00 95.38 404 GLY A CA 1
ATOM 3084 C C . GLY A 1 404 ? 34.812 2.692 -33.443 1.00 95.38 404 GLY A C 1
ATOM 3085 O O . GLY A 1 404 ? 34.664 2.278 -34.591 1.00 95.38 404 GLY A O 1
ATOM 3086 N N . ALA A 1 405 ? 33.949 3.556 -32.901 1.00 96.88 405 ALA A N 1
ATOM 3087 C CA . ALA A 1 405 ? 32.780 4.060 -33.615 1.00 96.88 405 ALA A CA 1
ATOM 3088 C C . ALA A 1 405 ? 33.161 4.927 -34.829 1.00 96.88 405 ALA A C 1
ATOM 3090 O O . ALA A 1 405 ? 32.553 4.799 -35.893 1.00 96.88 405 ALA A O 1
ATOM 3091 N N . LEU A 1 406 ? 34.176 5.789 -34.697 1.00 97.31 406 LEU A N 1
ATOM 3092 C CA . LEU A 1 406 ? 34.678 6.607 -35.807 1.00 97.31 406 LEU A CA 1
ATOM 3093 C C . LEU A 1 406 ? 35.323 5.757 -36.906 1.00 97.31 406 LEU A C 1
ATOM 3095 O O . LEU A 1 406 ? 35.065 5.993 -38.088 1.00 97.31 406 LEU A O 1
ATOM 3099 N N . GLU A 1 407 ? 36.129 4.768 -36.520 1.00 97.31 407 GLU A N 1
ATOM 3100 C CA . GLU A 1 407 ? 36.744 3.814 -37.444 1.00 97.31 407 GLU A CA 1
ATOM 3101 C C . GLU A 1 407 ? 35.679 3.021 -38.213 1.00 97.31 407 GLU A C 1
ATOM 3103 O O . GLU A 1 407 ? 35.708 2.976 -39.444 1.00 97.31 407 GLU A O 1
ATOM 3108 N N . ALA A 1 408 ? 34.671 2.496 -37.512 1.00 97.25 408 ALA A N 1
ATOM 3109 C CA . ALA A 1 408 ? 33.573 1.751 -38.121 1.00 97.25 408 ALA A CA 1
ATOM 3110 C C . ALA A 1 408 ? 32.769 2.600 -39.119 1.00 97.25 408 ALA A C 1
ATOM 3112 O O . ALA A 1 408 ? 32.437 2.128 -40.206 1.00 97.25 408 ALA A O 1
ATOM 3113 N N . VAL A 1 409 ? 32.481 3.865 -38.785 1.00 97.25 409 VAL A N 1
ATOM 3114 C CA . VAL A 1 409 ? 31.785 4.794 -39.693 1.00 97.25 409 VAL A CA 1
ATOM 3115 C C . VAL A 1 409 ? 32.607 5.087 -40.948 1.00 97.25 409 VAL A C 1
ATOM 3117 O O . VAL A 1 409 ? 32.036 5.181 -42.034 1.00 97.25 409 VAL A O 1
ATOM 3120 N N . GLU A 1 410 ? 33.927 5.245 -40.828 1.00 96.75 410 GLU A N 1
ATOM 3121 C CA . GLU A 1 410 ? 34.802 5.479 -41.980 1.00 96.75 410 GLU A CA 1
ATOM 3122 C C . GLU A 1 410 ? 34.825 4.260 -42.913 1.00 96.75 410 GLU A C 1
ATOM 3124 O O . GLU A 1 410 ? 34.581 4.401 -44.112 1.00 96.75 410 GLU A O 1
ATOM 3129 N N . LEU A 1 411 ? 35.036 3.065 -42.355 1.00 96.38 411 LEU A N 1
ATOM 3130 C CA . LEU A 1 411 ? 35.112 1.806 -43.103 1.00 96.38 411 LEU A CA 1
ATOM 3131 C C . LEU A 1 411 ? 33.779 1.393 -43.744 1.00 96.38 411 LEU A C 1
ATOM 3133 O O . LEU A 1 411 ? 33.769 0.680 -44.748 1.00 96.38 411 LEU A O 1
ATOM 3137 N N . ALA A 1 412 ? 32.649 1.838 -43.191 1.00 95.88 412 ALA A N 1
ATOM 3138 C CA . ALA A 1 412 ? 31.325 1.534 -43.722 1.00 95.88 412 ALA A CA 1
ATOM 3139 C C . ALA A 1 412 ? 30.875 2.447 -44.875 1.00 95.88 412 ALA A C 1
ATOM 3141 O O . ALA A 1 412 ? 29.860 2.158 -45.503 1.00 95.88 412 ALA A O 1
ATOM 3142 N N . ARG A 1 413 ? 31.605 3.525 -45.211 1.00 93.44 413 ARG A N 1
ATOM 3143 C CA . ARG A 1 413 ? 31.203 4.464 -46.286 1.00 93.44 413 ARG A CA 1
ATOM 3144 C C . ARG A 1 413 ? 31.012 3.812 -47.655 1.00 93.44 413 ARG A C 1
ATOM 3146 O O . ARG A 1 413 ? 30.249 4.330 -48.468 1.00 93.44 413 ARG A O 1
ATOM 3153 N N . GLU A 1 414 ? 31.721 2.719 -47.911 1.00 89.50 414 GLU A N 1
ATOM 3154 C CA . GLU A 1 414 ? 31.671 1.970 -49.171 1.00 89.50 414 GLU A CA 1
ATOM 3155 C C . GLU A 1 414 ? 30.857 0.665 -49.058 1.00 89.50 414 GLU A C 1
ATOM 3157 O O . GLU A 1 414 ? 30.850 -0.136 -49.992 1.00 89.50 414 GLU A O 1
ATOM 3162 N N . ARG A 1 415 ? 30.167 0.449 -47.929 1.00 93.50 415 ARG A N 1
ATOM 3163 C CA . ARG A 1 415 ? 29.387 -0.759 -47.618 1.00 93.50 415 ARG A CA 1
ATOM 3164 C C . ARG A 1 415 ? 27.883 -0.495 -47.681 1.00 93.50 415 ARG A C 1
ATOM 3166 O O . ARG A 1 415 ? 27.436 0.640 -47.530 1.00 93.50 415 ARG A O 1
ATOM 3173 N N . ASP A 1 416 ? 27.095 -1.555 -47.851 1.00 91.88 416 ASP A N 1
ATOM 3174 C CA . ASP A 1 416 ? 25.623 -1.498 -47.776 1.00 91.88 416 ASP A CA 1
ATOM 3175 C C . ASP A 1 416 ? 25.142 -1.772 -46.338 1.00 91.88 416 ASP A C 1
ATOM 3177 O O . ASP A 1 416 ? 24.253 -2.580 -46.085 1.00 91.88 416 ASP A O 1
ATOM 3181 N N . LEU A 1 417 ? 25.797 -1.121 -45.372 1.00 96.00 417 LEU A N 1
ATOM 3182 C CA . LEU A 1 417 ? 25.536 -1.248 -43.941 1.00 96.00 417 LEU A CA 1
ATOM 3183 C C . LEU A 1 417 ? 25.604 0.134 -43.292 1.00 96.00 417 LEU A C 1
ATOM 3185 O O . LEU A 1 417 ? 26.615 0.830 -43.379 1.00 96.00 417 LEU A O 1
ATOM 3189 N N . ILE A 1 418 ? 24.540 0.531 -42.596 1.00 96.56 418 ILE A N 1
ATOM 3190 C CA . ILE A 1 418 ? 24.523 1.800 -41.863 1.00 96.56 418 ILE A CA 1
ATOM 3191 C C . ILE A 1 418 ? 25.220 1.613 -40.512 1.00 96.56 418 ILE A C 1
ATOM 3193 O O . ILE A 1 418 ? 24.760 0.836 -39.679 1.00 96.56 418 ILE A O 1
ATOM 3197 N N . VAL A 1 419 ? 26.278 2.379 -40.247 1.00 97.94 419 VAL A N 1
ATOM 3198 C CA . VAL A 1 419 ? 26.920 2.416 -38.924 1.00 97.94 419 VAL A CA 1
ATOM 3199 C C . VAL A 1 419 ? 26.500 3.672 -38.168 1.00 97.94 419 VAL A C 1
ATOM 3201 O O . VAL A 1 419 ? 26.670 4.797 -38.639 1.00 97.94 419 VAL A O 1
ATOM 3204 N N . ILE A 1 420 ? 25.950 3.472 -36.973 1.00 98.25 420 ILE A N 1
ATOM 3205 C CA . ILE A 1 420 ? 25.585 4.518 -36.023 1.00 98.25 420 ILE A CA 1
ATOM 3206 C C . ILE A 1 420 ? 26.748 4.687 -35.049 1.00 98.25 420 ILE A C 1
ATOM 3208 O O . ILE A 1 420 ? 27.072 3.775 -34.289 1.00 98.25 420 ILE A O 1
ATOM 3212 N N . ALA A 1 421 ? 27.354 5.873 -35.046 1.00 98.00 421 ALA A N 1
ATOM 3213 C CA . ALA A 1 421 ? 28.373 6.203 -34.062 1.00 98.00 421 ALA A CA 1
ATOM 3214 C C . ALA A 1 421 ? 27.736 6.348 -32.676 1.00 98.00 421 ALA A C 1
ATOM 3216 O O . ALA A 1 421 ? 26.843 7.185 -32.481 1.00 98.00 421 ALA A O 1
ATOM 3217 N N . GLY A 1 422 ? 28.191 5.544 -31.723 1.00 97.94 422 GLY A N 1
ATOM 3218 C CA . GLY A 1 422 ? 27.752 5.610 -30.342 1.00 97.94 422 GLY A CA 1
ATOM 3219 C C . GLY A 1 422 ? 28.885 5.368 -29.357 1.00 97.94 422 GLY A C 1
ATOM 3220 O O . GLY A 1 422 ? 30.041 5.193 -29.729 1.00 97.94 422 GLY A O 1
ATOM 3221 N N . GLU A 1 423 ? 28.538 5.410 -28.081 1.00 97.81 423 GLU A N 1
ATOM 3222 C CA . GLU A 1 423 ? 29.460 5.193 -26.967 1.00 97.81 423 GLU A CA 1
ATOM 3223 C C . GLU A 1 423 ? 28.651 4.670 -25.777 1.00 97.81 423 GLU A C 1
ATOM 3225 O O . GLU A 1 423 ? 27.555 5.181 -25.531 1.00 97.81 423 GLU A O 1
ATOM 3230 N N . GLU A 1 424 ? 29.160 3.677 -25.040 1.00 96.75 424 GLU A N 1
ATOM 3231 C CA . GLU A 1 424 ? 28.594 3.259 -23.752 1.00 96.75 424 GLU A CA 1
ATOM 3232 C C . GLU A 1 424 ? 29.334 3.959 -22.607 1.00 96.75 424 GLU A C 1
ATOM 3234 O O . GLU A 1 424 ? 30.428 3.572 -22.182 1.00 96.75 424 GLU A O 1
ATOM 3239 N N . ILE A 1 425 ? 28.719 5.023 -22.093 1.00 95.94 425 ILE A N 1
ATOM 3240 C CA . ILE A 1 425 ? 29.314 5.904 -21.097 1.00 95.94 425 ILE A CA 1
ATOM 3241 C C . ILE A 1 425 ? 29.039 5.369 -19.702 1.00 95.94 425 ILE A C 1
ATOM 3243 O O . ILE A 1 425 ? 27.890 5.249 -19.263 1.00 95.94 425 ILE A O 1
ATOM 3247 N N . LYS A 1 426 ? 30.114 5.159 -18.946 1.00 92.69 426 LYS A N 1
ATOM 3248 C CA . LYS A 1 426 ? 30.030 4.891 -17.518 1.00 92.69 426 LYS A CA 1
ATOM 3249 C C . LYS A 1 426 ? 29.851 6.202 -16.761 1.00 92.69 426 LYS A C 1
ATOM 3251 O O . LYS A 1 426 ? 30.773 7.016 -16.634 1.00 92.69 426 LYS A O 1
ATOM 3256 N N . THR A 1 427 ? 28.646 6.394 -16.235 1.00 91.19 427 THR A N 1
ATOM 3257 C CA . THR A 1 427 ? 28.359 7.482 -15.292 1.00 91.19 427 THR A CA 1
ATOM 3258 C C . THR A 1 427 ? 29.078 7.206 -13.975 1.00 91.19 427 THR A C 1
ATOM 3260 O O . THR A 1 427 ? 29.466 6.069 -13.713 1.00 91.19 427 THR A O 1
ATOM 3263 N N . ASP A 1 428 ? 29.238 8.225 -13.133 1.00 86.69 428 ASP A N 1
ATOM 3264 C CA . ASP A 1 428 ? 29.952 8.121 -11.854 1.00 86.69 428 ASP A CA 1
ATOM 3265 C C . ASP A 1 428 ? 29.538 6.886 -11.017 1.00 86.69 428 ASP A C 1
ATOM 3267 O O . ASP A 1 428 ? 30.196 5.848 -11.025 1.00 86.69 428 ASP A O 1
ATOM 3271 N N . ASN A 1 429 ? 28.410 6.964 -10.311 1.00 81.62 429 ASN A N 1
ATOM 3272 C CA . ASN A 1 429 ? 27.895 5.881 -9.462 1.00 81.62 429 ASN A CA 1
ATOM 3273 C C . ASN A 1 429 ? 26.431 5.545 -9.793 1.00 81.62 429 ASN A C 1
ATOM 3275 O O . ASN A 1 429 ? 25.664 5.104 -8.931 1.00 81.62 429 ASN A O 1
ATOM 3279 N N . GLN A 1 430 ? 26.011 5.823 -11.030 1.00 85.44 430 GLN A N 1
ATOM 3280 C CA . GLN A 1 430 ? 24.612 5.748 -11.460 1.00 85.44 430 GLN A CA 1
ATOM 3281 C C . GLN A 1 430 ? 24.396 4.833 -12.673 1.00 85.44 430 GLN A C 1
ATOM 3283 O O . GLN A 1 430 ? 23.319 4.869 -13.260 1.00 85.44 430 GLN A O 1
ATOM 3288 N N . GLY A 1 431 ? 25.377 3.990 -12.999 1.00 89.06 431 GLY A N 1
ATOM 3289 C CA . GLY A 1 431 ? 25.296 2.996 -14.066 1.00 89.06 431 GLY A CA 1
ATOM 3290 C C . GLY A 1 431 ? 25.835 3.468 -15.412 1.00 89.06 431 GLY A C 1
ATOM 3291 O O . GLY A 1 431 ? 26.639 4.398 -15.467 1.00 89.06 431 GLY A O 1
ATOM 3292 N N . GLU A 1 432 ? 25.401 2.814 -16.479 1.00 92.44 432 GLU A N 1
ATOM 3293 C CA . GLU A 1 432 ? 25.812 3.092 -17.857 1.00 92.44 432 GLU A CA 1
ATOM 3294 C C . GLU A 1 432 ? 24.654 3.661 -18.692 1.00 92.44 432 GLU A C 1
ATOM 3296 O O . GLU A 1 432 ? 23.476 3.406 -18.423 1.00 92.44 432 GLU A O 1
ATOM 3301 N N . VAL A 1 433 ? 25.001 4.491 -19.675 1.00 95.12 433 VAL A N 1
ATOM 3302 C CA . VAL A 1 433 ? 24.082 5.084 -20.656 1.00 95.12 433 VAL A CA 1
ATOM 3303 C C . VAL A 1 433 ? 24.768 5.042 -22.009 1.00 95.12 433 VAL A C 1
ATOM 3305 O O . VAL A 1 433 ? 25.919 5.453 -22.113 1.00 95.12 433 VAL A O 1
ATOM 3308 N N . ILE A 1 434 ? 24.059 4.600 -23.042 1.00 97.25 434 ILE A N 1
ATOM 3309 C CA . ILE A 1 434 ? 24.544 4.665 -24.417 1.00 97.25 434 ILE A CA 1
ATOM 3310 C C . ILE A 1 434 ? 24.041 5.955 -25.064 1.00 97.25 434 ILE A C 1
ATOM 3312 O O . ILE A 1 434 ? 22.850 6.276 -25.018 1.00 97.25 434 ILE A O 1
ATOM 3316 N N . GLY A 1 435 ? 24.956 6.699 -25.676 1.00 97.75 435 GLY A N 1
ATOM 3317 C CA . GLY A 1 435 ? 24.612 7.759 -26.616 1.00 97.75 435 GLY A CA 1
ATOM 3318 C C . GLY A 1 435 ? 24.690 7.224 -28.038 1.00 97.75 435 GLY A C 1
ATOM 3319 O O . GLY A 1 435 ? 25.714 6.670 -28.417 1.00 97.75 435 GLY A O 1
ATOM 3320 N N . LEU A 1 436 ? 23.629 7.390 -28.826 1.00 98.19 436 LEU A N 1
ATOM 3321 C CA . LEU A 1 436 ? 23.623 7.072 -30.259 1.00 98.19 436 LEU A CA 1
ATOM 3322 C C . LEU A 1 436 ? 23.644 8.352 -31.094 1.00 98.19 436 LEU A C 1
ATOM 3324 O O . LEU A 1 436 ? 23.109 9.373 -30.662 1.00 98.19 436 LEU A O 1
ATOM 3328 N N . PHE A 1 437 ? 24.176 8.274 -32.316 1.00 97.62 437 PHE A N 1
ATOM 3329 C CA . PHE A 1 437 ? 24.339 9.410 -33.237 1.00 97.62 437 PHE A CA 1
ATOM 3330 C C . PHE A 1 437 ? 25.229 10.525 -32.666 1.00 97.62 437 PHE A C 1
ATOM 3332 O O . PHE A 1 437 ? 24.973 11.716 -32.867 1.00 97.62 437 PHE A O 1
ATOM 3339 N N . LEU A 1 438 ? 26.273 10.129 -31.938 1.00 97.88 438 LEU A N 1
ATOM 3340 C CA . LEU A 1 438 ? 27.252 11.049 -31.373 1.00 97.88 438 LEU A CA 1
ATOM 3341 C C . LEU A 1 438 ? 28.200 11.582 -32.455 1.00 97.88 438 LEU A C 1
ATOM 3343 O O . LEU A 1 438 ? 28.380 10.984 -33.517 1.00 97.88 438 LEU A O 1
ATOM 3347 N N . LYS A 1 439 ? 28.795 12.740 -32.177 1.00 96.75 439 LYS A N 1
ATOM 3348 C CA . LYS A 1 439 ? 29.781 13.418 -33.035 1.00 96.75 439 LYS A CA 1
ATOM 3349 C C . LYS A 1 439 ? 31.152 13.497 -32.376 1.00 96.75 439 LYS A C 1
ATOM 3351 O O . LYS A 1 439 ? 32.154 13.580 -33.079 1.00 96.75 439 LYS A O 1
ATOM 3356 N N . GLU A 1 440 ? 31.183 13.505 -31.049 1.00 96.00 440 GLU A N 1
ATOM 3357 C CA . GLU A 1 440 ? 32.393 13.573 -30.238 1.00 96.00 440 GLU A CA 1
ATOM 3358 C C . GLU A 1 440 ? 32.238 12.725 -28.971 1.00 96.00 440 GLU A C 1
ATOM 3360 O O . GLU A 1 440 ? 31.120 12.527 -28.484 1.00 96.00 440 GLU A O 1
ATOM 3365 N N . GLU A 1 441 ? 33.375 12.257 -28.452 1.00 96.12 441 GLU A N 1
ATOM 3366 C CA . GLU A 1 441 ? 33.467 11.457 -27.226 1.00 96.12 441 GLU A CA 1
ATOM 3367 C C . GLU A 1 441 ? 32.873 12.198 -26.024 1.00 96.12 441 GLU A C 1
ATOM 3369 O O . GLU A 1 441 ? 33.061 13.409 -25.853 1.00 96.12 441 GLU A O 1
ATOM 3374 N N . ILE A 1 442 ? 32.166 11.466 -25.167 1.00 94.06 442 ILE A N 1
ATOM 3375 C CA . ILE A 1 442 ? 31.566 12.011 -23.955 1.00 94.06 442 ILE A CA 1
ATOM 3376 C C . ILE A 1 442 ? 32.497 11.775 -22.757 1.00 94.06 442 ILE A C 1
ATOM 3378 O O . ILE A 1 442 ? 32.914 10.650 -22.492 1.00 94.06 442 ILE A O 1
ATOM 3382 N N . PRO A 1 443 ? 32.790 12.806 -21.940 1.00 92.00 443 PRO A N 1
ATOM 3383 C CA . PRO A 1 443 ? 33.623 12.622 -20.759 1.00 92.00 443 PRO A CA 1
ATOM 3384 C C . PRO A 1 443 ? 33.051 11.590 -19.773 1.00 92.00 443 PRO A C 1
ATOM 3386 O O . PRO A 1 443 ? 31.911 11.689 -19.313 1.00 92.00 443 PRO A O 1
ATOM 3389 N N . ARG A 1 444 ? 33.887 10.628 -19.375 1.00 89.19 444 ARG A N 1
ATOM 3390 C CA . ARG A 1 444 ? 33.533 9.622 -18.363 1.00 89.19 444 ARG A CA 1
ATOM 3391 C C . ARG A 1 444 ? 33.325 10.223 -16.967 1.00 89.19 444 ARG A C 1
ATOM 3393 O O . ARG A 1 444 ? 33.957 11.216 -16.602 1.00 89.19 444 ARG A O 1
ATOM 3400 N N . GLY A 1 445 ? 32.539 9.545 -16.128 1.00 85.62 445 GLY A N 1
ATOM 3401 C CA . GLY A 1 445 ? 32.385 9.899 -14.708 1.00 85.62 445 GLY A CA 1
ATOM 3402 C C . GLY A 1 445 ? 31.497 11.119 -14.439 1.00 85.62 445 GLY A C 1
ATOM 3403 O O . GLY A 1 445 ? 31.493 11.637 -13.325 1.00 85.62 445 GLY A O 1
ATOM 3404 N N . MET A 1 446 ? 30.740 11.574 -15.438 1.00 92.88 446 MET A N 1
ATOM 3405 C CA . MET A 1 446 ? 29.660 12.546 -15.253 1.00 92.88 446 MET A CA 1
ATOM 3406 C C . MET A 1 446 ? 28.489 11.907 -14.492 1.00 92.88 446 MET A C 1
ATOM 3408 O O . MET A 1 446 ? 28.347 10.678 -14.444 1.00 92.88 446 MET A O 1
ATOM 3412 N N . SER A 1 447 ? 27.630 12.727 -13.884 1.00 94.19 447 SER A N 1
ATOM 3413 C CA . SER A 1 447 ? 26.370 12.214 -13.342 1.00 94.19 447 SER A CA 1
ATOM 3414 C C . SER A 1 447 ? 25.444 11.744 -14.466 1.00 94.19 447 SER A C 1
ATOM 3416 O O . SER A 1 447 ? 25.524 12.217 -15.598 1.00 94.19 447 SER A O 1
ATOM 3418 N N . PHE A 1 448 ? 24.495 10.865 -14.142 1.00 93.38 448 PHE A N 1
ATOM 3419 C CA . PHE A 1 448 ? 23.537 10.328 -15.119 1.00 93.38 448 PHE A CA 1
ATOM 3420 C C . PHE A 1 448 ? 22.767 11.428 -15.869 1.00 93.38 448 PHE A C 1
ATOM 3422 O O . PHE A 1 448 ? 22.549 11.340 -17.075 1.00 93.38 448 PHE A O 1
ATOM 3429 N N . ALA A 1 449 ? 22.378 12.490 -15.157 1.00 94.38 449 ALA A N 1
ATOM 3430 C CA . ALA A 1 449 ? 21.649 13.615 -15.734 1.00 94.38 449 ALA A CA 1
ATOM 3431 C C . ALA A 1 449 ? 22.528 14.457 -16.673 1.00 94.38 449 ALA A C 1
ATOM 3433 O O . ALA A 1 449 ? 22.059 14.898 -17.721 1.00 94.38 449 ALA A O 1
ATOM 3434 N N . GLU A 1 450 ? 23.794 14.669 -16.308 1.00 95.88 450 GLU A N 1
ATOM 3435 C CA . GLU A 1 450 ? 24.748 15.404 -17.139 1.00 95.88 450 GLU A CA 1
ATOM 3436 C C . GLU A 1 450 ? 25.109 14.606 -18.395 1.00 95.88 450 GLU A C 1
ATOM 3438 O O . GLU A 1 450 ? 25.107 15.178 -19.479 1.00 95.88 450 GLU A O 1
ATOM 3443 N N . THR A 1 451 ? 25.324 13.290 -18.287 1.00 96.38 451 THR A N 1
ATOM 3444 C CA . THR A 1 451 ? 25.550 12.411 -19.446 1.00 96.38 451 THR A CA 1
ATOM 3445 C C . THR A 1 451 ? 24.388 12.493 -20.437 1.00 96.38 451 THR A C 1
ATOM 3447 O O . THR A 1 451 ? 24.612 12.735 -21.621 1.00 96.38 451 THR A O 1
ATOM 3450 N N . ILE A 1 452 ? 23.139 12.390 -19.962 1.00 96.31 452 ILE A N 1
ATOM 3451 C CA . ILE A 1 452 ? 21.939 12.570 -20.798 1.00 96.31 452 ILE A CA 1
ATOM 3452 C C . ILE A 1 452 ? 21.934 13.936 -21.489 1.00 96.31 452 ILE A C 1
ATOM 3454 O O . ILE A 1 452 ? 21.641 14.027 -22.682 1.00 96.31 452 ILE A O 1
ATOM 3458 N N . ALA A 1 453 ? 22.239 15.005 -20.751 1.00 96.56 453 ALA A N 1
ATOM 3459 C CA . ALA A 1 453 ? 22.256 16.354 -21.303 1.00 96.56 453 ALA A CA 1
ATOM 3460 C C . ALA A 1 453 ? 23.326 16.508 -22.396 1.00 96.56 453 ALA A C 1
ATOM 3462 O O . ALA A 1 453 ? 23.040 17.111 -23.430 1.00 96.56 453 ALA A O 1
ATOM 3463 N N . THR A 1 454 ? 24.512 15.923 -22.208 1.00 97.38 454 THR A N 1
ATOM 3464 C CA . THR A 1 454 ? 25.599 15.932 -23.197 1.00 97.38 454 THR A CA 1
ATOM 3465 C C . THR A 1 454 ? 25.219 15.168 -24.464 1.00 97.38 454 THR A C 1
ATOM 3467 O O . THR A 1 454 ? 25.386 15.705 -25.557 1.00 97.38 454 THR A O 1
ATOM 3470 N N . ILE A 1 455 ? 24.623 13.973 -24.338 1.00 97.81 455 ILE A N 1
ATOM 3471 C CA . ILE A 1 455 ? 24.108 13.202 -25.487 1.00 97.81 455 ILE A CA 1
ATOM 3472 C C . ILE A 1 455 ? 23.112 14.055 -26.286 1.00 97.81 455 ILE A C 1
ATOM 3474 O O . ILE A 1 455 ? 23.256 14.245 -27.496 1.00 97.81 455 ILE A O 1
ATOM 3478 N N . LYS A 1 456 ? 22.125 14.643 -25.597 1.00 97.12 456 LYS A N 1
ATOM 3479 C CA . LYS A 1 456 ? 21.092 15.475 -26.230 1.00 97.12 456 LYS A CA 1
ATOM 3480 C C . LYS A 1 456 ? 21.659 16.754 -26.851 1.00 97.12 456 LYS A C 1
ATOM 3482 O O . LYS A 1 456 ? 21.168 17.178 -27.895 1.00 97.12 456 LYS A O 1
ATOM 3487 N N . ALA A 1 457 ? 22.693 17.357 -26.262 1.00 97.38 457 ALA A N 1
ATOM 3488 C CA . ALA A 1 457 ? 23.350 18.548 -26.806 1.00 97.38 457 ALA A CA 1
ATOM 3489 C C . ALA A 1 457 ? 24.009 18.288 -28.171 1.00 97.38 457 ALA A C 1
ATOM 3491 O O . ALA A 1 457 ? 24.046 19.183 -29.015 1.00 97.38 457 ALA A O 1
ATOM 3492 N N . GLN A 1 458 ? 24.462 17.056 -28.421 1.00 97.62 458 GLN A N 1
ATOM 3493 C CA . GLN A 1 458 ? 24.983 16.647 -29.729 1.00 97.62 458 GLN A CA 1
ATOM 3494 C C . GLN A 1 458 ? 23.873 16.332 -30.755 1.00 97.62 458 GLN A C 1
ATOM 3496 O O . GLN A 1 458 ? 24.151 16.240 -31.958 1.00 97.62 458 GLN A O 1
ATOM 3501 N N . GLY A 1 459 ? 22.617 16.233 -30.302 1.00 96.44 459 GLY A N 1
ATOM 3502 C CA . GLY A 1 459 ? 21.474 15.745 -31.077 1.00 96.44 459 GLY A CA 1
ATOM 3503 C C . GLY A 1 459 ? 21.344 14.219 -31.078 1.00 96.44 459 GLY A C 1
ATOM 3504 O O . GLY A 1 459 ? 20.633 13.685 -31.926 1.00 96.44 459 GLY A O 1
ATOM 3505 N N . GLY A 1 460 ? 22.043 13.535 -30.166 1.00 97.19 460 GLY A N 1
ATOM 3506 C CA . GLY A 1 460 ? 22.027 12.083 -30.044 1.00 97.19 460 GLY A CA 1
ATOM 3507 C C . GLY A 1 460 ? 20.786 11.543 -29.333 1.00 97.19 460 GLY A C 1
ATOM 3508 O O . GLY A 1 460 ? 20.047 12.285 -28.679 1.00 97.19 460 GLY A O 1
ATOM 3509 N N . LEU A 1 461 ? 20.575 10.230 -29.448 1.00 97.31 461 LEU A N 1
ATOM 3510 C CA . LEU A 1 461 ? 19.512 9.513 -28.739 1.00 97.31 461 LEU A CA 1
ATOM 3511 C C . LEU A 1 461 ? 20.050 8.876 -27.462 1.00 97.31 461 LEU A C 1
ATOM 3513 O O . LEU A 1 461 ? 21.152 8.326 -27.450 1.00 97.31 461 LEU A O 1
ATOM 3517 N N . VAL A 1 462 ? 19.242 8.914 -26.403 1.00 96.75 462 VAL A N 1
ATOM 3518 C CA . VAL A 1 462 ? 19.572 8.301 -25.113 1.00 96.75 462 VAL A CA 1
ATOM 3519 C C . VAL A 1 462 ? 19.096 6.853 -25.098 1.00 96.75 462 VAL A C 1
ATOM 3521 O O . VAL A 1 462 ? 17.893 6.582 -25.090 1.00 96.75 462 VAL A O 1
ATOM 3524 N N . TYR A 1 463 ? 20.037 5.922 -25.044 1.00 96.12 463 TYR A N 1
ATOM 3525 C CA . TYR A 1 463 ? 19.794 4.490 -24.949 1.00 96.12 463 TYR A CA 1
ATOM 3526 C C . TYR A 1 463 ? 20.158 4.005 -23.543 1.00 96.12 463 TYR A C 1
ATOM 3528 O O . TYR A 1 463 ? 21.254 4.264 -23.051 1.00 96.12 463 TYR A O 1
ATOM 3536 N N . LEU A 1 464 ? 19.246 3.295 -22.876 1.00 94.56 464 LEU A N 1
ATOM 3537 C CA . LEU A 1 464 ? 19.524 2.671 -21.582 1.00 94.56 464 LEU A CA 1
ATOM 3538 C C . LEU A 1 464 ? 19.856 1.178 -21.763 1.00 94.56 464 LEU A C 1
ATOM 3540 O O . LEU A 1 464 ? 18.924 0.397 -22.000 1.00 94.56 464 LEU A O 1
ATOM 3544 N N . PRO A 1 465 ? 21.136 0.779 -21.624 1.00 93.19 465 PRO A N 1
ATOM 3545 C CA . PRO A 1 465 ? 21.548 -0.616 -21.727 1.00 93.19 465 PRO A CA 1
ATOM 3546 C C . PRO A 1 465 ? 21.230 -1.407 -20.458 1.00 93.19 465 PRO A C 1
ATOM 3548 O O . PRO A 1 465 ? 21.136 -0.844 -19.365 1.00 93.19 465 PRO A O 1
ATOM 3551 N N . HIS A 1 466 ? 20.993 -2.711 -20.645 1.00 91.12 466 HIS A N 1
ATOM 3552 C CA . HIS A 1 466 ? 20.862 -3.771 -19.635 1.00 91.12 466 HIS A CA 1
ATOM 3553 C C . HIS A 1 466 ? 20.327 -3.327 -18.253 1.00 91.12 466 HIS A C 1
ATOM 3555 O O . HIS A 1 466 ? 20.873 -3.701 -17.214 1.00 91.12 466 HIS A O 1
ATOM 3561 N N . PRO A 1 467 ? 19.171 -2.632 -18.167 1.00 86.62 467 PRO A N 1
ATOM 3562 C CA . PRO A 1 467 ? 18.773 -1.833 -16.995 1.00 86.62 467 PRO A CA 1
ATOM 3563 C C . PRO A 1 467 ? 18.529 -2.617 -15.694 1.00 86.62 467 PRO A C 1
ATOM 3565 O O . PRO A 1 467 ? 18.328 -2.026 -14.630 1.00 86.62 467 PRO A O 1
ATOM 3568 N N . PHE A 1 468 ? 18.502 -3.950 -15.761 1.00 86.44 468 PHE A N 1
ATOM 3569 C CA . PHE A 1 468 ? 18.309 -4.843 -14.617 1.00 86.44 468 PHE A CA 1
ATOM 3570 C C . PHE A 1 468 ? 19.412 -5.892 -14.460 1.00 86.44 468 PHE A C 1
ATOM 3572 O O . PHE A 1 468 ? 19.263 -6.778 -13.605 1.00 86.44 468 PHE A O 1
ATOM 3579 N N . ASP A 1 469 ? 20.496 -5.798 -15.236 1.00 85.62 469 ASP A N 1
ATOM 3580 C CA . ASP A 1 469 ? 21.654 -6.659 -15.060 1.00 85.62 469 ASP A CA 1
ATOM 3581 C C . ASP A 1 469 ? 22.475 -6.225 -13.846 1.00 85.62 469 ASP A C 1
ATOM 3583 O O . ASP A 1 469 ? 23.124 -5.189 -13.806 1.00 85.62 469 ASP A O 1
ATOM 3587 N N . ARG A 1 470 ? 22.454 -7.062 -12.815 1.00 78.19 470 ARG A N 1
ATOM 3588 C CA . ARG A 1 470 ? 23.134 -6.779 -11.547 1.00 78.19 470 ARG A CA 1
ATOM 3589 C C . ARG A 1 470 ? 24.597 -7.226 -11.551 1.00 78.19 470 ARG A C 1
ATOM 3591 O O . ARG A 1 470 ? 25.251 -7.110 -10.517 1.00 78.19 470 ARG A O 1
ATOM 3598 N N . MET A 1 471 ? 25.072 -7.774 -12.666 1.00 78.50 471 MET A N 1
ATOM 3599 C CA . MET A 1 471 ? 26.481 -8.073 -12.907 1.00 78.50 471 MET A CA 1
ATOM 3600 C C . MET A 1 471 ? 27.240 -6.848 -13.438 1.00 78.50 471 MET A C 1
ATOM 3602 O O . MET A 1 471 ? 28.457 -6.794 -13.278 1.00 78.50 471 MET A O 1
ATOM 3606 N N . HIS A 1 472 ? 26.521 -5.862 -13.987 1.00 79.62 472 HIS A N 1
ATOM 3607 C CA . HIS A 1 472 ? 27.058 -4.615 -14.535 1.00 79.62 472 HIS A CA 1
ATOM 3608 C C . HIS A 1 472 ? 26.599 -3.386 -13.735 1.00 79.62 472 HIS A C 1
ATOM 3610 O O . HIS A 1 472 ? 25.902 -3.485 -12.716 1.00 79.62 472 HIS A O 1
ATOM 3616 N N . SER A 1 473 ? 27.055 -2.205 -14.158 1.00 79.69 473 SER A N 1
ATOM 3617 C CA . SER A 1 473 ? 26.734 -0.943 -13.494 1.00 79.69 473 SER A CA 1
ATOM 3618 C C . SER A 1 473 ? 25.388 -0.429 -14.010 1.00 79.69 473 SER A C 1
ATOM 3620 O O . SER A 1 473 ? 25.311 0.137 -15.091 1.00 79.69 473 SER A O 1
ATOM 3622 N N . ILE A 1 474 ? 24.324 -0.565 -13.215 1.00 83.25 474 ILE A N 1
ATOM 3623 C CA . ILE A 1 474 ? 22.972 -0.121 -13.601 1.00 83.25 474 ILE A CA 1
ATOM 3624 C C . ILE A 1 474 ? 22.497 1.103 -12.822 1.00 83.25 474 ILE A C 1
ATOM 3626 O O . ILE A 1 474 ? 22.864 1.325 -11.662 1.00 83.25 474 ILE A O 1
ATOM 3630 N N . ALA A 1 475 ? 21.600 1.866 -13.444 1.00 81.94 475 ALA A N 1
ATOM 3631 C CA . ALA A 1 475 ? 20.893 2.941 -12.772 1.00 81.94 475 ALA A CA 1
ATOM 3632 C C . ALA A 1 475 ? 20.068 2.399 -11.605 1.00 81.94 475 ALA A C 1
ATOM 3634 O O . ALA A 1 475 ? 19.236 1.500 -11.744 1.00 81.94 475 ALA A O 1
ATOM 3635 N N . ASN A 1 476 ? 20.273 2.979 -10.420 1.00 79.25 476 ASN A N 1
ATOM 3636 C CA . ASN A 1 476 ? 19.426 2.654 -9.282 1.00 79.25 476 ASN A CA 1
ATOM 3637 C C . ASN A 1 476 ? 17.959 3.045 -9.581 1.00 79.25 476 ASN A C 1
ATOM 3639 O O . ASN A 1 476 ? 17.703 3.931 -10.405 1.00 79.25 476 ASN A O 1
ATOM 3643 N N . PRO A 1 477 ? 16.980 2.449 -8.880 1.00 75.12 477 PRO A N 1
ATOM 3644 C CA . PRO A 1 477 ? 15.576 2.706 -9.161 1.00 75.12 477 PRO A CA 1
ATOM 3645 C C . PRO A 1 477 ? 15.166 4.174 -9.146 1.00 75.12 477 PRO A C 1
ATOM 3647 O O . PRO A 1 477 ? 14.404 4.594 -10.009 1.00 75.12 477 PRO A O 1
ATOM 3650 N N . ALA A 1 478 ? 15.649 4.963 -8.187 1.00 79.06 478 ALA A N 1
ATOM 3651 C CA . ALA A 1 478 ? 15.263 6.365 -8.076 1.00 79.06 478 ALA A CA 1
ATOM 3652 C C . ALA A 1 478 ? 15.759 7.179 -9.281 1.00 79.06 478 ALA A C 1
ATOM 3654 O O . ALA A 1 478 ? 15.007 7.994 -9.814 1.00 79.06 478 ALA A O 1
ATOM 3655 N N . THR A 1 479 ? 16.988 6.919 -9.739 1.00 84.00 479 THR A N 1
ATOM 3656 C CA . THR A 1 479 ? 17.549 7.514 -10.960 1.00 84.00 479 THR A CA 1
ATOM 3657 C C . THR A 1 479 ? 16.724 7.118 -12.184 1.00 84.00 479 THR A C 1
ATOM 3659 O O . THR A 1 479 ? 16.296 7.994 -12.933 1.00 84.00 479 THR A O 1
ATOM 3662 N N . LEU A 1 480 ? 16.431 5.823 -12.347 1.00 83.69 480 LEU A N 1
ATOM 3663 C CA . LEU A 1 480 ? 15.682 5.317 -13.498 1.00 83.69 480 LEU A CA 1
ATOM 3664 C C . LEU A 1 480 ? 14.285 5.945 -13.610 1.00 83.69 480 LEU A C 1
ATOM 3666 O O . LEU A 1 480 ? 13.898 6.411 -14.676 1.00 83.69 480 LEU A O 1
ATOM 3670 N N . HIS A 1 481 ? 13.534 6.008 -12.505 1.00 80.88 481 HIS A N 1
ATOM 3671 C CA . HIS A 1 481 ? 12.196 6.611 -12.514 1.00 80.88 481 HIS A CA 1
ATOM 3672 C C . HIS A 1 481 ? 12.237 8.115 -12.805 1.00 80.88 481 HIS A C 1
ATOM 3674 O O . HIS A 1 481 ? 11.327 8.631 -13.450 1.00 80.88 481 HIS A O 1
ATOM 3680 N N . ARG A 1 482 ? 13.273 8.823 -12.334 1.00 85.12 482 ARG A N 1
ATOM 3681 C CA . ARG A 1 482 ? 13.422 10.269 -12.542 1.00 85.12 482 ARG A CA 1
ATOM 3682 C C . ARG A 1 482 ? 13.667 10.620 -14.009 1.00 85.12 482 ARG A C 1
ATOM 3684 O O . ARG A 1 482 ? 13.116 11.607 -14.478 1.00 85.12 482 ARG A O 1
ATOM 3691 N N . HIS A 1 483 ? 14.466 9.817 -14.705 1.00 87.88 483 HIS A N 1
ATOM 3692 C CA . HIS A 1 483 ? 14.905 10.084 -16.079 1.00 87.88 483 HIS A CA 1
ATOM 3693 C C . HIS A 1 483 ? 14.161 9.260 -17.131 1.00 87.88 483 HIS A C 1
ATOM 3695 O O . HIS A 1 483 ? 14.552 9.235 -18.291 1.00 87.88 483 HIS A O 1
ATOM 3701 N N . LEU A 1 484 ? 13.062 8.598 -16.763 1.00 86.38 484 LEU A N 1
ATOM 3702 C CA . LEU A 1 484 ? 12.341 7.727 -17.686 1.00 86.38 484 LEU A CA 1
ATOM 3703 C C . LEU A 1 484 ? 11.819 8.460 -18.930 1.00 86.38 484 LEU A C 1
ATOM 3705 O O . LEU A 1 484 ? 11.813 7.901 -20.021 1.00 86.38 484 LEU A O 1
ATOM 3709 N N . GLY A 1 485 ? 11.405 9.720 -18.764 1.00 85.12 485 GLY A N 1
ATOM 3710 C CA . GLY A 1 485 ? 10.969 10.574 -19.870 1.00 85.12 485 GLY A CA 1
ATOM 3711 C C . GLY A 1 485 ? 12.108 11.068 -20.767 1.00 85.12 485 GLY A C 1
ATOM 3712 O O . GLY A 1 485 ? 11.835 11.579 -21.849 1.00 85.12 485 GLY A O 1
ATOM 3713 N N . ASP A 1 486 ? 13.361 10.916 -20.331 1.00 89.69 486 ASP A N 1
ATOM 3714 C CA . ASP A 1 486 ? 14.545 11.325 -21.082 1.00 89.69 486 ASP A CA 1
ATOM 3715 C C . ASP A 1 486 ? 15.146 10.208 -21.939 1.00 89.69 486 ASP A C 1
ATOM 3717 O O . ASP A 1 486 ? 15.997 10.515 -22.769 1.00 89.69 486 ASP A O 1
ATOM 3721 N N . ILE A 1 487 ? 14.721 8.958 -21.732 1.00 90.94 487 ILE A N 1
ATOM 3722 C CA . ILE A 1 487 ? 15.234 7.771 -22.421 1.00 90.94 487 ILE A CA 1
ATOM 3723 C C . ILE A 1 487 ? 14.475 7.564 -23.737 1.00 90.94 487 ILE A C 1
ATOM 3725 O O . ILE A 1 487 ? 13.245 7.440 -23.760 1.00 90.94 487 ILE A O 1
ATOM 3729 N N . ASP A 1 488 ? 15.219 7.487 -24.836 1.00 91.56 488 ASP A N 1
ATOM 3730 C CA . ASP A 1 488 ? 14.677 7.269 -26.174 1.00 91.56 488 ASP A CA 1
ATOM 3731 C C . ASP A 1 488 ? 14.551 5.781 -26.496 1.00 91.56 488 ASP A C 1
ATOM 3733 O O . ASP A 1 488 ? 13.495 5.363 -26.979 1.00 91.56 488 ASP A O 1
ATOM 3737 N N . VAL A 1 489 ? 15.583 4.996 -26.163 1.00 92.94 489 VAL A N 1
ATOM 3738 C CA . VAL A 1 489 ? 15.661 3.546 -26.389 1.00 92.94 489 VAL A CA 1
ATOM 3739 C C . VAL A 1 489 ? 15.875 2.819 -25.061 1.00 92.94 489 VAL A C 1
ATOM 3741 O O . VAL A 1 489 ? 16.735 3.192 -24.268 1.00 92.94 489 VAL A O 1
ATOM 3744 N N . PHE A 1 490 ? 15.084 1.778 -24.802 1.00 92.31 490 PHE A N 1
ATOM 3745 C CA . PHE A 1 490 ? 15.156 0.983 -23.575 1.00 92.31 490 PHE A CA 1
ATOM 3746 C C . PHE A 1 490 ? 15.444 -0.479 -23.918 1.00 92.31 490 PHE A C 1
ATOM 3748 O O . PHE A 1 490 ? 14.603 -1.145 -24.525 1.00 92.31 490 PHE A O 1
ATOM 3755 N N . GLU A 1 491 ? 16.606 -0.992 -23.515 1.00 93.25 491 GLU A N 1
ATOM 3756 C CA . GLU A 1 491 ? 16.993 -2.369 -23.817 1.00 93.25 491 GLU A CA 1
ATOM 3757 C C . GLU A 1 491 ? 16.131 -3.371 -23.033 1.00 93.25 491 GLU A C 1
ATOM 3759 O O . GLU A 1 491 ? 16.095 -3.371 -21.799 1.00 93.25 491 GLU A O 1
ATOM 3764 N N . VAL A 1 492 ? 15.419 -4.242 -23.756 1.00 92.12 492 VAL A N 1
ATOM 3765 C CA . VAL A 1 492 ? 14.598 -5.317 -23.165 1.00 92.12 492 VAL A CA 1
ATOM 3766 C C . VAL A 1 492 ? 15.181 -6.712 -23.363 1.00 92.12 492 VAL A C 1
ATOM 3768 O O . VAL A 1 492 ? 14.708 -7.656 -22.728 1.00 92.12 492 VAL A O 1
ATOM 3771 N N . TYR A 1 493 ? 16.178 -6.844 -24.234 1.00 91.06 493 TYR A N 1
ATOM 3772 C CA . TYR A 1 493 ? 16.840 -8.104 -24.520 1.00 91.06 493 TYR A CA 1
ATOM 3773 C C . TYR A 1 493 ? 18.323 -7.871 -24.787 1.00 91.06 493 TYR A C 1
ATOM 3775 O O . TYR A 1 493 ? 18.674 -7.118 -25.688 1.00 91.06 493 TYR A O 1
ATOM 3783 N N . ASN A 1 494 ? 19.166 -8.551 -24.018 1.00 88.56 494 ASN A N 1
ATOM 3784 C CA . ASN A 1 494 ? 20.606 -8.586 -24.209 1.00 88.56 494 ASN A CA 1
ATOM 3785 C C . ASN A 1 494 ? 21.070 -10.047 -24.182 1.00 88.56 494 ASN A C 1
ATOM 3787 O O . ASN A 1 494 ? 20.805 -10.786 -23.228 1.00 88.56 494 ASN A O 1
ATOM 3791 N N . ALA A 1 495 ? 21.717 -10.476 -25.267 1.00 85.94 495 ALA A N 1
ATOM 3792 C CA . ALA A 1 495 ? 22.102 -11.870 -25.477 1.00 85.94 495 ALA A CA 1
ATOM 3793 C C . ALA A 1 495 ? 23.319 -12.300 -24.636 1.00 85.94 495 ALA A C 1
ATOM 3795 O O . ALA A 1 495 ? 23.573 -13.494 -24.493 1.00 85.94 495 ALA A O 1
ATOM 3796 N N . ARG A 1 496 ? 24.068 -11.345 -24.069 1.00 84.06 496 ARG A N 1
ATOM 3797 C CA . ARG A 1 496 ? 25.281 -11.599 -23.278 1.00 84.06 496 ARG A CA 1
ATOM 3798 C C . ARG A 1 496 ? 24.988 -11.830 -21.793 1.00 84.06 496 ARG A C 1
ATOM 3800 O O . ARG A 1 496 ? 25.875 -12.247 -21.047 1.00 84.06 496 ARG A O 1
ATOM 3807 N N . LEU A 1 497 ? 23.759 -11.573 -21.342 1.00 83.44 497 LEU A N 1
ATOM 3808 C CA . LEU A 1 497 ? 23.404 -11.701 -19.930 1.00 83.44 497 LEU A CA 1
ATOM 3809 C C . LEU A 1 497 ? 23.521 -13.149 -19.450 1.00 83.44 497 LEU A C 1
ATOM 3811 O O . LEU A 1 497 ? 22.983 -14.077 -20.047 1.00 83.44 497 LEU A O 1
ATOM 3815 N N . LEU A 1 498 ? 24.134 -13.333 -18.279 1.00 81.56 498 LEU A N 1
ATOM 3816 C CA . LEU A 1 498 ? 24.257 -14.650 -17.647 1.00 81.56 498 LEU A CA 1
ATOM 3817 C C . LEU A 1 498 ? 22.897 -15.234 -17.213 1.00 81.56 498 LEU A C 1
ATOM 3819 O O . LEU A 1 498 ? 22.747 -16.451 -17.094 1.00 81.56 498 LEU A O 1
ATOM 3823 N N . PHE A 1 499 ? 21.907 -14.377 -16.938 1.00 83.50 499 PHE A N 1
ATOM 3824 C CA . PHE A 1 499 ? 20.596 -14.779 -16.431 1.00 83.50 499 PHE A CA 1
ATOM 3825 C C . PHE A 1 499 ? 19.449 -14.134 -17.220 1.00 83.50 499 PHE A C 1
ATOM 3827 O O . PHE A 1 499 ? 19.172 -12.945 -17.068 1.00 83.50 499 PHE A O 1
ATOM 3834 N N . GLU A 1 500 ? 18.667 -14.957 -17.923 1.00 85.62 500 GLU A N 1
ATOM 3835 C CA . GLU A 1 500 ? 17.448 -14.550 -18.657 1.00 85.62 500 GLU A CA 1
ATOM 3836 C C . GLU A 1 500 ? 16.421 -13.783 -17.809 1.00 85.62 500 GLU A C 1
ATOM 3838 O O . GLU A 1 500 ? 15.647 -12.960 -18.295 1.00 85.62 500 GLU A O 1
ATOM 3843 N N . ALA A 1 501 ? 16.432 -13.998 -16.491 1.00 83.50 501 ALA A N 1
ATOM 3844 C CA . ALA A 1 501 ? 15.543 -13.302 -15.568 1.00 83.50 501 ALA A CA 1
ATOM 3845 C C . ALA A 1 501 ? 15.702 -11.766 -15.596 1.00 83.50 501 ALA A C 1
ATOM 3847 O O . ALA A 1 501 ? 14.785 -11.067 -15.150 1.00 83.50 501 ALA A O 1
ATOM 3848 N N . TYR A 1 502 ? 16.840 -11.246 -16.071 1.00 87.12 502 TYR A N 1
ATOM 3849 C CA . TYR A 1 502 ? 17.074 -9.812 -16.250 1.00 87.12 502 TYR A CA 1
ATOM 3850 C C . TYR A 1 502 ? 16.338 -9.262 -17.480 1.00 87.12 502 TYR A C 1
ATOM 3852 O O . TYR A 1 502 ? 15.632 -8.263 -17.333 1.00 87.12 502 TYR A O 1
ATOM 3860 N N . ASN A 1 503 ? 16.365 -9.969 -18.617 1.00 89.56 503 ASN A N 1
ATOM 3861 C CA . ASN A 1 503 ? 15.561 -9.643 -19.805 1.00 89.56 503 ASN A CA 1
ATOM 3862 C C . ASN A 1 503 ? 14.059 -9.639 -19.467 1.00 89.56 503 ASN A C 1
ATOM 3864 O O . ASN A 1 503 ? 13.334 -8.684 -19.752 1.00 89.56 503 ASN A O 1
ATOM 3868 N N . ASP A 1 504 ? 13.591 -10.647 -18.724 1.00 86.19 504 ASP A N 1
ATOM 3869 C CA . ASP A 1 504 ? 12.205 -10.693 -18.242 1.00 86.19 504 ASP A CA 1
ATOM 3870 C C . ASP A 1 504 ? 11.839 -9.493 -17.346 1.00 86.19 504 ASP A C 1
ATOM 3872 O O . ASP A 1 504 ? 10.686 -9.050 -17.297 1.00 86.19 504 ASP A O 1
ATOM 3876 N N . GLU A 1 505 ? 12.773 -9.010 -16.521 1.00 85.75 505 GLU A N 1
ATOM 3877 C CA . GLU A 1 505 ? 12.580 -7.837 -15.658 1.00 85.75 505 GLU A CA 1
ATOM 3878 C C . GLU A 1 505 ? 12.513 -6.547 -16.489 1.00 85.75 505 GLU A C 1
ATOM 3880 O O . GLU A 1 505 ? 11.589 -5.755 -16.270 1.00 85.75 505 GLU A O 1
ATOM 3885 N N . ALA A 1 506 ? 13.393 -6.417 -17.488 1.00 88.56 506 ALA A N 1
ATOM 3886 C CA . ALA A 1 506 ? 13.435 -5.317 -18.446 1.00 88.56 506 ALA A CA 1
ATOM 3887 C C . ALA A 1 506 ? 12.144 -5.210 -19.255 1.00 88.56 506 ALA A C 1
ATOM 3889 O O . ALA A 1 506 ? 11.452 -4.194 -19.180 1.00 88.56 506 ALA A O 1
ATOM 3890 N N . LEU A 1 507 ? 11.724 -6.295 -19.906 1.00 88.56 507 LEU A N 1
ATOM 3891 C CA . LEU A 1 507 ? 10.484 -6.335 -20.678 1.00 88.56 507 LEU A CA 1
ATOM 3892 C C . LEU A 1 507 ? 9.251 -6.014 -19.818 1.00 88.56 507 LEU A C 1
ATOM 3894 O O . LEU A 1 507 ? 8.332 -5.314 -20.247 1.00 88.56 507 LEU A O 1
ATOM 3898 N N . ARG A 1 508 ? 9.210 -6.507 -18.572 1.00 85.31 508 ARG A N 1
ATOM 3899 C CA . ARG A 1 508 ? 8.119 -6.181 -17.637 1.00 85.31 508 ARG A CA 1
ATOM 3900 C C . ARG A 1 508 ? 8.125 -4.720 -17.211 1.00 85.31 508 ARG A C 1
ATOM 3902 O O . ARG A 1 508 ? 7.056 -4.207 -16.896 1.00 85.31 508 ARG A O 1
ATOM 3909 N N . PHE A 1 509 ? 9.291 -4.094 -17.087 1.00 87.31 509 PHE A N 1
ATOM 3910 C CA . PHE A 1 509 ? 9.396 -2.673 -16.769 1.00 87.31 509 PHE A CA 1
ATOM 3911 C C . PHE A 1 509 ? 8.982 -1.822 -17.973 1.00 87.31 509 PHE A C 1
ATOM 3913 O O . PHE A 1 509 ? 8.112 -0.972 -17.827 1.00 87.31 509 PHE A O 1
ATOM 3920 N N . ALA A 1 510 ? 9.486 -2.130 -19.169 1.00 87.50 510 ALA A N 1
ATOM 3921 C CA . ALA A 1 510 ? 9.127 -1.432 -20.399 1.00 87.50 510 ALA A CA 1
ATOM 3922 C C . ALA A 1 510 ? 7.608 -1.426 -20.634 1.00 87.50 510 ALA A C 1
ATOM 3924 O O . ALA A 1 510 ? 7.004 -0.366 -20.782 1.00 87.50 510 ALA A O 1
ATOM 3925 N N . ARG A 1 511 ? 6.953 -2.590 -20.523 1.00 85.19 511 ARG A N 1
ATOM 3926 C CA . ARG A 1 511 ? 5.485 -2.694 -20.630 1.00 85.19 511 ARG A CA 1
ATOM 3927 C C . ARG A 1 511 ? 4.736 -1.888 -19.569 1.00 85.19 511 ARG A C 1
ATOM 3929 O O . ARG A 1 511 ? 3.670 -1.359 -19.844 1.00 85.19 511 ARG A O 1
ATOM 3936 N N . LYS A 1 512 ? 5.275 -1.799 -18.351 1.00 86.94 512 LYS A N 1
ATOM 3937 C CA . LYS A 1 512 ? 4.630 -1.094 -17.234 1.00 86.94 512 LYS A CA 1
ATOM 3938 C C . LYS A 1 512 ? 4.508 0.411 -17.480 1.00 86.94 512 LYS A C 1
ATOM 3940 O O . LYS A 1 512 ? 3.509 1.011 -17.071 1.00 86.94 512 LYS A O 1
ATOM 3945 N N . TYR A 1 513 ? 5.502 0.991 -18.151 1.00 86.06 513 TYR A N 1
ATOM 3946 C CA . TYR A 1 513 ? 5.577 2.421 -18.456 1.00 86.06 513 TYR A CA 1
ATOM 3947 C C . TYR A 1 513 ? 5.303 2.755 -19.928 1.00 86.06 513 TYR A C 1
ATOM 3949 O O . TYR A 1 513 ? 5.533 3.892 -20.330 1.00 86.06 513 TYR A O 1
ATOM 3957 N N . ASN A 1 514 ? 4.784 1.804 -20.715 1.00 83.62 514 ASN A N 1
ATOM 3958 C CA . ASN A 1 514 ? 4.532 1.954 -22.154 1.00 83.62 514 ASN A CA 1
ATOM 3959 C C . ASN A 1 514 ? 5.779 2.388 -22.949 1.00 83.62 514 ASN A C 1
ATOM 3961 O O . ASN A 1 514 ? 5.724 3.301 -23.767 1.00 83.62 514 ASN A O 1
ATOM 3965 N N . LEU A 1 515 ? 6.919 1.751 -22.680 1.00 81.69 515 LEU A N 1
ATOM 3966 C CA . LEU A 1 515 ? 8.165 1.969 -23.428 1.00 81.69 515 LEU A CA 1
ATOM 3967 C C . LEU A 1 515 ? 8.310 1.028 -24.637 1.00 81.69 515 LEU A C 1
ATOM 3969 O O . LEU A 1 515 ? 9.324 1.101 -25.321 1.00 81.69 515 LEU A O 1
ATOM 3973 N N . THR A 1 516 ? 7.351 0.121 -24.842 1.00 67.50 516 THR A N 1
ATOM 3974 C CA . THR A 1 516 ? 7.315 -0.864 -25.938 1.00 67.50 516 THR A CA 1
ATOM 3975 C C . THR A 1 516 ? 6.437 -0.420 -27.084 1.00 67.50 516 THR A C 1
ATOM 3977 O O . THR A 1 516 ? 5.392 0.198 -26.770 1.00 67.50 516 THR A O 1
#

Nearest PDB structures (foldseek):
  7qsg-assembly1_A  TM=7.382E-01  e=5.730E-13  Mycolicibacterium hassiacum
  5ze7-assembly1_A  TM=6.143E-01  e=1.369E-09  Synechococcus elongatus PCC 7942 = FACHB-805
  8fbx-assembly1_A  TM=6.312E-01  e=2.264E-06  Variovorax paradoxus
  6kqw-assembly1_A  TM=5.459E-01  e=1.205E-06  Bacillus subtilis subsp. subtilis str. 168
  6oyc-assembly4_A  TM=6.749E-01  e=5.301E-05  Streptococcus agalactiae 2603V/R

pLDDT: mean 91.6, std 8.64, range [43.31, 98.69]

Foldseek 3Di:
DQDAFQEEEEEFDACQDFDLVNQLSVLLLVLLVVVVHHYAYEYAYPDPVLQVVLVVCLVVLNNDNYRHLYHHDPFDLPDPDADDPSSLVSLLSCQVRNPGQEYEAELLLTSGSSVSNLLNHLHAYEYEYEDLVSNCPPVDPVSLLSSLLSHPAYEYQDPVRVVSNCVRRPDDYDHQHRADALVLLAADAAALEEEEADDPVPLVLVVLQLVLCLVVLRHAYEHEYQDPDPDDDDHDPSRPPRYYYDYDNHSNRCRVVLNHHQAYEADPPGRPVSLLSSLSNLHQYQDDPCCNVPSNSSSVSSNVCSVDVVVSNVSSVVSNVVCVCRHSNNSSVVVSVVSVVSLVLADDDDDDDPCPVDDDFAEAEDDEDCLAPPHDHHLVNVVVVCVVVRGQEYEYAHEQDQVSLVVNCVVCPPPSYHYWRKYFAAAQQFFTKIWTNADDGDDHHHHPVVSLVVSVVRVTAIEAPLQQQPVGRHGRSVRCSVCVVSHPHFDLDDPPGPDCVSSVVSVSNCSNRVVD

Sequence (516 aa):
MDVSLRICLVTPFLWSQPHDVNEHVAGVADALRERGHSVSVLAPSNRAADLAAGRRALRDGLEAPLIALGPAVPISRRSRIGLPVGVRANLSMALGRGEFDVVHGFEPGLPSLSYLALRDARALSVASFFSPERLGYPPSKAQREKLLARTDALVASSPETAHAAAQRFPGEYRIVAEGVDAELFRPAEKRQLVVLEWRPIERPLARAVQRALRQLPDWELVYLRTKKLAGRPAVPAKLRGRARVRTARDGKSRAPILGEAAIFVPALDGLSRVSLEAAAAGAAIASPPGVQEQPELAAAALARFAENEPLRKQLSEESRRGIAGKTFADVGAELEELYESLGKRRRTPKPPEPLADRDWILADLHLHTSWSADCSVEVEDLLEYAEHAGLGAIAVTDHNVFGGALEAVELARERDLIVIAGEEIKTDNQGEVIGLFLKEEIPRGMSFAETIATIKAQGGLVYLPHPFDRMHSIANPATLHRHLGDIDVFEVYNARLLFEAYNDEALRFARKYNLT

Secondary structure (DSSP, 8-state):
-----EEEEE-SS-TTS--HHHHHHHHHHHHHHHTT-EEEEEEE---HHHHHHHHHHTTTTT-SSEEEEEPPP---TT---PPPHHHHHHHHHHHHHS--SEEEEE-TTSSSHHHHHHHH-SSEEEEEE--TTS---S-SHHHHHHHHHH-SEEEESSHHHHHHHHTTS-S-EEE-PPPB-TTTT---PPEEEEEEE--SS-HHHHHHHHHHHTT-TT-EEEEEE-SS--------GGGTTTEEEEE--SHHHHHHHHHHEEEEE--TT--HHHHHHHHHTT-EE---TTTTT-THHHHHHHHHHHH-HHHHHHHHHHHHHTTTT-BHHHHHHHHHHHHHHHHTTSPPPPPSPTTTTSPPPPEEEEE--TTSTT----HHHHHHHHHHTT-SEEEE--BT--HHHHHHHHHGGGSSSEEEEEEEEE-SSS-EEEEES-SSPPPTT--HHHHHHHHHHHT-EEEE-STT-TTS----HHHHHHSGGG-SEE----TT-S-THHHHHHHHHHHHTT--

Solvent-accessible surface area (backbone atoms only — not comparable to full-atom values): 27332 Å² total; per-residue (Å²): 128,89,78,69,46,34,36,35,39,25,38,56,55,45,67,71,48,75,42,73,68,58,55,37,53,50,41,36,44,51,31,36,36,76,73,60,27,50,52,29,31,41,26,23,22,77,41,70,66,50,36,53,48,11,56,47,21,71,73,58,71,51,78,37,66,59,33,25,45,33,67,66,73,85,78,46,103,81,54,83,74,70,80,54,67,66,36,52,51,43,46,52,51,47,59,69,63,49,73,37,54,32,35,37,14,34,46,38,22,35,87,39,57,8,33,53,46,39,57,70,46,47,30,43,20,36,40,36,36,80,50,62,82,50,58,72,25,61,79,49,68,69,55,38,53,52,40,53,58,43,45,74,44,42,35,12,40,36,72,66,26,34,56,50,41,34,79,73,54,76,70,75,65,48,74,51,53,68,46,38,63,57,75,74,18,42,61,49,77,65,41,64,25,37,34,31,43,53,54,85,84,48,52,65,41,55,50,27,42,52,57,43,48,64,79,38,82,84,48,32,38,33,40,36,24,62,62,79,92,84,72,78,85,87,76,56,80,89,40,63,95,43,54,45,80,46,79,32,54,44,68,82,61,36,27,70,60,31,12,30,14,41,32,33,30,72,34,92,91,47,61,72,65,56,55,52,43,26,12,42,5,42,11,20,73,27,68,56,92,60,35,86,85,38,35,54,50,26,18,52,43,44,45,53,38,70,75,34,57,72,61,30,52,52,45,7,53,51,37,32,58,68,41,67,76,23,28,21,63,44,37,22,52,56,50,48,54,51,51,57,62,53,54,71,68,36,49,77,83,78,74,86,60,99,57,74,89,54,84,87,68,49,67,51,75,79,37,64,28,52,75,11,98,90,38,80,43,49,60,67,60,51,52,54,49,38,53,76,71,62,32,45,30,41,20,32,29,17,63,62,42,40,64,55,17,54,52,41,43,61,70,29,73,88,50,94,41,47,59,37,28,17,26,28,33,47,25,56,92,42,14,46,39,28,30,33,55,48,88,69,74,70,79,67,56,34,50,58,69,54,49,53,50,53,30,47,73,64,68,19,45,37,29,38,57,59,61,55,40,84,91,56,62,38,43,49,53,71,58,46,66,71,46,51,91,66,50,72,40,74,46,41,74,66,93,82,59,95,52,69,70,28,33,58,50,26,44,41,50,33,58,39,32,47,72,110

Mean predicted aligned error: 7.55 Å

=== Feature glossary ===
The record interleaves many kinds of information about one protein. Here is each kind framed as the question it answers.

Q: Are the domains correctly placed relative to each other?
A: Predicted aligned error is AlphaFold's pairwise confidence. Unlike pLDDT (per-residue), PAE is per-residue-pair and captures whether two parts of the structure are correctly placed relative to each other. Units are ångströms of expected positional error.

Q: Which residues are in helices, strands, or loops?
A: Eight-state secondary structure (DSSP): H is the canonical α-helix, G the tighter 3₁₀-helix, I the wider π-helix; E/B are β-structure, T and S are turns and bends, and '-' is everything else. DSSP derives these from the pattern of main-chain N–H···O=C hydrogen bonds, not from the sequence.

Q: What if only a Cα trace is available?
A: P-SEA three-state annotation labels each residue as helix, strand, or coil based purely on the geometry of the Cα trace. It serves as a fallback when the full backbone (and thus DSSP) is unavailable.

Q: What are the backbone torsion angles?
A: φ (phi) and ψ (psi) are the two rotatable backbone dihedrals per residue: φ is the C(i-1)–N–Cα–C torsion, ψ is the N–Cα–C–N(i+1) torsion, both in degrees on (−180°, 180°]. α-helical residues cluster near (−60°, −45°); β-strand residues near (−120°, +130°). A Ramachandran plot is simply a scatter of (φ, ψ) for every residue.

Q: What known structures does this most resemble?
A: Structural nearest neighbors (via Foldseek easy-search vs the PDB). Reported per hit: target PDB id, E-value, and alignment TM-score. A TM-score above ~0.5 is the conventional threshold for 'same fold'.

Q: What family and function is it annotated with?
A: Database cross-references. InterPro integrates a dozen domain/family signature databases into unified entries with residue-range hits. GO terms attach function/process/location labels with evidence codes. CATH codes position the fold in a four-level structural taxonomy. Organism is the NCBI-taxonomy species name.

Q: Which residues are buried vs exposed?
A: Solvent accessibility: the surface area of each residue that a 1.4 Å water probe can touch, in Å². When only backbone atoms are present the absolute values are lower than full-atom SASA (side chains contribute most of the area) and are flagged as backbone-only.

Q: What do the diagnostic plots show?
A: Three diagnostic plots accompany the record. The Cα contact map visualizes the tertiary structure as a 2D adjacency matrix (8 Å cutoff, sequence-local contacts suppressed). The Ramachandran plot shows the distribution of backbone (φ, ψ) torsions, with points in the α and β basins reflecting secondary structure content. The PAE plot shows AlphaFold's inter-residue confidence as a color matrix.

Q: What is the amino-acid chain?
A: The amino-acid sequence is the protein's primary structure: the linear order of residues from the N-terminus to the C-terminus, written in one-letter code. Everything else here — the 3D coordinates, the secondary structure, the domain annotations — is ultimately a consequence of this string.

Q: What do the rendered images show?
A: The six renders are orthographic views along the three Cartesian axes in both directions. Representation (cartoon, sticks, or surface) and color scheme (sequence-rainbow or by-chain) vary across proteins so the training set covers all the common visualization conventions.

Q: Where is each backbone atom in 3D?
A: The mmCIF table is the protein's shape written out atom by atom. For each backbone N, Cα, C, and carbonyl O, it records an (x, y, z) coordinate triple in Å plus the residue type, chain letter, and resi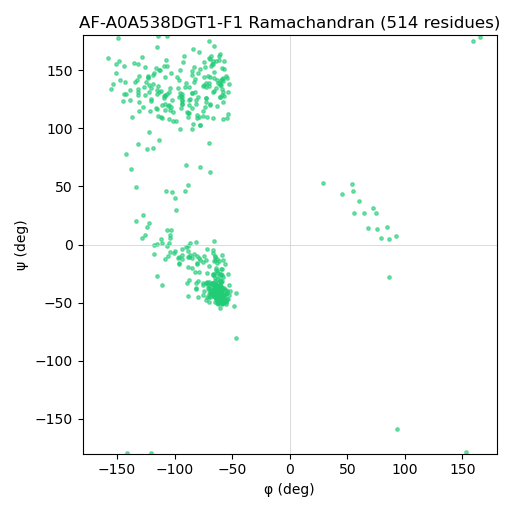due number.

Q: How mobile is each atom in the crystal?
A: For experimental (PDB) structures, the B-factor (temperature factor) quantifies the positional spread of each atom in the crystal — a combination of thermal vibration and static disorder — in units of Å². High B-factors mark flexible loops or poorly resolved regions; low B-factors mark the rigid, well-ordered core.

Q: How big and how compact is the whole molecule?
A: Three whole-structure scalars: the radius of gyration (RMS distance of Cα from centroid, in Å), the count of Cα–Cα contacts (pairs closer than 8 Å and separated by more than four residues in sequence — i.e. tertiary, not local, contacts), and the bounding-box dimensions. Together they distinguish compact globular folds from extended fibres or disordered chains.

Q: What does the local fold look like, residue by residue?
A: A 3Di character summarizes, for each residue, the relative orientation of the Cα frame of its nearest spatial neighbor. Because it encodes fold topology rather than chemistry, 3Di alignments detect remote structural similarity that sequence alignment misses.

Q: How confident is the AlphaFold model at each residue?
A: For AlphaFold models, the B-factor field carries pLDDT — the model's own estimate of local accuracy on a 0–100 scale. Regions with pLDDT<50 should be treated as essentially unmodeled; they often correspond to intrinsically disordered segments.